Protein 8R66 (pdb70)

Sequence (418 aa):
NNITLNLNGSEVEIKKGDIFEVPRNNYKVIAFNEYFDTQQVDDVIIAREETLNGQYIKRYYSHQDITELDQKIKDDVKLKIEEKNNVERPFGGKTTRYSLGSVFKDMDFFLVAFSKFDRENRAQLKLNEYASCMLNNVWNEINTLHASKEVFIPLLGSGITRHVDSDVGVNELLHIMLWTFQISKVKFREPAKVTILLYKNDHKKINFYKLKEFENNITLNLNGSEVEIKKGDIFEVPRNNYKVIAFNEYFDTQQVDDVIIARETLNGQYIKRYYSHHQDITELDQKIKDDVKLKIEEKNVERPFGGKTTRYSLGSVFKDMDFFLVAFSKFDRENRAQLKLNEYASCMLNNVWNEINTLHASKEVFIPLLGSGITRHVDSDVGVNELLHIMLWTFQISKVKFREPAKVTILLYKNDHKKINFYKL

Solvent-accessible surface area: 19285 Å² total; per-residue (Å²): 78,94,37,55,0,78,1,135,72,12,115,0,60,0,62,97,19,49,10,21,126,19,85,78,110,25,12,6,0,0,24,4,2,2,12,0,1,6,90,28,52,71,80,7,5,22,90,125,32,55,10,0,69,4,3,124,129,100,34,62,160,160,69,22,94,58,1,41,90,97,3,134,88,21,142,157,8,138,79,87,81,130,127,17,128,27,67,127,30,29,46,58,30,50,12,17,31,0,10,7,11,88,1,141,35,12,0,0,0,0,4,6,59,24,46,138,128,15,81,8,37,0,113,0,34,50,0,0,34,0,0,3,55,0,1,30,47,0,8,84,52,30,75,112,82,82,0,19,0,14,16,7,7,49,65,94,20,81,37,72,43,27,107,20,31,56,38,34,4,0,19,0,0,0,28,2,0,22,2,1,22,8,58,39,120,84,26,2,54,3,8,0,9,2,129,129,88,40,22,142,61,9,59,35,148,84,0,86,104,31,110,107,100,42,73,27,106,25,135,69,13,110,1,52,4,50,115,23,47,10,21,126,22,89,206,108,24,17,5,0,0,22,3,2,3,15,0,0,3,79,24,67,75,81,6,5,30,110,82,32,54,9,0,70,6,2,114,127,98,39,58,155,150,64,24,96,57,1,42,87,88,3,152,89,22,142,158,9,131,73,83,82,127,137,17,118,21,60,128,32,16,46,61,32,56,15,15,36,0,5,8,10,89,6,153,34,15,0,0,0,0,4,7,59,23,50,148,126,16,83,8,36,1,112,0,22,48,0,0,38,0,0,5,40,0,1,29,43,0,7,86,46,30,74,112,80,58,0,20,0,16,12,7,8,48,65,96,20,78,36,72,43,28,108,21,31,57,37,38,4,0,47,0,0,16,44,0,2,46,0,1,26,8,57,37,128,83,24,4,55,2,2,0,9,7,156,53,84,38,22,92,58,14,76,40,98,72,32

Radius of gyration: 22.6 Å; Cα contacts (8 Å, |Δi|>4): 769; chains: 2; bounding box: 68×40×48 Å

InterPro domains:
  IPR045535 Thoeris protein ThsA, Macro domain [PF20016] (94-276)

Secondary structure (DSSP, 8-state):
--EEEEETTEEEEEEE--GGGS-TTSEEEEEEETT----BSSSSB-TTSHHHHHHHHH--HHHHHHHHHHHHH-TTS-EEESS---TT-----EE-TT-EEEETTEEEEEEEEE-TT--EEE-HHHHHHHHHHHHHHHHHH-TT--EEEE-TTSSS-EETT----HHHHHHHHHHHHHHHHHH-SS---EEEEE-TTGGGG--HHHHHTT-/--EEEEETTEEEEEEE--GGGS-TTSEEEEEEETT-----SSSSS-TTSHHHHHHHHH--HHHHHHHHHHHHH-TTSPEEESS---TT-----EE-TT-EEEETTEEEEEEEEE-TT--EEE-HHHHHHHHHHHHHHHHHH-TT--EEEE-TTSSS-EETT----HHHHHHHHHHHHHHHHHH-SS---EEEEE-TTHHHHS-TTT-

B-factor: mean 55.39, std 14.86, range [31.44, 118.37]

Organism: Bacillus amyloliquefaciens (strain Y2) (NCBI:txid1155777)

Structure (mmCIF, N/CA/C/O backbone):
data_8R66
#
_entry.id   8R66
#
_cell.length_a   140.296
_cell.length_b   71.059
_cell.length_c   51.960
_cell.angle_alpha   90.00
_cell.angle_beta   96.78
_cell.angle_gamma   90.00
#
_symmetry.space_group_name_H-M   'C 1 2 1'
#
loop_
_entity.id
_entity.type
_entity.pdbx_description
1 polymer 'Thoeris protein ThsA'
2 non-polymer '(2~{S})-3-[1-[(2~{R},3~{R},4~{S},5~{R})-5-[[[[(2~{R},3~{S},4~{R},5~{R})-5-(6-aminopurin-9-yl)-3,4-bis(oxidanyl)oxolan-2-yl]methoxy-oxidanyl-phosphoryl]oxy-oxidanyl-phosphoryl]oxymethyl]-3,4-bis(oxidanyl)oxolan-2-yl]imidazol-4-yl]-2-azanyl-propanoic acid'
3 non-polymer 'SULFATE ION'
4 water water
#
loop_
_atom_site.group_PDB
_atom_site.id
_atom_site.type_symbol
_atom_site.label_atom_id
_atom_site.label_alt_id
_atom_site.label_comp_id
_atom_site.label_asym_id
_atom_site.label_entity_id
_atom_site.label_seq_id
_atom_site.pdbx_PDB_ins_code
_atom_site.Cartn_x
_atom_site.Cartn_y
_atom_site.Cartn_z
_atom_site.occupancy
_atom_site.B_iso_or_equiv
_atom_site.auth_seq_id
_atom_site.auth_comp_id
_atom_site.auth_asym_id
_atom_site.auth_atom_id
_atom_site.pdbx_PDB_model_num
ATOM 1 N N . ASN A 1 3 ? -13.515 -31.079 30.973 1.00 87.07 83 ASN A N 1
ATOM 2 C CA . ASN A 1 3 ? -14.958 -31.189 31.150 1.00 97.61 83 ASN A CA 1
ATOM 3 C C . ASN A 1 3 ? -15.551 -32.176 30.148 1.00 93.03 83 ASN A C 1
ATOM 4 O O . ASN A 1 3 ? -15.798 -31.830 28.993 1.00 88.14 83 ASN A O 1
ATOM 6 N N . ASN A 1 4 ? -15.774 -33.408 30.598 1.00 95.09 84 ASN A N 1
ATOM 7 C CA . ASN A 1 4 ? -16.284 -34.480 29.754 1.00 87.52 84 ASN A CA 1
ATOM 8 C C . ASN A 1 4 ? -17.523 -35.079 30.403 1.00 88.67 84 ASN A C 1
ATOM 9 O O . ASN A 1 4 ? -17.531 -35.330 31.613 1.00 96.64 84 ASN A O 1
ATOM 14 N N . ILE A 1 5 ? -18.565 -35.307 29.603 1.00 80.45 85 ILE A N 1
ATOM 15 C CA . ILE A 1 5 ? -19.838 -35.807 30.107 1.00 76.80 85 ILE A CA 1
ATOM 16 C C . ILE A 1 5 ? -20.382 -36.870 29.164 1.00 70.08 85 ILE A C 1
ATOM 17 O O . ILE A 1 5 ? -20.093 -36.875 27.963 1.00 73.78 85 ILE A O 1
ATOM 22 N N . THR A 1 6 ? -21.180 -37.776 29.722 1.00 65.23 86 THR A N 1
ATOM 23 C CA . THR A 1 6 ? -21.908 -38.780 28.960 1.00 66.08 86 THR A CA 1
ATOM 24 C C . THR A 1 6 ? -23.400 -38.552 29.153 1.00 75.04 86 THR A C 1
ATOM 25 O O . THR A 1 6 ? -23.877 -38.473 30.290 1.00 73.27 86 THR A O 1
ATOM 29 N N . LEU A 1 7 ? -24.129 -38.437 28.047 1.00 76.96 87 LEU A N 1
ATOM 30 C CA . LEU A 1 7 ? -25.567 -38.211 28.071 1.00 67.53 87 LEU A CA 1
ATOM 31 C C . LEU A 1 7 ? -26.296 -39.518 27.790 1.00 73.01 87 LEU A C 1
ATOM 32 O O . LEU A 1 7 ? -25.934 -40.247 26.861 1.00 75.84 87 LEU A O 1
ATOM 37 N N . ASN A 1 8 ? -27.315 -39.811 28.594 1.00 77.59 88 ASN A N 1
ATOM 38 C CA . ASN A 1 8 ? -28.160 -40.984 28.399 1.00 67.95 88 ASN A CA 1
ATOM 39 C C . ASN A 1 8 ? -29.472 -40.520 27.777 1.00 71.30 88 ASN A C 1
ATOM 40 O O . ASN A 1 8 ? -30.312 -39.919 28.456 1.00 68.85 88 ASN A O 1
ATOM 45 N N . LEU A 1 9 ? -29.644 -40.799 26.487 1.00 76.15 89 LEU A N 1
ATOM 46 C CA . LEU A 1 9 ? -30.816 -40.366 25.726 1.00 74.55 89 LEU A CA 1
ATOM 47 C C . LEU A 1 9 ? -31.742 -41.567 25.555 1.00 86.91 89 LEU A C 1
ATOM 48 O O . LEU A 1 9 ? -31.672 -42.288 24.560 1.00 84.34 89 LEU A O 1
ATOM 53 N N . ASN A 1 10 ? -32.614 -41.777 26.541 1.00 85.90 90 ASN A N 1
ATOM 54 C CA . ASN A 1 10 ? -33.603 -42.855 26.525 1.00 86.73 90 ASN A CA 1
ATOM 55 C C . ASN A 1 10 ? -32.938 -44.206 26.252 1.00 87.06 90 ASN A C 1
ATOM 56 O O . ASN A 1 10 ? -33.278 -44.930 25.314 1.00 78.87 90 ASN A O 1
ATOM 61 N N . GLY A 1 11 ? -31.961 -44.532 27.096 1.00 80.73 91 GLY A N 1
ATOM 62 C CA . GLY A 1 11 ? -31.245 -45.785 26.983 1.00 70.19 91 GLY A CA 1
ATOM 63 C C . GLY A 1 11 ? -30.127 -45.806 25.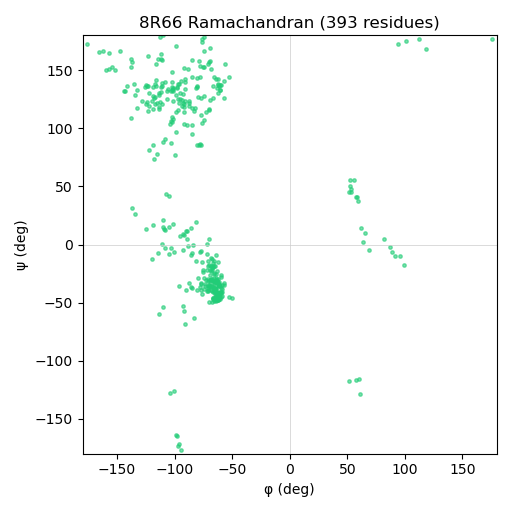964 1.00 80.83 91 GLY A C 1
ATOM 64 O O . GLY A 1 11 ? -29.534 -46.870 25.746 1.00 69.94 91 GLY A O 1
ATOM 65 N N . SER A 1 12 ? -29.820 -44.676 25.332 1.00 78.06 92 SER A N 1
ATOM 66 C CA . SER A 1 12 ? -28.731 -44.577 24.370 1.00 71.92 92 SER A CA 1
ATOM 67 C C . SER A 1 12 ? -27.712 -43.569 24.878 1.00 76.55 92 SER A C 1
ATOM 68 O O . SER A 1 12 ? -28.071 -42.435 25.214 1.00 66.65 92 SER A O 1
ATOM 71 N N . GLU A 1 13 ? -26.448 -43.980 24.931 1.00 72.43 93 GLU A N 1
ATOM 72 C CA . GLU A 1 13 ? -25.383 -43.136 25.458 1.00 69.20 93 GLU A CA 1
ATOM 73 C C . GLU A 1 13 ? -24.715 -42.369 24.325 1.00 62.36 93 GLU A C 1
ATOM 74 O O . GLU A 1 13 ? -24.231 -42.968 23.358 1.00 58.98 93 GLU A O 1
ATOM 80 N N . VAL A 1 14 ? -24.694 -41.046 24.450 1.00 57.28 94 VAL A N 1
ATOM 81 C CA . VAL A 1 14 ? -23.924 -40.166 23.581 1.00 54.62 94 VAL A CA 1
ATOM 82 C C . VAL A 1 14 ? -22.927 -39.432 24.463 1.00 53.90 94 VAL A C 1
ATOM 83 O O . VAL A 1 14 ? -23.324 -38.677 25.359 1.00 70.46 94 VAL A O 1
ATOM 87 N N . GLU A 1 15 ? -21.642 -39.660 24.225 1.00 57.08 95 GLU A N 1
ATOM 88 C CA . GLU A 1 15 ? -20.593 -39.040 25.020 1.00 66.43 95 GLU A CA 1
ATOM 89 C C . GLU A 1 15 ? -20.068 -37.798 24.315 1.00 61.51 95 GLU A C 1
ATOM 90 O O . GLU A 1 15 ? -19.886 -37.791 23.094 1.00 58.03 95 GLU A O 1
ATOM 96 N N . ILE A 1 16 ? -19.838 -36.744 25.093 1.00 59.55 96 ILE A N 1
ATOM 97 C CA . ILE A 1 16 ? -19.288 -35.487 24.603 1.00 51.81 96 ILE A CA 1
ATOM 98 C C . ILE A 1 16 ? -18.026 -35.202 25.402 1.00 70.34 96 ILE A C 1
ATOM 99 O O . ILE A 1 16 ? -18.092 -34.994 26.620 1.00 73.58 96 ILE A O 1
ATOM 104 N N . LYS A 1 17 ? -16.880 -35.202 24.727 1.00 60.94 97 LYS A N 1
ATOM 105 C CA . LYS A 1 17 ? -15.610 -35.027 25.412 1.00 66.14 97 LYS A CA 1
ATOM 106 C C . LYS A 1 17 ? -14.641 -34.281 24.508 1.00 71.11 97 LYS A C 1
ATOM 107 O O . LYS A 1 17 ? -14.869 -34.119 23.306 1.00 63.79 97 LYS A O 1
ATOM 113 N N . LYS A 1 18 ? -13.551 -33.820 25.113 1.00 63.00 98 LYS A N 1
ATOM 114 C CA . LYS A 1 18 ? -12.464 -33.198 24.374 1.00 62.39 98 LYS A CA 1
ATOM 115 C C . LYS A 1 18 ? -11.573 -34.273 23.766 1.00 59.84 98 LYS A C 1
ATOM 116 O O . LYS A 1 18 ? -11.240 -35.264 24.421 1.00 64.17 98 LYS A O 1
ATOM 122 N N . GLY A 1 19 ? -11.197 -34.085 22.507 1.00 60.31 99 GLY A N 1
ATOM 123 C CA . GLY A 1 19 ? -10.367 -35.073 21.842 1.00 55.88 99 GLY A CA 1
ATOM 124 C C . GLY A 1 19 ? -9.985 -34.626 20.448 1.00 60.18 99 GLY A C 1
ATOM 125 O O . GLY A 1 19 ? -10.468 -33.610 19.935 1.00 59.33 99 GLY A O 1
ATOM 126 N N . ASP A 1 20 ? -9.102 -35.416 19.842 1.00 58.60 100 ASP A N 1
ATOM 127 C CA . ASP A 1 20 ? -8.592 -35.188 18.496 1.00 61.87 100 ASP A CA 1
ATOM 128 C C . ASP A 1 20 ? -9.109 -36.307 17.600 1.00 55.19 100 ASP A C 1
ATOM 129 O O . ASP A 1 20 ? -8.863 -37.487 17.874 1.00 58.04 100 ASP A O 1
ATOM 134 N N . ILE A 1 21 ? -9.814 -35.932 16.528 1.00 54.12 101 ILE A N 1
ATOM 135 C CA . ILE A 1 21 ? -10.436 -36.919 15.649 1.00 56.44 101 ILE A CA 1
ATOM 136 C C . ILE A 1 21 ? -9.384 -37.810 15.002 1.00 59.57 101 ILE A C 1
ATOM 137 O O . ILE A 1 21 ? -9.650 -38.982 14.705 1.00 49.86 101 ILE A O 1
ATOM 142 N N . PHE A 1 22 ? -8.178 -37.287 14.788 1.00 52.04 102 PHE A N 1
ATOM 143 C CA . PHE A 1 22 ? -7.115 -38.052 14.153 1.00 49.31 102 PHE A CA 1
ATOM 144 C C . PHE A 1 22 ? -6.348 -38.927 15.135 1.00 61.60 102 PHE A C 1
ATOM 145 O O . PHE A 1 22 ? -5.433 -39.642 14.713 1.00 57.13 102 PHE A O 1
ATOM 153 N N . GLU A 1 23 ? -6.699 -38.897 16.420 1.00 59.89 103 GLU A N 1
ATOM 154 C CA . GLU A 1 23 ? -6.075 -39.751 17.424 1.00 65.04 103 GLU A CA 1
ATOM 155 C C . GLU A 1 23 ? -6.999 -40.863 17.905 1.00 68.37 103 GLU A C 1
ATOM 156 O O . GLU A 1 23 ? -6.691 -41.524 18.903 1.00 67.27 103 GLU A O 1
ATOM 162 N N . VAL A 1 24 ? -8.106 -41.074 17.207 1.00 61.33 104 VAL A N 1
ATOM 163 C CA . VAL A 1 24 ? -9.027 -42.137 17.571 1.00 59.49 104 VAL A CA 1
ATOM 164 C C . VAL A 1 24 ? -8.518 -43.469 17.039 1.00 67.59 104 VAL A C 1
ATOM 165 O O . VAL A 1 24 ? -8.064 -43.550 15.901 1.00 61.38 104 VAL A O 1
ATOM 169 N N . PRO A 1 25 ? -8.594 -44.521 17.861 1.00 60.13 105 PRO A N 1
ATOM 170 C CA . PRO A 1 25 ? -8.139 -45.848 17.437 1.00 72.66 105 PRO A CA 1
ATOM 171 C C . PRO A 1 25 ? -8.763 -46.281 16.121 1.00 76.23 105 PRO A C 1
ATOM 172 O O . PRO A 1 25 ? -9.931 -45.985 15.874 1.00 75.63 105 PRO A O 1
ATOM 176 N N . ARG A 1 26 ? -8.006 -46.990 15.295 1.00 67.74 106 ARG A N 1
ATOM 177 C CA . ARG A 1 26 ? -8.497 -47.388 13.974 1.00 75.77 106 ARG A CA 1
ATOM 178 C C . ARG A 1 26 ? -9.748 -48.253 14.011 1.00 66.10 106 ARG A C 1
ATOM 179 O O . ARG A 1 26 ? -10.544 -48.231 13.076 1.00 80.06 106 ARG A O 1
ATOM 181 N N . ASN A 1 27 ? -9.933 -49.009 15.084 1.00 61.02 107 ASN A N 1
ATOM 182 C CA . ASN A 1 27 ? -11.080 -49.906 15.165 1.00 66.27 107 ASN A CA 1
ATOM 183 C C . ASN A 1 27 ? -12.386 -49.141 15.328 1.00 66.32 107 ASN A C 1
ATOM 184 O O . ASN A 1 27 ? -13.446 -49.738 15.499 1.00 62.51 107 ASN A O 1
ATOM 189 N N . ASN A 1 28 ? -12.313 -47.819 15.282 1.00 60.51 108 ASN A N 1
ATOM 190 C CA . ASN A 1 28 ? -13.509 -47.008 15.394 1.00 60.04 108 ASN A CA 1
ATOM 191 C C . ASN A 1 28 ? -13.779 -46.247 14.114 1.00 52.83 108 ASN A C 1
ATOM 192 O O . ASN A 1 28 ? -12.880 -46.066 13.296 1.00 56.49 108 ASN A O 1
ATOM 197 N N . TYR A 1 29 ? -15.016 -45.809 13.929 1.00 57.96 109 TYR A N 1
ATOM 198 C CA . TYR A 1 29 ? -15.351 -45.015 12.756 1.00 53.80 109 TYR A CA 1
ATOM 199 C C . TYR A 1 29 ? -15.194 -43.534 13.046 1.00 43.99 109 TYR A C 1
ATOM 200 O O . TYR A 1 29 ? -15.550 -43.070 14.126 1.00 53.58 109 TYR A O 1
ATOM 209 N N . LYS A 1 30 ? -14.662 -42.791 12.084 1.00 47.33 110 LYS A N 1
ATOM 210 C CA . LYS A 1 30 ? -14.465 -41.359 12.270 1.00 46.53 110 LYS A CA 1
ATOM 211 C C . LYS A 1 30 ? -15.179 -40.591 11.166 1.00 36.76 110 LYS A C 1
ATOM 212 O O . LYS A 1 30 ? -15.100 -40.957 9.990 1.00 48.62 110 LYS A O 1
ATOM 218 N N . VAL A 1 31 ? -15.866 -39.519 11.545 1.00 40.69 111 VAL A N 1
ATOM 219 C CA . VAL A 1 31 ? -16.656 -38.717 10.616 1.00 41.76 111 VAL A CA 1
ATOM 220 C C . VAL A 1 31 ? -15.881 -37.451 10.273 1.00 40.32 111 VAL A C 1
ATOM 221 O O . VAL A 1 31 ? -15.340 -36.784 11.164 1.00 40.08 111 VAL A O 1
ATOM 225 N N . ILE A 1 32 ? -15.816 -37.126 8.981 1.00 37.73 112 ILE A N 1
ATOM 226 C CA . ILE A 1 32 ? -15.194 -35.901 8.489 1.00 36.93 112 ILE A CA 1
ATOM 227 C C . ILE A 1 32 ? -16.146 -35.259 7.489 1.00 42.14 112 ILE A C 1
ATOM 228 O O . ILE A 1 32 ? -16.669 -35.939 6.600 1.00 39.24 112 ILE A O 1
ATOM 233 N N . ALA A 1 33 ? -16.359 -33.951 7.625 1.00 42.85 113 ALA A N 1
ATOM 234 C CA . ALA A 1 33 ? -17.282 -33.235 6.754 1.00 41.72 113 ALA A CA 1
ATOM 235 C C . ALA A 1 33 ? -16.577 -32.808 5.471 1.00 36.80 113 ALA A C 1
ATOM 236 O O . ALA A 1 33 ? -15.619 -32.029 5.511 1.00 41.39 113 ALA A O 1
ATOM 238 N N . PHE A 1 34 ? -17.044 -33.330 4.339 1.00 40.79 114 PHE A N 1
ATOM 239 C CA . PHE A 1 34 ? -16.699 -32.836 3.017 1.00 38.42 114 PHE A CA 1
ATOM 240 C C . PHE A 1 34 ? -17.823 -31.906 2.560 1.00 33.65 114 PHE A C 1
ATOM 241 O O . PHE A 1 34 ? -18.657 -31.476 3.363 1.00 38.45 114 PHE A O 1
ATOM 249 N N . ASN A 1 35 ? -17.866 -31.584 1.270 1.00 36.43 115 ASN A N 1
ATOM 250 C CA . ASN A 1 35 ? -18.948 -30.754 0.752 1.00 36.83 115 ASN A CA 1
ATOM 251 C C . ASN A 1 35 ? -19.863 -31.585 -0.145 1.00 39.98 115 ASN A C 1
ATOM 252 O O . ASN A 1 35 ? -19.650 -32.784 -0.355 1.00 43.36 115 ASN A O 1
ATOM 257 N N . GLU A 1 36 ? -20.896 -30.927 -0.679 1.00 37.74 116 GLU A N 1
ATOM 258 C CA . GLU A 1 36 ? -21.910 -31.606 -1.481 1.00 37.53 116 GLU A CA 1
ATOM 259 C C . GLU A 1 36 ? -21.348 -32.234 -2.750 1.00 40.46 116 GLU A C 1
ATOM 260 O O . GLU A 1 36 ? -22.033 -33.061 -3.365 1.00 39.78 116 GLU A O 1
ATOM 266 N N . TYR A 1 37 ? -20.133 -31.868 -3.156 1.00 39.16 117 TYR A N 1
ATOM 267 C CA . TYR A 1 37 ? -19.487 -32.447 -4.326 1.00 45.63 117 TYR A CA 1
ATOM 268 C C . TYR A 1 37 ? -18.413 -33.469 -3.977 1.00 40.33 117 TYR A C 1
ATOM 269 O O . TYR A 1 37 ? -17.841 -34.075 -4.890 1.00 41.10 117 TYR A O 1
ATOM 278 N N . PHE A 1 38 ? -18.130 -33.678 -2.691 1.00 35.34 118 PHE A N 1
ATOM 279 C CA . PHE A 1 38 ? -16.986 -34.480 -2.251 1.00 38.72 118 PHE A CA 1
ATOM 280 C C . PHE A 1 38 ? -15.697 -33.985 -2.905 1.00 44.10 118 PHE A C 1
ATOM 281 O O . PHE A 1 38 ? -14.876 -34.767 -3.392 1.00 42.20 118 PHE A O 1
ATOM 289 N N . ASP A 1 39 ? -15.529 -32.661 -2.914 1.00 43.40 119 ASP A N 1
ATOM 290 C CA . ASP A 1 39 ? -14.344 -32.058 -3.511 1.00 43.09 119 ASP A CA 1
ATOM 291 C C . ASP A 1 39 ? -13.091 -32.471 -2.751 1.00 39.26 119 ASP A C 1
ATOM 292 O O . ASP A 1 39 ? -13.095 -32.580 -1.522 1.00 41.86 119 ASP A O 1
ATOM 297 N N . THR A 1 40 ? -12.010 -32.693 -3.498 1.00 40.47 120 THR A N 1
ATOM 298 C CA . THR A 1 40 ? -10.753 -33.169 -2.941 1.00 42.42 120 THR A CA 1
ATOM 299 C C . THR A 1 40 ? -9.564 -32.283 -3.286 1.00 49.64 120 THR A C 1
ATOM 300 O O . THR A 1 40 ? -8.433 -32.622 -2.918 1.00 52.30 120 THR A O 1
ATOM 304 N N A GLN A 1 41 ? -9.784 -31.158 -3.960 0.61 47.43 121 GLN A N 1
ATOM 305 N N B GLN A 1 41 ? -9.779 -31.173 -3.990 0.39 47.41 121 GLN A N 1
ATOM 306 C CA A GLN A 1 41 ? -8.708 -30.265 -4.384 0.61 48.12 121 GLN A CA 1
ATOM 307 C CA B GLN A 1 41 ? -8.698 -30.269 -4.382 0.39 48.13 121 GLN A CA 1
ATOM 308 C C A GLN A 1 41 ? -8.457 -29.253 -3.271 0.61 46.87 121 GLN A C 1
ATOM 309 C C B GLN A 1 41 ? -8.475 -29.274 -3.251 0.39 46.88 121 GLN A C 1
ATOM 310 O O A GLN A 1 41 ? -9.196 -28.277 -3.126 0.61 49.85 121 GLN A O 1
ATOM 311 O O B GLN A 1 41 ? -9.247 -28.329 -3.075 0.39 49.85 121 GLN A O 1
ATOM 322 N N . VAL A 1 42 ? -7.409 -29.486 -2.482 1.00 37.13 122 VAL A N 1
ATOM 323 C CA . VAL A 1 42 ? -7.078 -28.618 -1.351 1.00 44.72 122 VAL A CA 1
ATOM 324 C C . VAL A 1 42 ? -6.076 -27.591 -1.869 1.00 45.49 122 VAL A C 1
ATOM 325 O O . VAL A 1 42 ? -4.861 -27.784 -1.808 1.00 56.99 122 VAL A O 1
ATOM 329 N N . ASP A 1 43 ? -6.597 -26.477 -2.385 1.00 56.89 123 ASP A N 1
ATOM 330 C CA . ASP A 1 43 ? -5.771 -25.370 -2.855 1.00 60.12 123 ASP A CA 1
ATOM 331 C C . ASP A 1 43 ? -6.132 -24.050 -2.185 1.00 62.29 123 ASP A C 1
ATOM 332 O O . ASP A 1 43 ? -5.689 -22.990 -2.648 1.00 56.00 123 ASP A O 1
ATOM 337 N N . ASP A 1 44 ? -6.915 -24.122 -1.113 1.00 54.14 124 ASP A N 1
ATOM 338 C CA . ASP A 1 44 ? -7.356 -22.923 -0.402 1.00 48.64 124 ASP A CA 1
ATOM 339 C C . ASP A 1 44 ? -8.257 -22.077 -1.282 1.00 59.95 124 ASP A C 1
ATOM 340 O O . ASP A 1 44 ? -8.576 -20.945 -0.938 1.00 59.51 124 ASP A O 1
ATOM 345 N N . VAL A 1 45 ? -8.666 -22.616 -2.422 1.00 56.10 125 VAL A N 1
ATOM 346 C CA . VAL A 1 45 ? -9.611 -21.913 -3.270 1.00 51.93 125 VAL A CA 1
ATOM 347 C C . VAL A 1 45 ? -10.906 -22.679 -3.180 1.00 51.74 125 VAL A C 1
ATOM 348 O O . VAL A 1 45 ? -11.949 -22.118 -2.858 1.00 53.78 125 VAL A O 1
ATOM 352 N N . ILE A 1 46 ? -10.843 -23.975 -3.451 1.00 55.01 126 ILE A N 1
ATOM 353 C CA . ILE A 1 46 ? -12.019 -24.811 -3.324 1.00 42.44 126 ILE A CA 1
ATOM 354 C C . ILE A 1 46 ? -12.040 -25.371 -1.923 1.00 40.32 126 ILE A C 1
ATOM 355 O O . ILE A 1 46 ? -12.883 -24.999 -1.115 1.00 41.48 126 ILE A O 1
ATOM 360 N N . ILE A 1 47 ? -11.100 -26.255 -1.622 1.00 44.34 127 ILE A N 1
ATOM 361 C CA . ILE A 1 47 ? -11.006 -26.783 -0.270 1.00 37.61 127 ILE A CA 1
ATOM 362 C C . ILE A 1 47 ? -9.858 -26.106 0.453 1.00 41.55 127 ILE A C 1
ATOM 363 O O . ILE A 1 47 ? -8.760 -25.998 -0.084 1.00 41.13 127 ILE A O 1
ATOM 368 N N . ALA A 1 48 ? -10.114 -25.644 1.666 1.00 44.63 128 ALA A N 1
ATOM 369 C CA . ALA A 1 48 ? -9.103 -24.940 2.440 1.00 41.74 128 ALA A CA 1
ATOM 370 C C . ALA A 1 48 ? -8.406 -25.907 3.386 1.00 48.00 128 ALA A C 1
ATOM 371 O O . ALA A 1 48 ? -9.054 -26.746 4.020 1.00 49.89 128 ALA A O 1
ATOM 373 N N . ARG A 1 49 ? -7.080 -25.775 3.491 1.00 45.55 129 ARG A N 1
ATOM 374 C CA . ARG A 1 49 ? -6.302 -26.728 4.276 1.00 61.82 129 ARG A CA 1
ATOM 375 C C . ARG A 1 49 ? -6.595 -26.633 5.768 1.00 54.09 129 ARG A C 1
ATOM 376 O O . ARG A 1 49 ? -6.255 -27.560 6.511 1.00 51.77 129 ARG A O 1
ATOM 384 N N A GLU A 1 50 ? -7.222 -25.545 6.220 0.52 48.44 130 GLU A N 1
ATOM 385 N N B GLU A 1 50 ? -7.220 -25.545 6.222 0.48 48.42 130 GLU A N 1
ATOM 386 C CA A GLU A 1 50 ? -7.538 -25.396 7.635 0.52 51.10 130 GLU A CA 1
ATOM 387 C CA B GLU A 1 50 ? -7.535 -25.415 7.641 0.48 51.10 130 GLU A CA 1
ATOM 388 C C A GLU A 1 50 ? -8.703 -26.279 8.070 0.52 52.83 130 GLU A C 1
ATOM 389 C C B GLU A 1 50 ? -8.665 -26.348 8.059 0.48 52.85 130 GLU A C 1
ATOM 390 O O A GLU A 1 50 ? -8.799 -26.616 9.255 0.52 53.97 130 GLU A O 1
ATOM 391 O O B GLU A 1 50 ? -8.704 -26.790 9.213 0.48 53.76 130 GLU A O 1
ATOM 402 N N . THR A 1 51 ? -9.583 -26.661 7.148 1.00 44.04 131 THR A N 1
ATOM 403 C CA . THR A 1 51 ? -10.712 -27.513 7.496 1.00 54.26 131 THR A CA 1
ATOM 404 C C . THR A 1 51 ? -10.262 -28.953 7.732 1.00 45.69 131 THR A C 1
ATOM 405 O O . THR A 1 51 ? -9.215 -29.396 7.250 1.00 43.55 131 THR A O 1
ATOM 409 N N . LEU A 1 52 ? -11.077 -29.687 8.497 1.00 46.73 132 LEU A N 1
ATOM 410 C CA . LEU A 1 52 ? -10.860 -31.125 8.640 1.00 50.95 132 LEU A CA 1
ATOM 411 C C . LEU A 1 52 ? -10.914 -31.818 7.286 1.00 42.33 132 LEU A C 1
ATOM 412 O O . LEU A 1 52 ? -10.186 -32.788 7.048 1.00 43.44 132 LEU A O 1
ATOM 417 N N . ASN A 1 53 ? -11.773 -31.329 6.390 1.00 40.74 133 ASN A N 1
ATOM 418 C CA . ASN A 1 53 ? -11.784 -31.797 5.009 1.00 41.59 133 ASN A CA 1
ATOM 419 C C . ASN A 1 53 ? -10.391 -31.706 4.390 1.00 45.96 133 ASN A C 1
ATOM 420 O O . ASN A 1 53 ? -9.923 -32.649 3.742 1.00 46.38 133 ASN A O 1
ATOM 425 N N . GLY A 1 54 ? -9.708 -30.582 4.597 1.00 46.66 134 GLY A N 1
ATOM 426 C CA . GLY A 1 54 ? -8.379 -30.384 4.050 1.00 38.47 134 GLY A CA 1
ATOM 427 C C . GLY A 1 54 ? -7.286 -31.112 4.808 1.00 48.84 134 GLY A C 1
ATOM 428 O O . GLY A 1 54 ? -6.347 -31.640 4.202 1.00 47.60 134 GLY A O 1
ATOM 429 N N . GLN A 1 55 ? -7.387 -31.134 6.141 1.00 40.34 135 GLN A N 1
ATOM 430 C CA . GLN A 1 55 ? -6.403 -31.856 6.941 1.00 38.30 135 GLN A CA 1
ATOM 431 C C . GLN A 1 55 ? -6.439 -33.349 6.640 1.00 48.14 135 GLN A C 1
ATOM 432 O O . GLN A 1 55 ? -5.388 -33.994 6.532 1.00 47.20 135 GLN A O 1
ATOM 438 N N . TYR A 1 56 ? -7.642 -33.914 6.504 1.00 40.39 136 TYR A N 1
ATOM 439 C CA . TYR A 1 56 ? -7.772 -35.341 6.230 1.00 47.60 136 TYR A CA 1
ATOM 440 C C . TYR A 1 56 ? -7.116 -35.711 4.908 1.00 46.67 136 TYR A C 1
ATOM 441 O O . TYR A 1 56 ? -6.408 -36.720 4.818 1.00 45.85 136 TYR A O 1
ATOM 450 N N . ILE A 1 57 ? -7.337 -34.903 3.871 1.00 44.87 137 ILE A N 1
ATOM 451 C CA . ILE A 1 57 ? -6.771 -35.198 2.559 1.00 47.00 137 ILE A CA 1
ATOM 452 C C . ILE A 1 57 ? -5.251 -35.078 2.592 1.00 56.32 137 ILE A C 1
ATOM 453 O O . ILE A 1 57 ? -4.533 -35.945 2.081 1.00 44.29 137 ILE A O 1
ATOM 458 N N . LYS A 1 58 ? -4.736 -34.004 3.197 1.00 53.00 138 LYS A N 1
ATOM 459 C CA . LYS A 1 58 ? -3.290 -33.808 3.225 1.00 51.63 138 LYS A CA 1
ATOM 460 C C . LYS A 1 58 ? -2.590 -34.846 4.093 1.00 62.47 138 LYS A C 1
ATOM 461 O O . LYS A 1 58 ? -1.440 -35.209 3.815 1.00 56.47 138 LYS A O 1
ATOM 467 N N . ARG A 1 59 ? -3.255 -35.336 5.140 1.00 51.75 139 ARG A N 1
ATOM 468 C CA . ARG A 1 59 ? -2.594 -36.269 6.045 1.00 55.86 139 ARG A CA 1
ATOM 469 C C . ARG A 1 59 ? -2.522 -37.674 5.460 1.00 46.93 139 ARG A C 1
ATOM 470 O O . ARG A 1 59 ? -1.523 -38.375 5.654 1.00 62.10 139 ARG A O 1
ATOM 478 N N . TYR A 1 60 ? -3.553 -38.100 4.733 1.00 46.44 140 TYR A N 1
ATOM 479 C CA . TYR A 1 60 ? -3.660 -39.487 4.310 1.00 49.82 140 TYR A CA 1
ATOM 480 C C . TYR A 1 60 ? -3.572 -39.707 2.807 1.00 43.62 140 TYR A C 1
ATOM 481 O O . TYR A 1 60 ? -3.509 -40.863 2.379 1.00 49.67 140 TYR A O 1
ATOM 490 N N . TYR A 1 61 ? -3.562 -38.639 2.025 1.00 51.29 141 TYR A N 1
ATOM 491 C CA . TYR A 1 61 ? -3.608 -38.810 0.581 1.00 47.96 141 TYR A CA 1
ATOM 492 C C . TYR A 1 61 ? -2.632 -38.034 -0.267 1.00 55.86 141 TYR A C 1
ATOM 493 O O . TYR A 1 61 ? -2.655 -36.807 -0.268 1.00 56.53 141 TYR A O 1
ATOM 502 N N . SER A 1 62 ? -1.763 -38.728 -0.986 1.00 49.79 142 SER A N 1
ATOM 503 C CA . SER A 1 62 ? -0.930 -38.050 -1.959 1.00 49.39 142 SER A CA 1
ATOM 504 C C . SER A 1 62 ? -1.798 -37.575 -3.119 1.00 46.45 142 SER A C 1
ATOM 505 O O . SER A 1 62 ? -2.967 -37.948 -3.244 1.00 53.42 142 SER A O 1
ATOM 508 N N . HIS A 1 63 ? -1.218 -36.740 -3.983 1.00 47.14 143 HIS A N 1
ATOM 509 C CA . HIS A 1 63 ? -1.961 -36.297 -5.159 1.00 50.94 143 HIS A CA 1
ATOM 510 C C . HIS A 1 63 ? -2.275 -37.463 -6.085 1.00 54.32 143 HIS A C 1
ATOM 511 O O . HIS A 1 63 ? -3.292 -37.445 -6.787 1.00 56.61 143 HIS A O 1
ATOM 518 N N . GLN A 1 64 ? -1.425 -38.492 -6.087 1.00 56.67 144 GLN A N 1
ATOM 519 C CA . GLN A 1 64 ? -1.709 -39.682 -6.879 1.00 59.19 144 GLN A CA 1
ATOM 520 C C . GLN A 1 64 ? -2.860 -40.481 -6.277 1.00 51.54 144 GLN A C 1
ATOM 521 O O . GLN A 1 64 ? -3.703 -41.011 -7.009 1.00 45.70 144 GLN A O 1
ATOM 527 N N . ASP A 1 65 ? -2.913 -40.573 -4.944 1.00 55.26 145 ASP A N 1
ATOM 528 C CA . ASP A 1 65 ? -3.986 -41.313 -4.285 1.00 43.42 145 ASP A CA 1
ATOM 529 C C . ASP A 1 65 ? -5.335 -40.623 -4.446 1.00 52.63 145 ASP A C 1
ATOM 530 O O . ASP A 1 65 ? -6.373 -41.294 -4.456 1.00 52.36 145 ASP A O 1
ATOM 535 N N . ILE A 1 66 ? -5.342 -39.291 -4.561 1.00 53.44 146 ILE A N 1
ATOM 536 C CA . ILE A 1 66 ? -6.597 -38.557 -4.697 1.00 44.01 146 ILE A CA 1
ATOM 537 C C . ILE A 1 66 ? -7.331 -38.974 -5.964 1.00 49.47 146 ILE A C 1
ATOM 538 O O . ILE A 1 66 ? -8.568 -39.002 -5.996 1.00 50.26 146 ILE A O 1
ATOM 543 N N . THR A 1 67 ? -6.589 -39.326 -7.017 1.00 52.84 147 THR A N 1
ATOM 544 C CA . THR A 1 67 ? -7.225 -39.769 -8.254 1.00 52.41 147 THR A CA 1
ATOM 545 C C . THR A 1 67 ? -8.050 -41.030 -8.030 1.00 60.38 147 THR A C 1
ATOM 546 O O . THR A 1 67 ? -9.180 -41.138 -8.522 1.00 58.83 147 THR A O 1
ATOM 550 N N . GLU A 1 68 ? -7.506 -41.993 -7.282 1.00 50.30 148 GLU A N 1
ATOM 551 C CA . GLU A 1 68 ? -8.252 -43.214 -6.997 1.00 53.16 148 GLU A CA 1
ATOM 552 C C . GLU A 1 68 ? -9.431 -42.938 -6.072 1.00 54.57 148 GLU A C 1
ATOM 553 O O . GLU A 1 68 ? -10.489 -43.565 -6.203 1.00 44.61 148 GLU A O 1
ATOM 555 N N . LEU A 1 69 ? -9.266 -42.006 -5.127 1.00 48.34 149 LEU A N 1
ATOM 556 C CA . LEU A 1 69 ? -10.372 -41.651 -4.244 1.00 48.56 149 LEU A CA 1
ATOM 557 C C . LEU A 1 69 ? -11.512 -41.011 -5.023 1.00 44.78 149 LEU A C 1
ATOM 558 O O . LEU A 1 69 ? -12.687 -41.315 -4.782 1.00 47.59 149 LEU A O 1
ATOM 563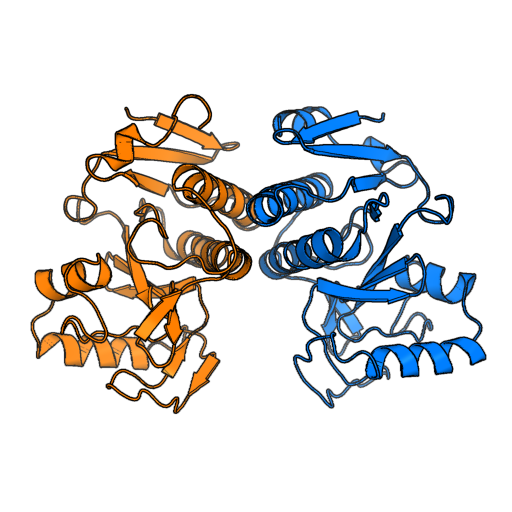 N N . ASP A 1 70 ? -11.185 -40.120 -5.963 1.00 41.92 150 ASP A N 1
ATOM 564 C CA . ASP A 1 70 ? -12.215 -39.519 -6.803 1.00 43.80 150 ASP A CA 1
ATOM 565 C C . ASP A 1 70 ? -12.976 -40.581 -7.581 1.00 44.41 150 ASP A C 1
ATOM 566 O O . ASP A 1 70 ? -14.196 -40.478 -7.761 1.00 44.99 150 ASP A O 1
ATOM 571 N N . GLN A 1 71 ? -12.273 -41.613 -8.046 1.00 51.36 151 GLN A N 1
ATOM 572 C CA . GLN A 1 71 ? -12.925 -42.662 -8.818 1.00 44.18 151 GLN A CA 1
ATOM 573 C C . GLN A 1 71 ? -13.817 -43.522 -7.933 1.00 42.13 151 GLN A C 1
ATOM 574 O O . GLN A 1 71 ? -14.916 -43.911 -8.343 1.00 45.69 151 GLN A O 1
ATOM 580 N N . LYS A 1 72 ? -13.363 -43.826 -6.713 1.00 42.38 152 LYS A N 1
ATOM 581 C CA . LYS A 1 72 ? -14.163 -44.648 -5.810 1.00 42.17 152 LYS A CA 1
ATOM 582 C C . LYS A 1 72 ? -15.443 -43.939 -5.391 1.00 55.30 152 LYS A C 1
ATOM 583 O O . LYS A 1 72 ? -16.465 -44.596 -5.158 1.00 44.54 152 LYS A O 1
ATOM 589 N N . ILE A 1 73 ? -15.408 -42.608 -5.293 1.00 43.05 153 ILE A N 1
ATOM 590 C CA . ILE A 1 73 ? -16.593 -41.863 -4.886 1.00 41.39 153 ILE A CA 1
ATOM 591 C C . ILE A 1 73 ? -17.648 -41.899 -5.984 1.00 42.26 153 ILE A C 1
ATOM 592 O O . ILE A 1 73 ? -18.820 -42.204 -5.731 1.00 43.10 153 ILE A O 1
ATOM 597 N N . LYS A 1 74 ? -17.252 -41.592 -7.222 1.00 35.20 154 LYS A N 1
ATOM 598 C CA . LYS A 1 74 ? -18.219 -41.595 -8.312 1.00 47.88 154 LYS A CA 1
ATOM 599 C C . LYS A 1 74 ? -18.681 -43.001 -8.671 1.00 46.92 154 LYS A C 1
ATOM 600 O O . LYS A 1 74 ? -19.721 -43.145 -9.319 1.00 49.91 154 LYS A O 1
ATOM 606 N N . ASP A 1 75 ? -17.940 -44.034 -8.263 1.00 42.43 155 ASP A N 1
ATOM 607 C CA . ASP A 1 75 ? -18.372 -45.411 -8.457 1.00 51.11 155 ASP A CA 1
ATOM 608 C C . ASP A 1 75 ? -19.367 -45.874 -7.402 1.00 52.54 155 ASP A C 1
ATOM 609 O O . ASP A 1 75 ? -20.005 -46.915 -7.593 1.00 50.61 155 ASP A O 1
ATOM 614 N N . ASP A 1 76 ? -19.511 -45.141 -6.300 1.00 47.34 156 ASP A N 1
ATOM 615 C CA . ASP A 1 76 ? -20.398 -45.544 -5.212 1.00 45.61 156 ASP A CA 1
ATOM 616 C C . ASP A 1 76 ? -21.836 -45.255 -5.627 1.00 48.89 156 ASP A C 1
ATOM 617 O O . ASP A 1 76 ? -22.280 -44.104 -5.619 1.00 47.22 156 ASP A O 1
ATOM 622 N N . VAL A 1 77 ? -22.573 -46.312 -5.983 1.00 40.17 157 VAL A N 1
ATOM 623 C CA . VAL A 1 77 ? -23.949 -46.159 -6.442 1.00 43.12 157 VAL A CA 1
ATOM 624 C C . VAL A 1 77 ? -24.903 -45.774 -5.324 1.00 45.21 157 VAL A C 1
ATOM 625 O O . VAL A 1 77 ? -26.028 -45.348 -5.604 1.00 54.15 157 VAL A O 1
ATOM 629 N N . LYS A 1 78 ? -24.483 -45.903 -4.065 1.00 43.23 158 LYS A N 1
ATOM 630 C CA . LYS A 1 78 ? -25.354 -45.552 -2.951 1.00 44.32 158 LYS A CA 1
ATOM 631 C C . LYS A 1 78 ? -25.490 -44.046 -2.760 1.00 48.22 158 LYS A C 1
ATOM 632 O O . LYS A 1 78 ? -26.482 -43.600 -2.175 1.00 48.58 158 LYS A O 1
ATOM 638 N N . LEU A 1 79 ? -24.525 -43.256 -3.231 1.00 44.61 159 LEU A N 1
ATOM 639 C CA . LEU A 1 79 ? -24.600 -41.805 -3.095 1.00 43.54 159 LEU A CA 1
ATOM 640 C C . LEU A 1 79 ? -25.699 -41.258 -3.998 1.00 46.82 159 LEU A C 1
ATOM 641 O O . LEU A 1 79 ? -25.606 -41.355 -5.227 1.00 52.96 159 LEU A O 1
ATOM 646 N N . LYS A 1 80 ? -26.735 -40.682 -3.394 1.00 45.82 160 LYS A N 1
ATOM 647 C CA . LYS A 1 80 ? -27.839 -40.132 -4.171 1.00 39.96 160 LYS A CA 1
ATOM 648 C C . LYS A 1 80 ? -27.419 -38.823 -4.830 1.00 52.59 160 LYS A C 1
ATOM 649 O O . LYS A 1 80 ? -26.920 -37.911 -4.164 1.00 49.38 160 LYS A O 1
ATOM 655 N N . ILE A 1 81 ? -27.631 -38.730 -6.140 1.00 46.16 161 ILE A N 1
ATOM 656 C CA . ILE A 1 81 ? -27.223 -37.567 -6.919 1.00 55.19 161 ILE A CA 1
ATOM 657 C C . ILE A 1 81 ? -28.381 -36.582 -6.991 1.00 56.32 161 ILE A C 1
ATOM 658 O O . ILE A 1 81 ? -29.508 -36.957 -7.336 1.00 58.28 161 ILE A O 1
ATOM 663 N N . GLU A 1 82 ? -28.106 -35.318 -6.661 1.00 51.13 162 GLU A N 1
ATOM 664 C CA . GLU A 1 82 ? -29.092 -34.249 -6.786 1.00 55.55 162 GLU A CA 1
ATOM 665 C C . GLU A 1 82 ? -29.045 -33.581 -8.154 1.00 51.13 162 GLU A C 1
ATOM 666 O O . GLU A 1 82 ? -30.091 -33.239 -8.714 1.00 57.05 162 GLU A O 1
ATOM 672 N N . GLU A 1 83 ? -27.848 -33.383 -8.697 1.00 51.46 163 GLU A N 1
ATOM 673 C CA . GLU A 1 83 ? -27.687 -32.733 -9.988 1.00 50.22 163 GLU A CA 1
ATOM 674 C C . GLU A 1 83 ? -26.346 -33.150 -10.569 1.00 50.76 163 GLU A C 1
ATOM 675 O O . GLU A 1 83 ? -25.406 -33.455 -9.832 1.00 53.63 163 GLU A O 1
ATOM 681 N N . LYS A 1 84 ? -26.272 -33.167 -11.895 1.00 54.65 164 LYS A N 1
ATOM 682 C CA . LYS A 1 84 ? -25.039 -33.466 -12.604 1.00 56.33 164 LYS A CA 1
ATOM 683 C C . LYS A 1 84 ? -24.616 -32.276 -13.455 1.00 56.71 164 LYS A C 1
ATOM 684 O O . LYS A 1 84 ? -25.442 -31.451 -13.861 1.00 59.10 164 LYS A O 1
ATOM 690 N N A ASN A 1 85 ? -23.305 -32.187 -13.690 0.42 56.06 165 ASN A N 1
ATOM 691 N N B ASN A 1 85 ? -23.313 -32.204 -13.727 0.58 56.04 165 ASN A N 1
ATOM 692 C CA A ASN A 1 85 ? -22.716 -31.220 -14.618 0.42 59.63 165 ASN A CA 1
ATOM 693 C CA B ASN A 1 85 ? -22.741 -31.204 -14.629 0.58 59.64 165 ASN A CA 1
ATOM 694 C C A ASN A 1 85 ? -23.008 -29.778 -14.203 0.42 60.05 165 ASN A C 1
ATOM 695 C C B ASN A 1 85 ? -23.085 -29.782 -14.182 0.58 60.06 165 ASN A C 1
ATOM 696 O O A ASN A 1 85 ? -23.409 -28.943 -15.016 0.42 63.20 165 ASN A O 1
ATOM 697 O O B ASN A 1 85 ? -23.609 -28.972 -14.948 0.58 63.56 165 ASN A O 1
ATOM 706 N N . VAL A 1 86 ? -22.792 -29.482 -12.926 1.00 55.54 166 VAL A N 1
ATOM 707 C CA . VAL A 1 86 ? -22.921 -28.114 -12.441 1.00 63.49 166 VAL A CA 1
ATOM 708 C C . VAL A 1 86 ? -21.662 -27.353 -12.831 1.00 60.05 166 VAL A C 1
ATOM 709 O O . VAL A 1 86 ? -20.561 -27.918 -12.878 1.00 55.73 166 VAL A O 1
ATOM 713 N N . GLU A 1 87 ? -21.821 -26.074 -13.153 1.00 62.91 167 GLU A N 1
ATOM 714 C CA . GLU A 1 87 ? -20.692 -25.270 -13.602 1.00 61.61 167 GLU A CA 1
ATOM 715 C C . GLU A 1 87 ? -19.928 -24.749 -12.392 1.00 52.78 167 GLU A C 1
ATOM 716 O O . GLU A 1 87 ? -20.460 -23.958 -11.605 1.00 64.80 167 GLU A O 1
ATOM 722 N N . ARG A 1 88 ? -18.685 -25.205 -12.237 1.00 54.63 168 ARG A N 1
ATOM 723 C CA . ARG A 1 88 ? -17.812 -24.721 -11.180 1.00 54.65 168 ARG A CA 1
ATOM 724 C C . ARG A 1 88 ? -16.830 -23.736 -11.791 1.00 62.93 168 ARG A C 1
ATOM 725 O O . ARG A 1 88 ? -15.894 -24.162 -12.483 1.00 60.59 168 ARG A O 1
ATOM 733 N N . PRO A 1 89 ? -16.994 -22.428 -11.575 1.00 70.13 169 PRO A N 1
ATOM 734 C CA . PRO A 1 89 ? -16.140 -21.460 -12.284 1.00 57.26 169 PRO A CA 1
ATOM 735 C C . PRO A 1 89 ? -14.669 -21.540 -11.908 1.00 65.36 169 PRO A C 1
ATOM 736 O O . PRO A 1 89 ? -13.815 -21.269 -12.761 1.00 66.51 169 PRO A O 1
ATOM 740 N N . PHE A 1 90 ? -14.340 -21.900 -10.669 1.00 65.62 170 PHE A N 1
ATOM 741 C CA . PHE A 1 90 ? -12.954 -21.955 -10.223 1.00 61.95 170 PHE A CA 1
ATOM 742 C C . PHE A 1 90 ? -12.424 -23.380 -10.115 1.00 72.17 170 PHE A C 1
ATOM 743 O O . PHE A 1 90 ? -11.377 -23.596 -9.493 1.00 53.35 170 PHE A O 1
ATOM 751 N N . GLY A 1 91 ? -13.114 -24.349 -10.707 1.00 72.26 171 GLY A N 1
ATOM 752 C CA . GLY A 1 91 ? -12.706 -25.740 -10.651 1.00 59.28 171 GLY A CA 1
ATOM 753 C C . GLY A 1 91 ? -13.502 -26.523 -9.625 1.00 57.95 171 GLY A C 1
ATOM 754 O O . GLY A 1 91 ? -14.319 -25.989 -8.868 1.00 51.64 171 GLY A O 1
ATOM 755 N N . GLY A 1 92 ? -13.242 -27.823 -9.607 1.00 65.18 172 GLY A N 1
ATOM 756 C CA . GLY A 1 92 ? -13.911 -28.740 -8.706 1.00 49.59 172 GLY A CA 1
ATOM 757 C C . GLY A 1 92 ? -14.824 -29.697 -9.454 1.00 51.98 172 GLY A C 1
ATOM 758 O O . GLY A 1 92 ? -14.997 -29.624 -10.672 1.00 56.72 172 GLY A O 1
ATOM 759 N N . LYS A 1 93 ? -15.416 -30.604 -8.683 1.00 44.95 173 LYS A N 1
ATOM 760 C CA . LYS A 1 93 ? -16.266 -31.640 -9.248 1.00 44.54 173 LYS A CA 1
ATOM 761 C C . LYS A 1 93 ? -17.638 -31.081 -9.606 1.00 47.85 173 LYS A C 1
ATOM 762 O O . LYS A 1 93 ? -18.108 -30.099 -9.022 1.00 48.53 173 LYS A O 1
ATOM 768 N N . THR A 1 94 ? -18.284 -31.724 -10.578 1.00 45.78 174 THR A N 1
ATOM 769 C CA . THR A 1 94 ? -19.515 -31.215 -11.164 1.00 47.95 174 THR A CA 1
ATOM 770 C C . THR A 1 94 ? -20.746 -32.046 -10.821 1.00 51.88 174 THR A C 1
ATOM 771 O O . THR A 1 94 ? -21.844 -31.711 -11.278 1.00 50.19 174 THR A O 1
ATOM 775 N N . THR A 1 95 ? -20.603 -33.111 -10.036 1.00 49.40 175 THR A N 1
ATOM 776 C CA . THR A 1 95 ? -21.737 -33.916 -9.596 1.00 49.87 175 THR A CA 1
ATOM 777 C C . THR A 1 95 ? -22.079 -33.546 -8.158 1.00 53.48 175 THR A C 1
ATOM 778 O O . THR A 1 95 ? -21.221 -33.626 -7.272 1.00 47.34 175 THR A O 1
ATOM 782 N N . ARG A 1 96 ? -23.328 -33.144 -7.932 1.00 44.01 176 ARG A N 1
ATOM 783 C CA . ARG A 1 96 ? -23.795 -32.721 -6.618 1.00 47.62 176 ARG A CA 1
ATOM 784 C C . ARG A 1 96 ? -24.590 -33.845 -5.964 1.00 43.36 176 ARG A C 1
ATOM 785 O O . ARG A 1 96 ? -25.443 -34.462 -6.608 1.00 43.39 176 ARG A O 1
ATOM 793 N N . TYR A 1 97 ? -24.320 -34.092 -4.686 1.00 43.45 177 TYR A N 1
ATOM 794 C CA . TYR A 1 97 ? -24.947 -35.169 -3.936 1.00 40.97 177 TYR A CA 1
ATOM 795 C C . TYR A 1 97 ? -25.881 -34.612 -2.870 1.00 45.68 177 TYR A C 1
ATOM 796 O O . TYR A 1 97 ? -25.774 -33.454 -2.459 1.00 42.94 177 TYR A O 1
ATOM 805 N N . SER A 1 98 ? -26.801 -35.462 -2.420 1.00 43.60 178 SER A N 1
ATOM 806 C CA . SER A 1 98 ? -27.715 -35.085 -1.350 1.00 49.34 178 SER A CA 1
ATOM 807 C C . SER A 1 98 ? -26.945 -34.792 -0.070 1.00 45.69 178 SER A C 1
ATOM 808 O O . SER A 1 98 ? -26.008 -35.512 0.288 1.00 39.18 178 SER A O 1
ATOM 811 N N . LEU A 1 99 ? -27.346 -33.726 0.621 1.00 42.31 179 LEU A N 1
ATOM 812 C CA . LEU A 1 99 ? -26.699 -33.371 1.877 1.00 44.25 179 LEU A CA 1
ATOM 813 C C . LEU A 1 99 ? -26.854 -34.497 2.889 1.00 43.09 179 LEU A C 1
ATOM 814 O O . LEU A 1 99 ? -27.925 -35.093 3.024 1.00 42.02 179 LEU A O 1
ATOM 819 N N . GLY A 1 100 ? -25.772 -34.792 3.603 1.00 42.91 180 GLY A N 1
ATOM 820 C CA . GLY A 1 100 ? -25.771 -35.893 4.538 1.00 46.31 180 GLY A CA 1
ATOM 821 C C . GLY A 1 100 ? -25.410 -37.236 3.944 1.00 45.06 180 GLY A C 1
ATOM 822 O O . GLY A 1 100 ? -25.358 -38.226 4.685 1.00 45.21 180 GLY A O 1
ATOM 823 N N . SER A 1 101 ? -25.179 -37.308 2.634 1.00 45.49 181 SER A N 1
ATOM 824 C CA . SER A 1 101 ? -24.656 -38.529 2.037 1.00 42.90 181 SER A CA 1
ATOM 825 C C . SER A 1 101 ? -23.307 -38.868 2.655 1.00 40.41 181 SER A C 1
ATOM 826 O O . SER A 1 101 ? -22.462 -37.995 2.862 1.00 42.89 181 SER A O 1
ATOM 829 N N . VAL A 1 102 ? -23.105 -40.144 2.958 1.00 48.53 182 VAL A N 1
ATOM 830 C CA . VAL A 1 102 ? -21.871 -40.611 3.574 1.00 48.20 182 VAL A CA 1
ATOM 831 C C . VAL A 1 102 ? -21.176 -41.546 2.599 1.00 48.46 182 VAL A C 1
ATOM 832 O O . VAL A 1 102 ? -21.759 -42.547 2.168 1.00 47.84 182 VAL A O 1
ATOM 836 N N . PHE A 1 103 ? -19.942 -41.210 2.238 1.00 46.33 183 PHE A N 1
ATOM 837 C CA . PHE A 1 103 ? -19.048 -42.141 1.569 1.00 46.42 183 PHE A CA 1
ATOM 838 C C . PHE A 1 103 ? -18.130 -42.756 2.613 1.00 49.40 183 PHE A C 1
ATOM 839 O O . PHE A 1 103 ? -17.454 -42.033 3.354 1.00 43.72 183 PHE A O 1
ATOM 847 N N . LYS A 1 104 ? -18.113 -44.085 2.670 1.00 38.96 184 LYS A N 1
ATOM 848 C CA . LYS A 1 104 ? -17.280 -44.810 3.618 1.00 38.20 184 LYS A CA 1
ATOM 849 C C . LYS A 1 104 ? -15.907 -45.040 2.999 1.00 48.51 184 LYS A C 1
ATOM 850 O O . LYS A 1 104 ? -15.793 -45.677 1.946 1.00 45.89 184 LYS A O 1
ATOM 856 N N . ASP A 1 105 ? -14.872 -44.507 3.643 1.00 47.38 185 ASP A N 1
ATOM 857 C CA . ASP A 1 105 ? -13.490 -44.628 3.186 1.00 50.07 185 ASP A CA 1
ATOM 858 C C . ASP A 1 105 ? -12.727 -45.369 4.278 1.00 47.63 185 ASP A C 1
ATOM 859 O O . ASP A 1 105 ? -12.112 -44.745 5.147 1.00 41.27 185 ASP A O 1
ATOM 864 N N . MET A 1 106 ? -12.781 -46.702 4.223 1.00 44.62 186 MET A N 1
ATOM 865 C CA . MET A 1 106 ? -12.203 -47.588 5.238 1.00 44.23 186 MET A CA 1
ATOM 866 C C . MET A 1 106 ? -12.835 -47.235 6.579 1.00 35.89 186 MET A C 1
ATOM 867 O O . MET A 1 106 ? -14.057 -47.406 6.726 1.00 52.81 186 MET A O 1
ATOM 872 N N . ASP A 1 107 ? -12.082 -46.753 7.562 1.00 42.29 187 ASP A N 1
ATOM 873 C CA . ASP A 1 107 ? -12.626 -46.439 8.876 1.00 43.77 187 ASP A CA 1
ATOM 874 C C . ASP A 1 107 ? -13.135 -45.006 8.988 1.00 43.32 187 ASP A C 1
ATOM 875 O O . ASP A 1 107 ? -13.419 -44.553 10.101 1.00 45.31 187 ASP A O 1
ATOM 880 N N . PHE A 1 108 ? -13.262 -44.287 7.875 1.00 41.11 188 PHE A N 1
ATOM 881 C CA . PHE A 1 108 ? -13.714 -42.900 7.885 1.00 44.66 188 PHE A CA 1
ATOM 882 C C . PHE A 1 108 ? -15.033 -42.761 7.137 1.00 43.09 188 PHE A C 1
ATOM 883 O O . PHE A 1 108 ? -15.211 -43.336 6.058 1.00 46.79 188 PHE A O 1
ATOM 891 N N . PHE A 1 109 ? -15.955 -41.992 7.719 1.00 43.10 189 PHE A N 1
ATOM 892 C CA . PHE A 1 109 ? -17.211 -41.620 7.073 1.00 38.97 189 PHE A CA 1
ATOM 893 C C . PHE A 1 109 ? -17.069 -40.193 6.554 1.00 41.49 189 PHE A C 1
ATOM 894 O O . PHE A 1 109 ? -17.043 -39.241 7.341 1.00 41.11 189 PHE A O 1
ATOM 902 N N . LEU A 1 110 ? -16.976 -40.042 5.236 1.00 39.97 190 LEU A N 1
ATOM 903 C CA . LEU A 1 110 ? -16.868 -38.726 4.616 1.00 42.54 190 LEU A CA 1
ATOM 904 C C . LEU A 1 110 ? -18.267 -38.242 4.248 1.00 51.31 190 LEU A C 1
ATOM 905 O O . LEU A 1 110 ? -18.975 -38.906 3.483 1.00 42.51 190 LEU A O 1
ATOM 910 N N . VAL A 1 111 ? -18.659 -37.086 4.783 1.00 38.00 191 VAL A N 1
ATOM 911 C CA . VAL A 1 111 ? -20.037 -36.605 4.725 1.00 39.67 191 VAL A CA 1
ATOM 912 C C . VAL A 1 111 ? -20.139 -35.464 3.721 1.00 39.35 191 VAL A C 1
ATOM 913 O O . VAL A 1 111 ? -19.324 -34.534 3.741 1.00 35.20 191 VAL A O 1
ATOM 917 N N . ALA A 1 112 ? -21.144 -35.535 2.845 1.00 38.44 192 ALA A N 1
ATOM 918 C CA . ALA A 1 112 ? -21.506 -34.415 1.977 1.00 48.12 192 ALA A CA 1
ATOM 919 C C . ALA A 1 112 ? -22.276 -33.407 2.826 1.00 41.18 192 ALA A C 1
ATOM 920 O O . ALA A 1 112 ? -23.507 -33.401 2.887 1.00 52.53 192 ALA A O 1
ATOM 922 N N . PHE A 1 113 ? -21.525 -32.532 3.495 1.00 36.89 193 PHE A N 1
ATOM 923 C CA . PHE A 1 113 ? -22.085 -31.740 4.584 1.00 46.57 193 PHE A CA 1
ATOM 924 C C . PHE A 1 113 ? -22.617 -30.376 4.145 1.00 43.19 193 PHE A C 1
ATOM 925 O O . PHE A 1 113 ? -23.759 -30.031 4.460 1.00 44.87 193 PHE A O 1
ATOM 933 N N . SER A 1 114 ? -21.808 -29.580 3.450 1.00 43.50 194 SER A N 1
ATOM 934 C CA . SER A 1 114 ? -22.161 -28.197 3.163 1.00 42.61 194 SER A CA 1
ATOM 935 C C . SER A 1 114 ? -22.310 -27.963 1.665 1.00 40.92 194 SER A C 1
ATOM 936 O O . SER A 1 114 ? -21.729 -28.670 0.838 1.00 40.75 194 SER A O 1
ATOM 939 N N . LYS A 1 115 ? -23.091 -26.942 1.329 1.00 43.05 195 LYS A N 1
ATOM 940 C CA . LYS A 1 115 ? -23.251 -26.514 -0.052 1.00 47.91 195 LYS A CA 1
ATOM 941 C C . LYS A 1 115 ? -22.179 -25.493 -0.425 1.00 40.63 195 LYS A C 1
ATOM 942 O O . LYS A 1 115 ? -21.674 -24.752 0.422 1.00 36.56 195 LYS A O 1
ATOM 948 N N . PHE A 1 116 ? -21.828 -25.474 -1.708 1.00 41.45 196 PHE A N 1
ATOM 949 C CA . PHE A 1 116 ? -20.882 -24.519 -2.267 1.00 41.38 196 PHE A CA 1
ATOM 950 C C . PHE A 1 116 ? -21.582 -23.686 -3.332 1.00 46.89 196 PHE A C 1
ATOM 951 O O . PHE A 1 116 ? -22.312 -24.225 -4.170 1.00 46.78 196 PHE A O 1
ATOM 959 N N . ASP A 1 117 ? -21.359 -22.375 -3.301 1.00 44.91 197 ASP A N 1
ATOM 960 C CA . ASP A 1 117 ? -21.872 -21.494 -4.336 1.00 49.34 197 ASP A CA 1
ATOM 961 C C . ASP A 1 117 ? -20.777 -21.239 -5.374 1.00 52.64 197 ASP A C 1
ATOM 962 O O . ASP A 1 117 ? -19.699 -21.840 -5.336 1.00 54.60 197 ASP A O 1
ATOM 967 N N . ARG A 1 118 ? -21.051 -20.335 -6.317 1.00 49.47 198 ARG A N 1
ATOM 968 C CA . ARG A 1 118 ? -20.074 -20.025 -7.354 1.00 57.84 198 ARG A CA 1
ATOM 969 C C . ARG A 1 118 ? -18.822 -19.358 -6.798 1.00 54.71 198 ARG A C 1
ATOM 970 O O . ARG A 1 118 ? -17.793 -19.335 -7.481 1.00 61.52 198 ARG A O 1
ATOM 978 N N . GLU A 1 119 ? -18.884 -18.808 -5.588 1.00 53.62 199 GLU A N 1
ATOM 979 C CA . GLU A 1 119 ? -17.697 -18.309 -4.907 1.00 50.73 199 GLU A CA 1
ATOM 980 C C . GLU A 1 119 ? -17.017 -19.380 -4.066 1.00 47.52 199 GLU A C 1
ATOM 981 O O . GLU A 1 119 ? -16.053 -19.071 -3.357 1.00 39.93 199 GLU A O 1
ATOM 987 N N . ASN A 1 120 ? -17.498 -20.625 -4.128 1.00 48.04 200 ASN A N 1
ATOM 988 C CA . ASN A 1 120 ? -16.956 -21.727 -3.330 1.00 46.47 200 ASN A CA 1
ATOM 989 C C . ASN A 1 120 ? -17.043 -21.423 -1.837 1.00 39.99 200 ASN A C 1
ATOM 990 O O . ASN A 1 120 ? -16.118 -21.703 -1.073 1.00 41.19 200 ASN A O 1
ATOM 995 N N . ARG A 1 121 ? -18.164 -20.845 -1.416 1.00 45.34 201 ARG A N 1
ATOM 996 C CA . ARG A 1 121 ? -18.400 -20.502 -0.018 1.00 49.12 201 ARG A CA 1
ATOM 997 C C . ARG A 1 121 ? -19.261 -21.592 0.614 1.00 46.68 201 ARG A C 1
ATOM 998 O O . ARG A 1 121 ? -20.427 -21.768 0.240 1.00 42.05 201 ARG A O 1
ATOM 1006 N N . ALA A 1 122 ? -18.683 -22.323 1.565 1.00 44.51 202 ALA A N 1
ATOM 1007 C CA . ALA A 1 122 ? -19.427 -23.349 2.286 1.00 45.77 202 ALA A CA 1
ATOM 1008 C C . ALA A 1 122 ? -20.514 -22.708 3.136 1.00 38.77 202 ALA A C 1
ATOM 1009 O O . ALA A 1 122 ? -20.238 -21.819 3.948 1.00 40.75 202 ALA A O 1
ATOM 1011 N N . GLN A 1 123 ? -21.751 -23.167 2.962 1.00 36.15 203 GLN A N 1
ATOM 1012 C CA . GLN A 1 123 ? -22.872 -22.535 3.635 1.00 43.23 203 GLN A CA 1
ATOM 1013 C C . GLN A 1 123 ? -24.009 -23.530 3.809 1.00 38.49 203 GLN A C 1
ATOM 1014 O O . GLN A 1 123 ? -24.165 -24.469 3.023 1.00 40.91 203 GLN A O 1
ATOM 1020 N N . LEU A 1 124 ? -24.809 -23.301 4.848 1.00 40.20 204 LEU A N 1
ATOM 1021 C CA . LEU A 1 124 ? -26.018 -24.071 5.101 1.00 38.64 204 LEU A CA 1
ATOM 1022 C C . LEU A 1 124 ? -27.084 -23.155 5.680 1.00 39.50 204 LEU A C 1
ATOM 1023 O O . LEU A 1 124 ? -26.805 -22.387 6.606 1.00 40.99 204 LEU A O 1
ATOM 1028 N N . LYS A 1 125 ? -28.293 -23.228 5.133 1.00 38.77 205 LYS A N 1
ATOM 1029 C CA . LYS A 1 125 ? -29.445 -22.722 5.859 1.00 37.08 205 LYS A CA 1
ATOM 1030 C C . LYS A 1 125 ? -29.715 -23.629 7.055 1.00 48.26 205 LYS A C 1
ATOM 1031 O O . LYS A 1 125 ? -29.301 -24.792 7.086 1.00 48.87 205 LYS A O 1
ATOM 1037 N N . LEU A 1 126 ? -30.407 -23.084 8.059 1.00 38.95 206 LEU A N 1
ATOM 1038 C CA . LEU A 1 126 ? -30.566 -23.832 9.303 1.00 44.25 206 LEU A CA 1
ATOM 1039 C C . LEU A 1 126 ? -31.355 -25.114 9.081 1.00 45.89 206 LEU A C 1
ATOM 1040 O O . LEU A 1 126 ? -30.998 -26.170 9.617 1.00 46.15 206 LEU A O 1
ATOM 1045 N N . ASN A 1 127 ? -32.428 -25.045 8.291 1.00 37.83 207 ASN A N 1
ATOM 1046 C CA . ASN A 1 127 ? -33.188 -26.254 7.999 1.00 45.50 207 ASN A CA 1
ATOM 1047 C C . ASN A 1 127 ? -32.380 -27.232 7.160 1.00 42.72 207 ASN A C 1
ATOM 1048 O O . ASN A 1 127 ? -32.557 -28.448 7.291 1.00 40.29 207 ASN A O 1
ATOM 1053 N N . GLU A 1 128 ? -31.496 -26.726 6.297 1.00 38.53 208 GLU A N 1
ATOM 1054 C CA . GLU A 1 128 ? -30.592 -27.611 5.571 1.00 46.02 208 GLU A CA 1
ATOM 1055 C C . GLU A 1 128 ? -29.614 -28.290 6.521 1.00 45.60 208 GLU A C 1
ATOM 1056 O O . GLU A 1 128 ? -29.319 -29.480 6.367 1.00 44.72 208 GLU A O 1
ATOM 1062 N N . TYR A 1 129 ? -29.104 -27.552 7.511 1.00 44.04 209 TYR A N 1
ATOM 1063 C CA . TYR A 1 129 ? -28.229 -28.156 8.511 1.00 40.99 209 TYR A CA 1
ATOM 1064 C C . TYR A 1 129 ? -28.958 -29.248 9.285 1.00 42.02 209 TYR A C 1
ATOM 1065 O O . TYR A 1 129 ? -28.429 -30.348 9.477 1.00 42.99 209 TYR A O 1
ATOM 1074 N N . ALA A 1 130 ? -30.181 -28.959 9.736 1.00 37.92 210 ALA A N 1
ATOM 1075 C CA . ALA A 1 130 ? -30.942 -29.950 10.488 1.00 40.64 210 ALA A CA 1
ATOM 1076 C C . ALA A 1 130 ? -31.268 -31.165 9.628 1.00 44.24 210 ALA A C 1
ATOM 1077 O O . ALA A 1 130 ? -31.135 -32.307 10.080 1.00 40.42 210 ALA A O 1
ATOM 1079 N N . SER A 1 131 ? -31.690 -30.938 8.381 1.00 41.72 211 SER A N 1
ATOM 1080 C CA . SER A 1 131 ? -31.964 -32.053 7.483 1.00 44.21 211 SER A CA 1
ATOM 1081 C C . SER A 1 131 ? -30.692 -32.802 7.116 1.00 48.75 211 SER A C 1
ATOM 1082 O 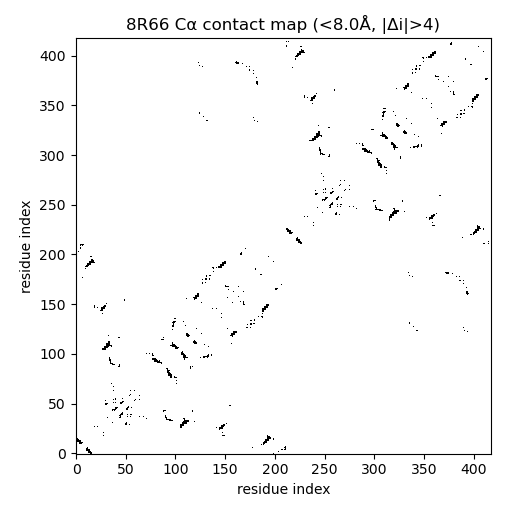O . SER A 1 131 ? -30.737 -34.012 6.862 1.00 44.73 211 SER A O 1
ATOM 1085 N N . CYS A 1 132 ? -29.554 -32.108 7.080 1.00 39.92 212 CYS A N 1
ATOM 1086 C CA . CYS A 1 132 ? -28.291 -32.789 6.828 1.00 43.96 212 CYS A CA 1
ATOM 1087 C C . CYS A 1 132 ? -27.948 -33.732 7.974 1.00 40.81 212 CYS A C 1
ATOM 1088 O O . CYS A 1 132 ? -27.620 -34.902 7.752 1.00 42.45 212 CYS A O 1
ATOM 1091 N N . MET A 1 133 ? -28.032 -33.238 9.214 1.00 45.91 213 MET A N 1
ATOM 1092 C CA . MET A 1 133 ? -27.722 -34.073 10.371 1.00 41.49 213 MET A CA 1
ATOM 1093 C C . MET A 1 133 ? -28.666 -35.264 10.476 1.00 47.07 213 MET A C 1
ATOM 1094 O O . MET A 1 133 ? -28.259 -36.336 10.940 1.00 45.53 213 MET A O 1
ATOM 1099 N N . LEU A 1 134 ? -29.919 -35.089 10.056 1.00 42.31 214 LEU A N 1
ATOM 1100 C CA . LEU A 1 134 ? -30.873 -36.192 10.053 1.00 45.99 214 LEU A CA 1
ATOM 1101 C C . LEU A 1 134 ? -30.383 -37.331 9.167 1.00 47.11 214 LEU A C 1
ATOM 1102 O O . LEU A 1 134 ? -30.410 -38.503 9.565 1.00 40.40 214 LEU A O 1
ATOM 1107 N N A ASN A 1 135 ? -29.932 -37.034 7.961 0.48 43.23 215 ASN A N 1
ATOM 1108 N N B ASN A 1 135 ? -29.921 -37.002 7.959 0.52 43.19 215 ASN A N 1
ATOM 1109 C CA A ASN A 1 135 ? -29.405 -38.056 7.066 0.48 43.91 215 ASN A CA 1
ATOM 1110 C CA B ASN A 1 135 ? -29.405 -38.027 7.061 0.52 43.90 215 ASN A CA 1
ATOM 1111 C C A ASN A 1 135 ? -28.074 -38.604 7.561 0.48 45.99 215 ASN A C 1
ATOM 1112 C C B ASN A 1 135 ? -28.085 -38.598 7.565 0.52 46.02 215 ASN A C 1
ATOM 1113 O O A ASN A 1 135 ? -27.754 -39.770 7.305 0.48 44.93 215 ASN A O 1
ATOM 1114 O O B ASN A 1 135 ? -27.786 -39.771 7.320 0.52 44.92 215 ASN A O 1
ATOM 1123 N N . VAL A 1 136 ? -27.291 -37.791 8.274 1.00 48.21 216 VAL A N 1
ATOM 1124 C CA . VAL A 1 136 ? -26.017 -38.270 8.805 1.00 45.12 216 VAL A CA 1
ATOM 1125 C C . VAL A 1 136 ? -26.250 -39.349 9.856 1.00 49.51 216 VAL A C 1
ATOM 1126 O O . VAL A 1 136 ? -25.621 -40.414 9.828 1.00 44.76 216 VAL A O 1
ATOM 1130 N N . TRP A 1 137 ? -27.159 -39.090 10.803 1.00 41.03 217 TRP A N 1
ATOM 1131 C CA . TRP A 1 137 ? -27.482 -40.111 11.792 1.00 47.53 217 TRP A CA 1
ATOM 1132 C C . TRP A 1 137 ? -28.106 -41.334 11.137 1.00 45.12 217 TRP A C 1
ATOM 1133 O O . TRP A 1 137 ? -27.910 -42.458 11.612 1.00 49.90 217 TRP A O 1
ATOM 1144 N N . ASN A 1 138 ? -28.852 -41.135 10.047 1.00 42.59 218 ASN A N 1
ATOM 1145 C CA . ASN A 1 138 ? -29.426 -42.260 9.317 1.00 37.46 218 ASN A CA 1
ATOM 1146 C C . ASN A 1 138 ? -28.329 -43.163 8.765 1.00 48.09 218 ASN A C 1
ATOM 1147 O O . ASN A 1 138 ? -28.374 -44.386 8.931 1.00 37.90 218 ASN A O 1
ATOM 1152 N N . GLU A 1 139 ? -27.323 -42.570 8.116 1.00 48.56 219 GLU A N 1
ATOM 1153 C CA . GLU A 1 139 ? -26.212 -43.357 7.586 1.00 50.18 219 GLU A CA 1
ATOM 1154 C C . GLU A 1 139 ? -25.406 -43.995 8.712 1.00 45.90 219 GLU A C 1
ATOM 1155 O O . GLU A 1 139 ? -25.066 -45.182 8.652 1.00 45.90 219 GLU A O 1
ATOM 1161 N N . ILE A 1 140 ? -25.088 -43.215 9.750 1.00 42.48 220 ILE A N 1
ATOM 1162 C CA . ILE A 1 140 ? -24.286 -43.726 10.859 1.00 43.66 220 ILE A CA 1
ATOM 1163 C C . ILE A 1 140 ? -24.993 -44.888 11.547 1.00 46.76 220 ILE A C 1
ATOM 1164 O O . ILE A 1 140 ? -24.378 -45.919 11.843 1.00 45.36 220 ILE A O 1
ATOM 1169 N N . ASN A 1 141 ? -26.293 -44.746 11.807 1.00 43.58 221 ASN A N 1
ATOM 1170 C CA . ASN A 1 141 ? -27.040 -45.834 12.427 1.00 52.74 221 ASN A CA 1
ATOM 1171 C C . ASN A 1 141 ? -27.190 -47.036 11.501 1.00 46.33 221 ASN A C 1
ATOM 1172 O O . ASN A 1 141 ? -27.472 -48.139 11.980 1.00 48.43 221 ASN A O 1
ATOM 1177 N N . THR A 1 142 ? -27.001 -46.851 10.195 1.00 50.11 222 THR A N 1
ATOM 1178 C CA . THR A 1 142 ? -27.063 -47.948 9.238 1.00 42.41 222 THR A CA 1
ATOM 1179 C C . THR A 1 142 ? -25.726 -48.659 9.070 1.00 45.96 222 THR A C 1
ATOM 1180 O O . THR A 1 142 ? -25.699 -49.878 8.864 1.00 49.60 222 THR A O 1
ATOM 1184 N N . LEU A 1 143 ? -24.614 -47.930 9.181 1.00 47.21 223 LEU A N 1
ATOM 1185 C CA . LEU A 1 143 ? -23.302 -48.444 8.818 1.00 42.15 223 LEU A CA 1
ATOM 1186 C C . LEU A 1 143 ? -22.416 -48.806 10.001 1.00 45.58 223 LEU A C 1
ATOM 1187 O O . LEU A 1 143 ? -21.344 -49.380 9.782 1.00 51.53 223 LEU A O 1
ATOM 1192 N N . HIS A 1 144 ? -22.818 -48.490 11.236 1.00 42.07 224 HIS A N 1
ATOM 1193 C CA . HIS A 1 144 ? -21.863 -48.530 12.343 1.00 49.35 224 HIS A CA 1
ATOM 1194 C C . HIS A 1 144 ? -21.368 -49.943 12.629 1.00 50.77 224 HIS A C 1
ATOM 1195 O O . HIS A 1 144 ? -20.210 -50.116 13.026 1.00 53.18 224 HIS A O 1
ATOM 1202 N N . ALA A 1 145 ? -22.214 -50.954 12.427 1.00 53.04 225 ALA A N 1
ATOM 1203 C CA . ALA A 1 145 ? -21.832 -52.361 12.580 1.00 57.41 225 ALA A CA 1
ATOM 1204 C C . ALA A 1 145 ? -21.185 -52.621 13.941 1.00 58.18 225 ALA A C 1
ATOM 1205 O O . ALA A 1 145 ? -20.098 -53.195 14.044 1.00 54.76 225 ALA A O 1
ATOM 1207 N N . SER A 1 146 ? -21.865 -52.169 14.996 1.00 58.31 226 SER A N 1
ATOM 1208 C CA . SER A 1 146 ? -21.494 -52.326 16.401 1.00 57.89 226 SER A CA 1
ATOM 1209 C C . SER A 1 146 ? -20.193 -51.624 16.778 1.00 54.41 226 SER A C 1
ATOM 1210 O O . SER A 1 146 ? -19.769 -51.736 17.934 1.00 64.26 226 SER A O 1
ATOM 1213 N N . LYS A 1 147 ? -19.548 -50.910 15.859 1.00 63.32 227 LYS A N 1
ATOM 1214 C CA . LYS A 1 147 ? -18.370 -50.129 16.204 1.00 48.37 227 LYS A CA 1
ATOM 1215 C C . LYS A 1 147 ? -18.774 -48.758 16.734 1.00 64.49 227 LYS A C 1
ATOM 1216 O O . LYS A 1 147 ? -19.877 -48.267 16.484 1.00 62.32 227 LYS A O 1
ATOM 1222 N N . GLU A 1 148 ? -17.858 -48.135 17.472 1.00 57.92 228 GLU A N 1
ATOM 1223 C CA . GLU A 1 148 ? -18.094 -46.787 17.968 1.00 63.32 228 GLU A CA 1
ATOM 1224 C C . GLU A 1 148 ? -17.806 -45.764 16.878 1.00 58.74 228 GLU A C 1
ATOM 1225 O O . GLU A 1 148 ? -16.876 -45.923 16.083 1.00 53.31 228 GLU A O 1
ATOM 1231 N N . VAL A 1 149 ? -18.615 -44.709 16.846 1.00 52.83 229 VAL A N 1
ATOM 1232 C CA . VAL A 1 149 ? -18.502 -43.644 15.857 1.00 48.87 229 VAL A CA 1
ATOM 1233 C C . VAL A 1 149 ? -18.094 -42.366 16.575 1.00 47.98 229 VAL A C 1
ATOM 1234 O O . VAL A 1 149 ? -18.704 -41.993 17.585 1.00 48.03 229 VAL A O 1
ATOM 1238 N N . PHE A 1 150 ? -17.061 -41.704 16.059 1.00 44.46 230 PHE A N 1
ATOM 1239 C CA . PHE A 1 150 ? -16.575 -40.438 16.590 1.00 47.21 230 PHE A CA 1
ATOM 1240 C C . PHE A 1 150 ? -16.846 -39.327 15.584 1.00 48.61 230 PHE A C 1
ATOM 1241 O O . PHE A 1 150 ? -16.609 -39.493 14.383 1.00 49.16 230 PHE A O 1
ATOM 1249 N N . ILE A 1 151 ? -17.337 -38.193 16.073 1.00 48.04 231 ILE A N 1
ATOM 1250 C CA . ILE A 1 151 ? -17.791 -37.128 15.182 1.00 48.06 231 ILE A CA 1
ATOM 1251 C C . ILE A 1 151 ? -17.400 -35.769 15.754 1.00 43.60 231 ILE A C 1
ATOM 1252 O O . ILE A 1 151 ? -17.523 -35.544 16.967 1.00 45.28 231 ILE A O 1
ATOM 1257 N N . PRO A 1 152 ? -16.896 -34.851 14.937 1.00 42.80 232 PRO A N 1
ATOM 1258 C CA . PRO A 1 152 ? -16.642 -33.491 15.414 1.00 48.90 232 PRO A CA 1
ATOM 1259 C C . PRO A 1 152 ? -17.946 -32.712 15.512 1.00 45.88 232 PRO A C 1
ATOM 1260 O O . PRO A 1 152 ? -19.017 -33.178 15.119 1.00 44.84 232 PRO A O 1
ATOM 1264 N N . LEU A 1 153 ? -17.837 -31.499 16.046 1.00 38.24 233 LEU A N 1
ATOM 1265 C CA . LEU A 1 153 ? -18.989 -30.606 16.147 1.00 43.21 233 LEU A CA 1
ATOM 1266 C C . LEU A 1 153 ? -19.223 -30.003 14.768 1.00 39.96 233 LEU A C 1
ATOM 1267 O O . LEU A 1 153 ? -18.734 -28.919 14.445 1.00 47.44 233 LEU A O 1
ATOM 1272 N N . LEU A 1 154 ? -19.981 -30.724 13.944 1.00 40.54 234 LEU A N 1
ATOM 1273 C CA . LEU A 1 154 ? -20.172 -30.339 12.551 1.00 39.24 234 LEU A CA 1
ATOM 1274 C C . LEU A 1 154 ? -20.878 -28.991 12.450 1.00 42.66 234 LEU A C 1
ATOM 1275 O O . LEU A 1 154 ? -21.872 -28.741 13.138 1.00 41.56 234 LEU A O 1
ATOM 1280 N N . GLY A 1 155 ? -20.359 -28.124 11.582 1.00 42.86 235 GLY A N 1
ATOM 1281 C CA . GLY A 1 155 ? -20.917 -26.808 11.363 1.00 42.21 235 GLY A CA 1
ATOM 1282 C C . GLY A 1 155 ? -20.257 -25.694 12.149 1.00 46.45 235 GLY A C 1
ATOM 1283 O O . GLY A 1 155 ? -20.541 -24.519 11.880 1.00 46.46 235 GLY A O 1
ATOM 1284 N N . SER A 1 156 ? -19.389 -26.022 13.105 1.00 40.69 236 SER A N 1
ATOM 1285 C CA . SER A 1 156 ? -18.756 -25.029 13.963 1.00 45.90 236 SER A CA 1
ATOM 1286 C C . SER A 1 156 ? -17.412 -24.545 13.428 1.00 46.00 236 SER A C 1
ATOM 1287 O O . SER A 1 156 ? -16.692 -23.842 14.143 1.00 45.61 236 SER A O 1
ATOM 1290 N N . GLY A 1 157 ? -17.056 -24.907 12.200 1.00 46.27 237 GLY A N 1
ATOM 1291 C CA . GLY A 1 157 ? -15.838 -24.402 11.601 1.00 44.53 237 GLY A CA 1
ATOM 1292 C C . GLY A 1 157 ? -16.098 -23.262 10.638 1.00 42.78 237 GLY A C 1
ATOM 1293 O O . GLY A 1 157 ? -16.751 -22.276 10.990 1.00 46.78 237 GLY A O 1
ATOM 1294 N N . ILE A 1 158 ? -15.606 -23.402 9.404 1.00 50.13 238 ILE A N 1
ATOM 1295 C CA . ILE A 1 158 ? -15.747 -22.353 8.396 1.00 43.08 238 ILE A CA 1
ATOM 1296 C C . ILE A 1 158 ? -17.140 -22.289 7.788 1.00 49.51 238 ILE A C 1
ATOM 1297 O O . ILE A 1 158 ? -17.421 -21.370 7.009 1.00 40.60 238 ILE A O 1
ATOM 1302 N N . THR A 1 159 ? -18.024 -23.228 8.128 1.00 46.80 239 THR A N 1
ATOM 1303 C CA . THR A 1 159 ? -19.350 -23.275 7.520 1.00 44.90 239 THR A CA 1
ATOM 1304 C C . THR A 1 159 ? -20.145 -22.014 7.841 1.00 38.29 239 THR A C 1
ATOM 1305 O O . THR A 1 159 ? -20.246 -21.608 9.001 1.00 42.63 239 THR A O 1
ATOM 1309 N N . ARG A 1 160 ? -20.720 -21.402 6.806 1.00 37.67 240 ARG A N 1
ATOM 1310 C CA . ARG A 1 160 ? -21.487 -20.170 6.957 1.00 46.97 240 ARG A CA 1
ATOM 1311 C C . ARG A 1 160 ? -22.958 -20.505 7.171 1.00 45.18 240 ARG A C 1
ATOM 1312 O O . ARG A 1 160 ? -23.601 -21.092 6.295 1.00 43.84 240 ARG A O 1
ATOM 1320 N N . HIS A 1 161 ? -23.488 -20.121 8.325 1.00 43.53 241 HIS A N 1
ATOM 1321 C CA . HIS A 1 161 ? -24.909 -20.280 8.619 1.00 43.32 241 HIS A CA 1
ATOM 1322 C C . HIS A 1 161 ? -25.601 -18.988 8.203 1.00 48.60 241 HIS A C 1
ATOM 1323 O O . HIS A 1 161 ? -25.520 -17.970 8.894 1.00 46.45 241 HIS A O 1
ATOM 1330 N N . VAL A 1 162 ? -26.286 -19.032 7.055 1.00 41.33 242 VAL A N 1
ATOM 1331 C CA . VAL A 1 162 ? -26.636 -17.811 6.331 1.00 46.02 242 VAL A CA 1
ATOM 1332 C C . VAL A 1 162 ? -28.008 -17.243 6.668 1.00 47.35 242 VAL A C 1
ATOM 1333 O O . VAL A 1 162 ? -28.352 -16.164 6.163 1.00 53.36 242 VAL A O 1
ATOM 1337 N N . ASP A 1 163 ? -28.808 -17.921 7.494 1.00 45.92 243 ASP A N 1
ATOM 1338 C CA . ASP A 1 163 ? -30.129 -17.387 7.811 1.00 48.20 243 ASP A CA 1
ATOM 1339 C C . ASP A 1 163 ? -30.456 -17.519 9.295 1.00 43.06 243 ASP A C 1
ATOM 1340 O O . ASP A 1 163 ? -31.624 -17.674 9.664 1.00 44.20 243 ASP A O 1
ATOM 1345 N N . SER A 1 164 ? -29.444 -17.451 10.155 1.00 46.46 244 SER A N 1
ATOM 1346 C CA . SER A 1 164 ? -29.645 -17.491 11.598 1.00 47.20 244 SER A CA 1
ATOM 1347 C C . SER A 1 164 ? -28.357 -17.039 12.269 1.00 42.04 244 SER A C 1
ATOM 1348 O O . SER A 1 164 ? -27.299 -16.963 11.639 1.00 50.04 244 SER A O 1
ATOM 1351 N N . ASP A 1 165 ? -28.461 -16.741 13.560 1.00 53.98 245 ASP A N 1
ATOM 1352 C CA . ASP A 1 165 ? -27.310 -16.432 14.401 1.00 55.24 245 ASP A CA 1
ATOM 1353 C C . ASP A 1 165 ? -26.991 -17.607 15.318 1.00 54.14 245 ASP A C 1
ATOM 1354 O O . ASP A 1 165 ? -26.684 -17.429 16.499 1.00 53.36 245 ASP A O 1
ATOM 1359 N N . VAL A 1 166 ? -27.072 -18.824 14.770 1.00 57.68 246 VAL A N 1
ATOM 1360 C CA . VAL A 1 166 ? -26.877 -20.029 15.566 1.00 45.05 246 VAL A CA 1
ATOM 1361 C C . VAL A 1 166 ? -25.475 -20.031 16.159 1.00 50.82 246 VAL A C 1
ATOM 1362 O O . VAL A 1 166 ? -24.486 -19.750 15.473 1.00 44.43 246 VAL A O 1
ATOM 1366 N N . GLY A 1 167 ? -25.390 -20.322 17.456 1.00 53.63 247 GLY A N 1
ATOM 1367 C CA . GLY A 1 167 ? -24.118 -20.418 18.136 1.00 48.30 247 GLY A CA 1
ATOM 1368 C C . GLY A 1 167 ? -23.604 -21.845 18.194 1.00 55.14 247 GLY A C 1
ATOM 1369 O O . GLY A 1 167 ? -24.200 -22.783 17.668 1.00 61.15 247 GLY A O 1
ATOM 1370 N N . VAL A 1 168 ? -22.464 -21.999 18.865 1.00 52.07 248 VAL A N 1
ATOM 1371 C CA . VAL A 1 168 ? -21.829 -23.309 18.969 1.00 51.69 248 VAL A CA 1
ATOM 1372 C C . VAL A 1 168 ? -22.694 -24.259 19.790 1.00 52.90 248 VAL A C 1
ATOM 1373 O O . VAL A 1 168 ? -22.924 -25.411 19.400 1.00 59.12 248 VAL A O 1
ATOM 1377 N N . ASN A 1 169 ? -23.192 -23.789 20.937 1.00 48.03 249 ASN A N 1
ATOM 1378 C CA . ASN A 1 169 ? -24.032 -24.631 21.783 1.00 55.48 249 ASN A CA 1
ATOM 1379 C C . ASN A 1 169 ? -25.304 -25.063 21.066 1.00 57.50 249 ASN A C 1
ATOM 1380 O O . ASN A 1 169 ? -25.794 -26.175 21.290 1.00 44.90 249 ASN A O 1
ATOM 1385 N N . GLU A 1 170 ? -25.850 -24.204 20.201 1.00 48.78 250 GLU A N 1
ATOM 1386 C CA . GLU A 1 170 ? -27.081 -24.554 19.503 1.00 55.78 250 GLU A CA 1
ATOM 1387 C C . GLU A 1 170 ? -26.839 -25.586 18.409 1.00 40.65 250 GLU A C 1
ATOM 1388 O O . GLU A 1 170 ? -27.712 -26.420 18.149 1.00 48.87 250 GLU A O 1
ATOM 1394 N N . LEU A 1 171 ? -25.678 -25.540 17.750 1.00 40.79 251 LEU A N 1
ATOM 1395 C CA . LEU A 1 171 ? -25.323 -26.596 16.806 1.00 44.42 251 LEU A CA 1
ATOM 1396 C C . LEU A 1 171 ? -25.286 -27.951 17.501 1.00 48.66 251 LEU A C 1
ATOM 1397 O O . LEU A 1 171 ? -25.806 -28.947 16.982 1.00 42.93 251 LEU A O 1
ATOM 1402 N N . LEU A 1 172 ? -24.679 -28.000 18.689 1.00 50.74 252 LEU A N 1
ATOM 1403 C CA . LEU A 1 172 ? -24.631 -29.239 19.454 1.00 44.63 252 LEU A CA 1
ATOM 1404 C C . LEU A 1 172 ? -26.027 -29.688 19.865 1.00 46.25 252 LEU A C 1
ATOM 1405 O O . LEU A 1 172 ? -26.324 -30.888 19.865 1.00 51.31 252 LEU A O 1
ATOM 1410 N N . HIS A 1 173 ? -26.900 -28.738 20.213 1.00 46.58 253 HIS A N 1
ATOM 1411 C CA . HIS A 1 173 ? -28.270 -29.090 20.573 1.00 50.96 253 HIS A CA 1
ATOM 1412 C C . HIS A 1 173 ? -29.026 -29.661 19.380 1.00 50.20 253 HIS A C 1
ATOM 1413 O O . HIS A 1 173 ? -29.825 -30.593 19.533 1.00 46.12 253 HIS A O 1
ATOM 1420 N N . ILE A 1 174 ? -28.784 -29.120 18.183 1.00 44.46 254 ILE A N 1
ATOM 1421 C CA . ILE A 1 174 ? -29.444 -29.640 16.989 1.00 48.55 254 ILE A CA 1
ATOM 1422 C C . ILE A 1 174 ? -28.904 -31.023 16.634 1.00 40.85 254 ILE A C 1
ATOM 1423 O O . ILE A 1 174 ? -29.651 -31.894 16.172 1.00 48.93 254 ILE A O 1
ATOM 1428 N N . MET A 1 175 ? -27.603 -31.252 16.848 1.00 39.36 255 MET A N 1
ATOM 1429 C CA . MET A 1 175 ? -27.050 -32.591 16.655 1.00 42.44 255 MET A CA 1
ATOM 1430 C C . MET A 1 175 ? -27.731 -33.604 17.567 1.00 43.16 255 MET A C 1
ATOM 1431 O O . MET A 1 175 ? -28.025 -34.730 17.149 1.00 41.99 255 MET A O 1
ATOM 1436 N N . LEU A 1 176 ? -27.993 -33.219 18.818 1.00 43.55 256 LEU A N 1
ATOM 1437 C CA . LEU A 1 176 ? -28.643 -34.131 19.753 1.00 42.38 256 LEU A CA 1
ATOM 1438 C C . LEU A 1 176 ? -30.114 -34.325 19.407 1.00 47.36 256 LEU A C 1
ATOM 1439 O O . LEU A 1 176 ? -30.634 -35.444 19.496 1.00 47.37 256 LEU A O 1
ATOM 1444 N N . TRP A 1 177 ? -30.800 -33.250 19.010 1.00 50.75 257 TRP A N 1
ATOM 1445 C CA . TRP A 1 177 ? -32.214 -33.357 18.660 1.00 43.87 257 TRP A CA 1
ATOM 1446 C C . TRP A 1 177 ? -32.412 -34.256 17.446 1.00 46.54 257 TRP A C 1
ATOM 1447 O O . TRP A 1 177 ? -33.302 -35.114 17.433 1.00 43.95 257 TRP A O 1
ATOM 1458 N N . THR A 1 178 ? -31.587 -34.074 16.411 1.00 40.55 258 THR A N 1
ATOM 1459 C CA . THR A 1 178 ? -31.688 -34.939 15.240 1.00 36.42 258 THR A CA 1
ATOM 1460 C C . THR A 1 178 ? -31.232 -36.359 15.555 1.00 47.54 258 THR A C 1
ATOM 1461 O O . THR A 1 178 ? -31.677 -37.311 14.904 1.00 43.60 258 THR A O 1
ATOM 1465 N N . PHE A 1 179 ? -30.352 -36.524 16.545 1.00 47.45 259 PHE A N 1
ATOM 1466 C CA . PHE A 1 179 ? -30.022 -37.867 17.009 1.00 48.90 259 PHE A CA 1
ATOM 1467 C C . PHE A 1 179 ? -31.226 -38.522 17.673 1.00 48.23 259 PHE A C 1
ATOM 1468 O O . PHE A 1 179 ? -31.479 -39.717 17.474 1.00 45.53 259 PHE A O 1
ATOM 1476 N N . GLN A 1 180 ? -31.979 -37.755 18.466 1.00 47.70 260 GLN A N 1
ATOM 1477 C CA . GLN A 1 180 ? -33.144 -38.315 19.142 1.00 54.06 260 GLN A CA 1
ATOM 1478 C C . GLN A 1 180 ? -34.238 -38.679 18.147 1.00 51.50 260 GLN A C 1
ATOM 1479 O O . GLN A 1 180 ? -34.944 -39.678 18.331 1.00 49.15 260 GLN A O 1
ATOM 1485 N N . ILE A 1 181 ? -34.389 -37.885 17.083 1.00 43.57 261 ILE A N 1
ATOM 1486 C CA . ILE A 1 181 ? -35.353 -38.218 16.037 1.00 48.09 261 ILE A CA 1
ATOM 1487 C C . ILE A 1 181 ? -34.954 -3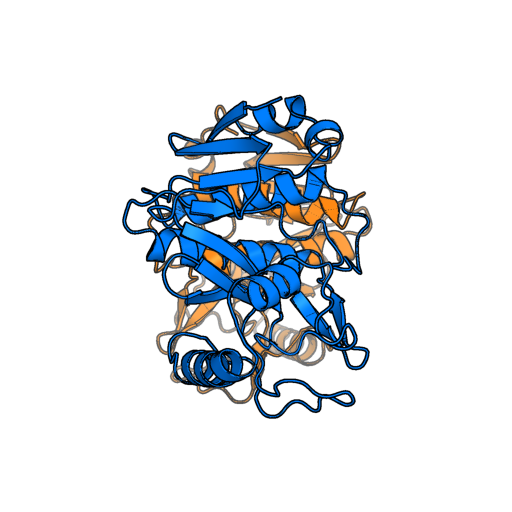9.515 15.343 1.00 46.30 261 ILE A C 1
ATOM 1488 O O . ILE A 1 181 ? -35.771 -40.424 15.165 1.00 42.11 261 ILE A O 1
ATOM 1493 N N . SER A 1 182 ? -33.686 -39.617 14.939 1.00 53.22 262 SER A N 1
ATOM 1494 C CA . SER A 1 182 ? -33.225 -40.808 14.233 1.00 43.54 262 SER A CA 1
ATOM 1495 C C . SER A 1 182 ? -33.300 -42.049 15.110 1.00 51.64 262 SER A C 1
ATOM 1496 O O . SER A 1 182 ? -33.412 -43.166 14.593 1.00 48.92 262 SER A O 1
ATOM 1499 N N . LYS A 1 183 ? -33.250 -41.874 16.433 1.00 56.05 263 LYS A N 1
ATOM 1500 C CA . LYS A 1 183 ? -33.359 -43.009 17.345 1.00 49.78 263 LYS A CA 1
ATOM 1501 C C . LYS A 1 183 ? -34.707 -43.706 17.224 1.00 60.24 263 LYS A C 1
ATOM 1502 O O . LYS A 1 183 ? -34.800 -44.918 17.455 1.00 56.90 263 LYS A O 1
ATOM 1508 N N . VAL A 1 184 ? -35.761 -42.960 16.874 1.00 43.63 264 VAL A N 1
ATOM 1509 C CA . VAL A 1 184 ? -37.092 -43.551 16.742 1.00 48.68 264 VAL A CA 1
ATOM 1510 C C . VAL A 1 184 ? -37.107 -44.620 15.656 1.00 44.20 264 VAL A C 1
ATOM 1511 O O . VAL A 1 184 ? -37.812 -45.628 15.774 1.00 49.10 264 VAL A O 1
ATOM 1515 N N . LYS A 1 185 ? -36.328 -44.426 14.591 1.00 48.94 265 LYS A N 1
ATOM 1516 C CA . LYS A 1 185 ? -36.256 -45.412 13.518 1.00 51.63 265 LYS A CA 1
ATOM 1517 C C . LYS A 1 185 ? -35.238 -46.509 13.825 1.00 56.80 265 LYS A C 1
ATOM 1518 O O . LYS A 1 185 ? -35.468 -47.680 13.503 1.00 61.01 265 LYS A O 1
ATOM 1524 N N . PHE A 1 186 ? -34.115 -46.153 14.442 1.00 54.54 266 PHE A N 1
ATOM 1525 C CA . PHE A 1 186 ? -33.056 -47.098 14.794 1.00 58.37 266 PHE A CA 1
ATOM 1526 C C . PHE A 1 186 ? -33.044 -47.238 16.315 1.00 59.63 266 PHE A C 1
ATOM 1527 O O . PHE A 1 186 ? -32.321 -46.526 17.013 1.00 58.22 266 PHE A O 1
ATOM 1535 N N . ARG A 1 187 ? -33.847 -48.173 16.826 1.00 56.84 267 ARG A N 1
ATOM 1536 C CA . ARG A 1 187 ? -33.961 -48.341 18.270 1.00 66.95 267 ARG A CA 1
ATOM 1537 C C . ARG A 1 187 ? -32.717 -48.965 18.893 1.00 72.49 267 ARG A C 1
ATOM 1538 O O . ARG A 1 187 ? -32.624 -49.019 20.125 1.00 67.37 267 ARG A O 1
ATOM 1546 N N . GLU A 1 188 ? -31.765 -49.428 18.082 1.00 63.27 268 GLU A N 1
ATOM 1547 C CA . GLU A 1 188 ? -30.436 -49.825 18.542 1.00 66.52 268 GLU A CA 1
ATOM 1548 C C . GLU A 1 188 ? -29.414 -48.921 17.857 1.00 66.64 268 GLU A C 1
ATOM 1549 O O . GLU A 1 188 ? -28.705 -49.349 16.937 1.00 59.63 268 GLU A O 1
ATOM 1551 N N . PRO A 1 189 ? -29.321 -47.661 18.277 1.00 62.53 269 PRO A N 1
ATOM 1552 C CA . PRO A 1 189 ? -28.472 -46.704 17.560 1.00 61.34 269 PRO A CA 1
ATOM 1553 C C . PRO A 1 189 ? -26.996 -46.944 17.838 1.00 54.15 269 PRO A C 1
ATOM 1554 O O . PRO A 1 189 ? -26.606 -47.669 18.756 1.00 54.58 269 PRO A O 1
ATOM 1558 N N . ALA A 1 190 ? -26.169 -46.303 17.016 1.00 44.72 270 ALA A N 1
ATOM 1559 C CA . ALA A 1 190 ? -24.726 -46.398 17.174 1.00 56.08 270 ALA A CA 1
ATOM 1560 C C . ALA A 1 190 ? -24.279 -45.748 18.476 1.00 56.65 270 ALA A C 1
ATOM 1561 O O . ALA A 1 190 ? -24.845 -44.745 18.918 1.00 63.69 270 ALA A O 1
ATOM 1563 N N . LYS A 1 191 ? -23.260 -46.337 19.097 1.00 48.09 271 LYS A N 1
ATOM 1564 C CA . LYS A 1 191 ? -22.581 -45.682 20.206 1.00 49.40 271 LYS A CA 1
ATOM 1565 C C . LYS A 1 191 ? -21.744 -44.536 19.653 1.00 59.66 271 LYS A C 1
ATOM 1566 O O . LYS A 1 191 ? -20.785 -44.765 18.907 1.00 55.68 271 LYS A O 1
ATOM 1568 N N . VAL A 1 192 ? -22.108 -43.306 20.009 1.00 54.22 272 VAL A N 1
ATOM 1569 C CA . VAL A 1 192 ? -21.569 -42.108 19.379 1.00 48.77 272 VAL A CA 1
ATOM 1570 C C . VAL A 1 192 ? -20.788 -41.301 20.406 1.00 56.38 272 VAL A C 1
ATOM 1571 O O . VAL A 1 192 ? -21.185 -41.213 21.574 1.00 57.13 272 VAL A O 1
ATOM 1575 N N . THR A 1 193 ? -19.673 -40.717 19.965 1.00 57.18 273 THR A N 1
ATOM 1576 C CA . THR A 1 193 ? -18.883 -39.790 20.766 1.00 49.71 273 THR A CA 1
ATOM 1577 C C . THR A 1 193 ? -18.666 -38.522 19.954 1.00 52.59 273 THR A C 1
ATOM 1578 O O . THR A 1 193 ? -18.140 -38.581 18.838 1.00 54.25 273 THR A O 1
ATOM 1582 N N . ILE A 1 194 ? -19.071 -37.383 20.508 1.00 51.74 274 ILE A N 1
ATOM 1583 C CA . ILE A 1 194 ? -18.845 -36.082 19.891 1.00 43.29 274 ILE A CA 1
ATOM 1584 C C . ILE A 1 194 ? -17.572 -35.492 20.479 1.00 51.63 274 ILE A C 1
ATOM 1585 O O . ILE A 1 194 ? -17.443 -35.372 21.704 1.00 59.00 274 ILE A O 1
ATOM 1590 N N . LEU A 1 195 ? -16.629 -35.131 19.611 1.00 51.92 275 LEU A N 1
ATOM 1591 C CA . LEU A 1 195 ? -15.323 -34.636 20.028 1.00 57.74 275 LEU A CA 1
ATOM 1592 C C . LEU A 1 195 ? -15.267 -33.119 19.906 1.00 49.06 275 LEU A C 1
ATOM 1593 O O . LEU A 1 195 ? -15.648 -32.559 18.872 1.00 55.86 275 LEU A O 1
ATOM 1598 N N . LEU A 1 196 ? -14.787 -32.464 20.958 1.00 58.17 276 LEU A N 1
ATOM 1599 C CA . LEU A 1 196 ? -14.551 -31.028 20.966 1.00 58.20 276 LEU A CA 1
ATOM 1600 C C . LEU A 1 196 ? -13.049 -30.776 20.950 1.00 59.73 276 LEU A C 1
ATOM 1601 O O . LEU A 1 196 ? -12.288 -31.478 21.622 1.00 62.85 276 LEU A O 1
ATOM 1606 N N . TYR A 1 197 ? -12.624 -29.777 20.184 1.00 67.94 277 TYR A N 1
ATOM 1607 C CA . TYR A 1 197 ? -11.210 -29.562 19.904 1.00 66.09 277 TYR A CA 1
ATOM 1608 C C . TYR A 1 197 ? -10.647 -28.422 20.742 1.00 65.82 277 TYR A C 1
ATOM 1609 O O . TYR A 1 197 ? -11.300 -27.391 20.927 1.00 70.95 277 TYR A O 1
ATOM 1618 N N . LYS A 1 198 ? -9.421 -28.617 21.237 1.00 81.06 278 LYS A N 1
ATOM 1619 C CA . LYS A 1 198 ? -8.683 -27.608 21.993 1.00 79.76 278 LYS A CA 1
ATOM 1620 C C . LYS A 1 198 ? -9.503 -27.042 23.145 1.00 85.06 278 LYS A C 1
ATOM 1621 O O . LYS A 1 198 ? -9.881 -27.773 24.066 1.00 82.98 278 LYS A O 1
ATOM 1627 N N . ASN A 1 199 ? -9.780 -25.739 23.102 1.00 83.77 279 ASN A N 1
ATOM 1628 C CA . ASN A 1 199 ? -10.543 -25.063 24.142 1.00 91.66 279 ASN A CA 1
ATOM 1629 C C . ASN A 1 199 ? -11.993 -24.820 23.740 1.00 82.53 279 ASN A C 1
ATOM 1630 O O . ASN A 1 199 ? -12.666 -23.983 24.351 1.00 83.11 279 ASN A O 1
ATOM 1635 N N . ASP A 1 200 ? -12.488 -25.531 22.723 1.00 84.93 280 ASP A N 1
ATOM 1636 C CA . ASP A 1 200 ? -13.891 -25.404 22.347 1.00 90.74 280 ASP A CA 1
ATOM 1637 C C . ASP A 1 200 ? -14.823 -25.961 23.415 1.00 89.63 280 ASP A C 1
ATOM 1638 O O . ASP A 1 200 ? -15.998 -25.582 23.452 1.00 78.57 280 ASP A O 1
ATOM 1640 N N . HIS A 1 201 ? -14.328 -26.851 24.280 1.00 89.41 281 HIS A N 1
ATOM 1641 C CA . HIS A 1 201 ? -15.132 -27.332 25.397 1.00 89.86 281 HIS A CA 1
ATOM 1642 C C . HIS A 1 201 ? -15.450 -26.224 26.392 1.00 92.45 281 HIS A C 1
ATOM 1643 O O . HIS A 1 201 ? -16.451 -26.319 27.110 1.00 89.62 281 HIS A O 1
ATOM 1650 N N . LYS A 1 202 ? -14.623 -25.176 26.447 1.00 91.98 282 LYS A N 1
ATOM 1651 C CA . LYS A 1 202 ? -14.877 -24.068 27.359 1.00 93.16 282 LYS A CA 1
ATOM 1652 C C . LYS A 1 202 ? -16.051 -23.207 26.911 1.00 88.74 282 LYS A C 1
ATOM 1653 O O . LYS A 1 202 ? -16.636 -22.502 27.740 1.00 99.48 282 LYS A O 1
ATOM 1659 N N . LYS A 1 203 ? -16.403 -23.243 25.628 1.00 81.78 283 LYS A N 1
ATOM 1660 C CA . LYS A 1 203 ? -17.543 -22.503 25.108 1.00 74.64 283 LYS A CA 1
ATOM 1661 C C . LYS A 1 203 ? -18.830 -23.321 25.121 1.00 78.14 283 LYS A C 1
ATOM 1662 O O . LYS A 1 203 ? -19.842 -22.874 24.570 1.00 64.36 283 LYS A O 1
ATOM 1664 N N . ILE A 1 204 ? -18.817 -24.500 25.741 1.00 76.89 284 ILE A N 1
ATOM 1665 C CA . ILE A 1 204 ? -19.960 -25.405 25.766 1.00 77.45 284 ILE A CA 1
ATOM 1666 C C . ILE A 1 204 ? -20.582 -25.371 27.154 1.00 77.17 284 ILE A C 1
ATOM 1667 O O . ILE A 1 204 ? -19.894 -25.596 28.157 1.00 81.50 284 ILE A O 1
ATOM 1672 N N . ASN A 1 205 ? -21.882 -25.091 27.208 1.00 69.93 285 ASN A N 1
ATOM 1673 C CA . ASN A 1 205 ? -22.639 -25.101 28.458 1.00 67.49 285 ASN A CA 1
ATOM 1674 C C . ASN A 1 205 ? -23.073 -26.536 28.726 1.00 73.08 285 ASN A C 1
ATOM 1675 O O . ASN A 1 205 ? -24.102 -26.992 28.220 1.00 74.86 285 ASN A O 1
ATOM 1680 N N . PHE A 1 206 ? -22.286 -27.257 29.529 1.00 78.15 286 PHE A N 1
ATOM 1681 C CA . PHE A 1 206 ? -22.589 -28.656 29.809 1.00 77.74 286 PHE A CA 1
ATOM 1682 C C . PHE A 1 206 ? -23.834 -28.824 30.669 1.00 79.24 286 PHE A C 1
ATOM 1683 O O . PHE A 1 206 ? -24.437 -29.903 30.658 1.00 74.73 286 PHE A O 1
ATOM 1691 N N . TYR A 1 207 ? -24.229 -27.791 31.418 1.00 77.92 287 TYR A N 1
ATOM 1692 C CA . TYR A 1 207 ? -25.474 -27.860 32.176 1.00 75.40 287 TYR A CA 1
ATOM 1693 C C . TYR A 1 207 ? -26.673 -27.996 31.244 1.00 80.05 287 TYR A C 1
ATOM 1694 O O . TYR A 1 207 ? -27.565 -28.820 31.476 1.00 82.11 287 TYR A O 1
ATOM 1703 N N . LYS A 1 208 ? -26.708 -27.191 30.178 1.00 75.16 288 LYS A N 1
ATOM 1704 C CA . LYS A 1 208 ? -27.808 -27.276 29.224 1.00 73.50 288 LYS A CA 1
ATOM 1705 C C . LYS A 1 208 ? -27.813 -28.609 28.486 1.00 76.56 288 LYS A C 1
ATOM 1706 O O . LYS A 1 208 ? -28.870 -29.057 28.025 1.00 73.01 288 LYS A O 1
ATOM 1712 N N . LEU A 1 209 ? -26.651 -29.257 28.364 1.00 71.24 289 LEU A N 1
ATOM 1713 C CA . LEU A 1 209 ? -26.598 -30.555 27.699 1.00 74.87 289 LEU A CA 1
ATOM 1714 C C . LEU A 1 209 ? -27.254 -31.639 28.543 1.00 74.53 289 LEU A C 1
ATOM 1715 O O . LEU A 1 209 ? -27.918 -32.534 28.007 1.00 78.84 289 LEU A O 1
ATOM 1720 N N . LYS A 1 210 ? -27.078 -31.581 29.866 1.00 78.50 290 LYS A N 1
ATOM 1721 C CA . LYS A 1 210 ? -27.688 -32.577 30.738 1.00 82.65 290 LYS A CA 1
ATOM 1722 C C . LYS A 1 210 ? -29.207 -32.470 30.764 1.00 80.98 290 LYS A C 1
ATOM 1723 O O . LYS A 1 210 ? -29.877 -33.439 31.139 1.00 80.14 290 LYS A O 1
ATOM 1729 N N . GLU A 1 211 ? -29.764 -31.320 30.374 1.00 77.63 291 GLU A N 1
ATOM 1730 C CA . GLU A 1 211 ? -31.212 -31.158 30.295 1.00 78.80 291 GLU A CA 1
ATOM 1731 C C . GLU A 1 211 ? -31.847 -32.038 29.228 1.00 74.31 291 GLU A C 1
ATOM 1732 O O . GLU A 1 211 ? -33.073 -32.190 29.227 1.00 76.78 291 GLU A O 1
ATOM 1738 N N . PHE A 1 212 ? -31.052 -32.613 28.323 1.00 75.31 292 PHE A N 1
ATOM 1739 C CA . PHE A 1 212 ? -31.559 -33.567 27.344 1.00 81.97 292 PHE A CA 1
ATOM 1740 C C . PHE A 1 212 ? -31.914 -34.913 27.962 1.00 81.31 292 PHE A C 1
ATOM 1741 O O . PHE A 1 212 ? -32.343 -35.814 27.232 1.00 79.07 292 PHE A O 1
ATOM 1749 N N . GLU A 1 213 ? -31.745 -35.071 29.272 1.00 81.86 293 GLU A N 1
ATOM 1750 C CA . GLU A 1 213 ? -32.076 -36.313 29.959 1.00 78.20 293 GLU A CA 1
ATOM 1751 C C . GLU A 1 213 ? -33.360 -36.169 30.770 1.00 72.54 293 GLU A C 1
ATOM 1752 O O . GLU A 1 213 ? -34.456 -36.100 30.213 1.00 82.19 293 GLU A O 1
ATOM 1758 N N . ASN B 1 3 ? -56.227 -34.150 30.406 1.00 91.67 83 ASN B N 1
ATOM 1759 C CA . ASN B 1 3 ? -55.174 -33.341 31.009 1.00 100.01 83 ASN B CA 1
ATOM 1760 C C . ASN B 1 3 ? -54.689 -32.257 30.047 1.00 92.54 83 ASN B C 1
ATOM 1761 O O . ASN B 1 3 ? -54.630 -32.468 28.836 1.00 90.48 83 ASN B O 1
ATOM 1763 N N . ASN B 1 4 ? -54.357 -31.091 30.596 1.00 94.72 84 ASN B N 1
ATOM 1764 C CA . ASN B 1 4 ? -53.859 -29.958 29.829 1.00 84.63 84 ASN B CA 1
ATOM 1765 C C . ASN B 1 4 ? -52.518 -29.517 30.397 1.00 88.39 84 ASN B C 1
ATOM 1766 O O . ASN B 1 4 ? -52.345 -29.456 31.618 1.00 97.32 84 ASN B O 1
ATOM 1771 N N . ILE B 1 5 ? -51.565 -29.213 29.510 1.00 88.52 85 ILE B N 1
ATOM 1772 C CA . ILE B 1 5 ? -50.218 -28.819 29.910 1.00 81.56 85 ILE B CA 1
ATOM 1773 C C . ILE B 1 5 ? -49.742 -27.660 29.044 1.00 79.09 85 ILE B C 1
ATOM 1774 O O . ILE B 1 5 ? -50.245 -27.424 27.943 1.00 77.61 85 ILE B O 1
ATOM 1779 N N . THR B 1 6 ? -48.749 -26.934 29.558 1.00 76.43 86 THR B N 1
ATOM 1780 C CA . THR B 1 6 ? -48.136 -25.814 28.846 1.00 81.32 86 THR B CA 1
ATOM 1781 C C . THR B 1 6 ? -46.629 -25.896 29.049 1.00 84.72 86 THR B C 1
ATOM 1782 O O . THR B 1 6 ? -46.136 -25.643 30.153 1.00 87.57 86 THR B O 1
ATOM 1786 N N . LEU B 1 7 ? -45.903 -26.243 27.990 1.00 91.04 87 LEU B N 1
ATOM 1787 C CA . LEU B 1 7 ? -44.463 -26.461 28.068 1.00 80.50 87 LEU B CA 1
ATOM 1788 C C . LEU B 1 7 ? -43.730 -25.159 27.767 1.00 86.48 87 LEU B C 1
ATOM 1789 O O . LEU B 1 7 ? -43.920 -24.566 26.700 1.00 84.84 87 LEU B O 1
ATOM 1794 N N . ASN B 1 8 ? -42.892 -24.721 28.704 1.00 94.29 88 ASN B N 1
ATOM 1795 C CA . ASN B 1 8 ? -42.066 -23.528 28.520 1.00 89.68 88 ASN B CA 1
ATOM 1796 C C . ASN B 1 8 ? -40.749 -23.964 27.890 1.00 86.70 88 ASN B C 1
ATOM 1797 O O . ASN B 1 8 ? -39.869 -24.501 28.567 1.00 85.00 88 ASN B O 1
ATOM 1802 N N . LEU B 1 9 ? -40.612 -23.735 26.584 1.00 86.42 89 LEU B N 1
ATOM 1803 C CA . LEU B 1 9 ? -39.427 -24.154 25.836 1.00 85.58 89 LEU B CA 1
ATOM 1804 C C . LEU B 1 9 ? -38.500 -22.951 25.676 1.00 98.01 89 LEU B C 1
ATOM 1805 O O . LEU B 1 9 ? -38.413 -22.331 24.615 1.00 87.19 89 LEU B O 1
ATOM 1810 N N . ASN B 1 10 ? -37.799 -22.625 26.764 1.00 93.03 90 ASN B N 1
ATOM 1811 C CA . ASN B 1 10 ? -36.809 -21.547 26.793 1.00 96.78 90 ASN B CA 1
ATOM 1812 C C . ASN B 1 10 ? -37.427 -20.222 26.335 1.00 97.29 90 ASN B C 1
ATOM 1813 O O . ASN B 1 10 ? -36.959 -19.568 25.400 1.00 96.81 90 ASN B O 1
ATOM 1818 N N . GLY B 1 11 ? -38.505 -19.837 27.019 1.00 96.38 91 GLY B N 1
ATOM 1819 C CA . GLY B 1 11 ? -39.209 -18.610 26.720 1.00 85.52 91 GLY B CA 1
ATOM 1820 C C . GLY B 1 11 ? -40.350 -18.743 25.736 1.00 85.77 91 GLY B C 1
ATOM 1821 O O . GLY B 1 11 ? -41.116 -17.785 25.569 1.00 71.11 91 GLY B O 1
ATOM 1822 N N . SER B 1 12 ? -40.492 -19.890 25.079 1.00 89.40 92 SER B N 1
ATOM 1823 C CA . SER B 1 12 ? -41.557 -20.123 24.111 1.00 88.09 92 SER B CA 1
ATOM 1824 C C . SER B 1 12 ? -42.489 -21.197 24.653 1.00 83.76 92 SER B C 1
ATOM 1825 O O . SER B 1 12 ? -42.073 -22.345 24.846 1.00 77.93 92 SER B O 1
ATOM 1828 N N . GLU B 1 13 ? -43.744 -20.824 24.889 1.00 85.48 93 GLU B N 1
ATOM 1829 C CA . GLU B 1 13 ? -44.723 -21.724 25.483 1.00 88.61 93 GLU B CA 1
ATOM 1830 C C . GLU B 1 13 ? -45.482 -22.464 24.387 1.00 71.78 93 GLU B C 1
ATOM 1831 O O . GLU B 1 13 ? -46.123 -21.839 23.535 1.00 73.95 93 GLU B O 1
ATOM 1837 N N . VAL B 1 14 ? -45.403 -23.791 24.413 1.00 76.21 94 VAL B N 1
ATOM 1838 C CA . VAL B 1 14 ? -46.211 -24.657 23.564 1.00 72.78 94 VAL B CA 1
ATOM 1839 C C . VAL B 1 14 ? -47.201 -25.376 24.467 1.00 65.37 94 VAL B C 1
ATOM 1840 O O . VAL B 1 14 ? -46.800 -26.085 25.398 1.00 71.52 94 VAL B O 1
ATOM 1844 N N . GLU B 1 15 ? -48.485 -25.199 24.198 1.00 64.45 95 GLU B N 1
ATOM 1845 C CA . GLU B 1 15 ? -49.500 -25.834 25.022 1.00 69.83 95 GLU B CA 1
ATOM 1846 C C . GLU B 1 15 ? -50.093 -27.049 24.349 1.00 61.90 95 GLU B C 1
ATOM 1847 O O . GLU B 1 15 ? -50.402 -27.021 23.161 1.00 66.26 95 GLU B O 1
ATOM 1853 N N . ILE B 1 16 ? -50.250 -28.122 25.108 1.00 66.18 96 ILE B N 1
ATOM 1854 C CA . ILE B 1 16 ? -50.867 -29.313 24.568 1.00 66.42 96 ILE B CA 1
ATOM 1855 C C . ILE B 1 16 ? -52.128 -29.555 25.360 1.00 69.22 96 ILE B C 1
ATOM 1856 O O . ILE B 1 16 ? -52.090 -29.616 26.587 1.00 66.32 96 ILE B O 1
ATOM 1861 N N . LYS B 1 17 ? -53.252 -29.680 24.669 1.00 67.01 97 LYS B N 1
ATOM 1862 C CA . LYS B 1 17 ? -54.515 -29.850 25.363 1.00 66.96 97 LYS B CA 1
ATOM 1863 C C . LYS B 1 17 ? -55.560 -30.508 24.493 1.00 68.36 97 LYS B C 1
ATOM 1864 O O . LYS B 1 17 ? -55.403 -30.590 23.278 1.00 69.02 97 LYS B O 1
ATOM 1870 N N . LYS B 1 18 ? -56.633 -30.981 25.113 1.00 69.04 98 LYS B N 1
ATOM 1871 C CA . LYS B 1 18 ? -57.716 -31.570 24.343 1.00 59.96 98 LYS B CA 1
ATOM 1872 C C . LYS B 1 18 ? -58.571 -30.471 23.722 1.00 66.69 98 LYS B C 1
ATOM 1873 O O . LYS B 1 18 ? -58.776 -29.405 24.311 1.00 71.87 98 LYS B O 1
ATOM 1879 N N . GLY B 1 19 ? -59.059 -30.728 22.515 1.00 54.79 99 GLY B N 1
ATOM 1880 C CA . GLY B 1 19 ? -59.879 -29.743 21.844 1.00 63.87 99 GLY B CA 1
ATOM 1881 C C . GLY B 1 19 ? -60.243 -30.187 20.445 1.00 63.20 99 GLY B C 1
ATOM 1882 O O . GLY B 1 19 ? -59.812 -31.240 19.961 1.00 63.47 99 GLY B O 1
ATOM 1883 N N . ASP B 1 20 ? -61.050 -29.348 19.801 1.00 58.32 100 ASP B N 1
ATOM 1884 C CA . ASP B 1 20 ? -61.553 -29.582 18.454 1.00 63.06 100 ASP B CA 1
ATOM 1885 C C . ASP B 1 20 ? -61.021 -28.478 17.551 1.00 63.31 100 ASP B C 1
ATOM 1886 O O . ASP B 1 20 ? -61.284 -27.295 17.795 1.00 62.80 100 ASP B O 1
ATOM 1891 N N . ILE B 1 21 ? -60.284 -28.868 16.506 1.00 58.34 101 ILE B N 1
ATOM 1892 C CA . ILE B 1 21 ? -59.669 -27.894 15.606 1.00 62.28 101 ILE B CA 1
ATOM 1893 C C . ILE B 1 21 ? -60.724 -27.008 14.957 1.00 64.72 101 ILE B C 1
ATOM 1894 O O . ILE B 1 21 ? -60.439 -25.864 14.577 1.00 50.22 101 ILE B O 1
ATOM 1899 N N . PHE B 1 22 ? -61.952 -27.503 14.830 1.00 57.35 102 PHE B N 1
ATOM 1900 C CA . PHE B 1 22 ? -63.019 -26.767 14.169 1.00 64.07 102 PHE B CA 1
ATOM 1901 C C . PHE B 1 22 ? -63.795 -25.862 15.117 1.00 63.12 102 PHE B C 1
ATOM 1902 O O . PHE B 1 22 ? -64.709 -25.162 14.670 1.00 57.88 102 PHE B O 1
ATOM 1910 N N . GLU B 1 23 ? -63.449 -25.849 16.406 1.00 61.66 103 GLU B N 1
ATOM 1911 C CA . GLU B 1 23 ? -64.098 -24.986 17.386 1.00 59.86 103 GLU B CA 1
ATOM 1912 C C . GLU B 1 23 ? -63.181 -23.869 17.872 1.00 67.45 103 GLU B C 1
ATOM 1913 O O . GLU B 1 23 ? -63.471 -23.230 18.890 1.00 66.83 103 GLU B O 1
ATOM 1919 N N . VAL B 1 24 ? -62.085 -23.619 17.164 1.00 65.34 104 VAL B N 1
ATOM 1920 C CA . VAL B 1 24 ? -61.159 -22.547 17.516 1.00 66.21 104 VAL B CA 1
ATOM 1921 C C . VAL B 1 24 ? -61.720 -21.231 16.987 1.00 63.36 104 VAL B C 1
ATOM 1922 O O . VAL B 1 24 ? -62.193 -21.181 15.843 1.00 60.38 104 VAL B O 1
ATOM 1926 N N . PRO B 1 25 ? -61.716 -20.160 17.782 1.00 56.87 105 PRO B N 1
ATOM 1927 C CA . PRO B 1 25 ? -62.236 -18.873 17.303 1.00 65.10 105 PRO B CA 1
ATOM 1928 C C . PRO B 1 25 ? -61.546 -18.408 16.028 1.00 68.96 105 PRO B C 1
ATOM 1929 O O . PRO B 1 25 ? -60.403 -18.765 15.736 1.00 76.23 105 PRO B O 1
ATOM 1933 N N . ARG B 1 26 ? -62.265 -17.578 15.266 1.00 71.25 106 ARG B N 1
ATOM 1934 C CA . ARG B 1 26 ? -61.784 -17.153 13.955 1.00 74.52 106 ARG B CA 1
ATOM 1935 C C . ARG B 1 26 ? -60.534 -16.285 14.040 1.00 70.87 106 ARG B C 1
ATOM 1936 O O . ARG B 1 26 ? -59.849 -16.107 13.026 1.00 75.32 106 ARG B O 1
ATOM 1944 N N . ASN B 1 27 ? -60.211 -15.755 15.219 1.00 61.87 107 ASN B N 1
ATOM 1945 C CA . ASN B 1 27 ? -59.039 -14.910 15.396 1.00 72.21 107 ASN B CA 1
ATOM 1946 C C . ASN B 1 27 ? -57.745 -15.711 15.557 1.00 67.75 107 ASN B C 1
ATOM 1947 O O . ASN B 1 27 ? -56.755 -15.173 16.066 1.00 66.01 107 ASN B O 1
ATOM 1952 N N . ASN B 1 28 ? -57.731 -16.974 15.135 1.00 68.19 108 ASN B N 1
ATOM 1953 C CA . ASN B 1 28 ? -56.561 -17.829 15.262 1.00 63.76 108 ASN B CA 1
ATOM 1954 C C . ASN B 1 28 ? -56.373 -18.623 13.977 1.00 60.68 108 ASN B C 1
ATOM 1955 O O . ASN B 1 28 ? -57.315 -18.839 13.209 1.00 62.02 108 ASN B O 1
ATOM 1960 N N . TYR B 1 29 ? -55.139 -19.063 13.753 1.00 52.33 109 TYR B N 1
ATOM 1961 C CA . TYR B 1 29 ? -54.814 -19.902 12.609 1.00 52.68 109 TYR B CA 1
ATOM 1962 C C . TYR B 1 29 ? -54.955 -21.374 12.974 1.00 41.92 109 TYR B C 1
ATOM 1963 O O . TYR B 1 29 ? -54.630 -21.783 14.092 1.00 45.92 109 TYR B O 1
ATOM 1972 N N . LYS B 1 30 ? -55.448 -22.165 12.024 1.00 51.67 110 LYS B N 1
ATOM 1973 C CA . LYS B 1 30 ? -55.635 -23.600 12.201 1.00 49.61 110 LYS B CA 1
ATOM 1974 C C . LYS B 1 30 ? -54.898 -24.352 11.102 1.00 41.40 110 LYS B C 1
ATOM 1975 O O . LYS B 1 30 ? -54.958 -23.972 9.929 1.00 48.55 110 LYS B O 1
ATOM 1981 N N . VAL B 1 31 ? -54.205 -25.417 11.484 1.00 40.33 111 VAL B N 1
ATOM 1982 C CA . VAL B 1 31 ? -53.444 -26.244 10.553 1.00 44.60 111 VAL B CA 1
ATOM 1983 C C . VAL B 1 31 ? -54.275 -27.463 10.177 1.00 42.19 111 VAL B C 1
ATOM 1984 O O . VAL B 1 31 ? -54.902 -28.088 11.039 1.00 42.23 111 VAL B O 1
ATOM 1988 N N . ILE B 1 32 ? -54.296 -27.791 8.884 1.00 39.24 112 ILE B N 1
ATOM 1989 C CA . ILE B 1 32 ? -54.921 -29.007 8.373 1.00 41.73 112 ILE B CA 1
ATOM 1990 C C . ILE B 1 32 ? -53.963 -29.650 7.380 1.00 47.80 112 ILE B C 1
ATOM 1991 O O . ILE B 1 32 ? -53.485 -28.985 6.454 1.00 41.89 112 ILE B O 1
ATOM 1996 N N . ALA B 1 33 ? -53.692 -30.940 7.567 1.00 44.56 113 ALA B N 1
ATOM 1997 C CA . ALA B 1 33 ? -52.764 -31.663 6.707 1.00 41.20 113 ALA B CA 1
ATOM 1998 C C . ALA B 1 33 ? -53.468 -32.122 5.434 1.00 35.36 113 ALA B C 1
ATOM 1999 O O . ALA B 1 33 ? -54.418 -32.908 5.493 1.00 45.55 113 ALA B O 1
ATOM 2001 N N . PHE B 1 34 ? -53.004 -31.627 4.293 1.00 40.01 114 PHE B N 1
ATOM 2002 C CA . PHE B 1 34 ? -53.366 -32.126 2.976 1.00 38.29 114 PHE B CA 1
ATOM 2003 C C . PHE B 1 34 ? -52.251 -33.066 2.506 1.00 39.21 114 PHE B C 1
ATOM 2004 O O . PHE B 1 34 ? -51.421 -33.504 3.310 1.00 39.26 114 PHE B O 1
ATOM 2012 N N . ASN B 1 35 ? -52.210 -33.379 1.213 1.00 32.58 115 ASN B N 1
ATOM 2013 C CA . ASN B 1 35 ? -51.141 -34.220 0.688 1.00 37.47 115 ASN B CA 1
ATOM 2014 C C . ASN B 1 35 ? -50.240 -33.407 -0.240 1.00 40.64 115 ASN B C 1
ATOM 2015 O O . ASN B 1 35 ? -50.469 -32.220 -0.488 1.00 43.30 115 ASN B O 1
ATOM 2020 N N . GLU B 1 36 ? -49.205 -34.070 -0.764 1.00 42.18 116 GLU B N 1
ATOM 2021 C CA . GLU B 1 36 ? -48.190 -33.398 -1.571 1.00 41.20 116 GLU B CA 1
ATOM 2022 C C . GLU B 1 36 ? -48.741 -32.815 -2.867 1.00 46.23 116 GLU B C 1
ATOM 2023 O O . GLU B 1 36 ? -48.014 -32.086 -3.552 1.00 45.93 116 GLU B O 1
ATOM 2029 N N . TYR B 1 37 ? -49.990 -33.114 -3.221 1.00 39.34 117 TYR B N 1
ATOM 2030 C CA . TYR B 1 37 ? -50.632 -32.547 -4.399 1.00 46.60 117 TYR B CA 1
ATOM 2031 C C . TYR B 1 37 ? -51.706 -31.523 -4.057 1.00 45.94 117 TYR B C 1
ATOM 2032 O O . TYR B 1 37 ? -52.288 -30.931 -4.974 1.00 39.68 117 TYR B O 1
ATOM 2041 N N . PHE B 1 38 ? -51.981 -31.298 -2.770 1.00 36.54 118 PHE B N 1
ATOM 2042 C CA . PHE B 1 38 ? -53.139 -30.516 -2.335 1.00 39.68 118 PHE B CA 1
ATOM 2043 C C . PHE B 1 38 ? -54.418 -31.035 -2.987 1.00 44.52 118 PHE B C 1
ATOM 2044 O O . PHE B 1 38 ? -55.251 -30.265 -3.473 1.00 41.82 118 PHE B O 1
ATOM 2052 N N . ASP B 1 39 ? -54.570 -32.361 -2.995 1.00 47.08 119 ASP B N 1
ATOM 2053 C CA . ASP B 1 39 ? -55.747 -32.984 -3.589 1.00 37.74 119 ASP B CA 1
ATOM 2054 C C . ASP B 1 39 ? -57.013 -32.557 -2.857 1.00 39.20 119 ASP B C 1
ATOM 2055 O O . ASP B 1 39 ? -57.028 -32.423 -1.630 1.00 40.51 119 ASP B O 1
ATOM 2060 N N . THR B 1 40 ? -58.088 -32.355 -3.623 1.00 38.77 120 THR B N 1
ATOM 2061 C CA . THR B 1 40 ? -59.356 -31.883 -3.085 1.00 47.05 120 THR B CA 1
ATOM 2062 C C . THR B 1 40 ? -60.538 -32.801 -3.375 1.00 45.70 120 THR B C 1
ATOM 2063 O O . THR B 1 40 ? -61.655 -32.496 -2.939 1.00 49.44 120 THR B O 1
ATOM 2067 N N A GLN B 1 41 ? -60.290 -33.948 -3.993 0.50 49.21 121 GLN B N 1
ATOM 2068 N N B GLN B 1 41 ? -60.291 -33.940 -4.006 0.50 49.22 121 GLN B N 1
ATOM 2069 C CA A GLN B 1 41 ? -61.374 -34.853 -4.342 0.50 53.74 121 GLN B CA 1
ATOM 2070 C CA B GLN B 1 41 ? -61.370 -34.854 -4.345 0.50 53.74 121 GLN B CA 1
ATOM 2071 C C A GLN B 1 41 ? -61.680 -35.779 -3.184 0.50 46.99 121 GLN B C 1
ATOM 2072 C C B GLN B 1 41 ? -61.676 -35.776 -3.180 0.50 46.99 121 GLN B C 1
ATOM 2073 O O A GLN B 1 41 ? -60.991 -36.778 -2.982 0.50 48.62 121 GLN B O 1
ATOM 2074 O O B GLN B 1 41 ? -60.971 -36.759 -2.957 0.50 48.64 121 GLN B O 1
ATOM 2085 N N . VAL B 1 42 ? -62.780 -35.513 -2.492 1.00 41.86 122 VAL B N 1
ATOM 2086 C CA . VAL B 1 42 ? -63.119 -36.317 -1.324 1.00 45.00 122 VAL B CA 1
ATOM 2087 C C . VAL B 1 42 ? -64.126 -37.387 -1.731 1.00 56.60 122 VAL B C 1
ATOM 2088 O O . VAL B 1 42 ? -65.331 -37.246 -1.493 1.00 61.66 122 VAL B O 1
ATOM 2092 N N . ASP B 1 43 ? -63.634 -38.463 -2.350 1.00 60.06 123 ASP B N 1
ATOM 2093 C CA . ASP B 1 43 ? -64.469 -39.567 -2.813 1.00 55.49 123 ASP B CA 1
ATOM 2094 C C . ASP B 1 43 ? -64.099 -40.886 -2.143 1.00 64.70 123 ASP B C 1
ATOM 2095 O O . ASP B 1 43 ? -64.465 -41.955 -2.643 1.00 64.37 123 ASP B O 1
ATOM 2100 N N . ASP B 1 44 ? -63.368 -40.805 -1.034 1.00 61.94 124 ASP B N 1
ATOM 2101 C CA . ASP B 1 44 ? -62.908 -42.001 -0.319 1.00 55.28 124 ASP B CA 1
ATOM 2102 C C . ASP B 1 44 ? -61.986 -42.849 -1.179 1.00 57.24 124 ASP B C 1
ATOM 2103 O O . ASP B 1 44 ? -61.705 -43.995 -0.846 1.00 65.16 124 ASP B O 1
ATOM 2108 N N . VAL B 1 45 ? -61.509 -42.290 -2.280 1.00 52.69 125 VAL B N 1
ATOM 2109 C CA . VAL B 1 45 ? -60.555 -43.000 -3.110 1.00 51.56 125 VAL B CA 1
ATOM 2110 C C . VAL B 1 45 ? -59.255 -42.242 -3.031 1.00 50.61 125 VAL B C 1
ATOM 2111 O O . VAL B 1 45 ? -58.240 -42.780 -2.599 1.00 46.41 125 VAL B O 1
ATOM 2115 N N . ILE B 1 46 ? -59.281 -40.981 -3.442 1.00 55.56 126 ILE B N 1
ATOM 2116 C CA . ILE B 1 46 ? -58.096 -40.151 -3.341 1.00 50.21 126 ILE B CA 1
ATOM 2117 C C . ILE B 1 46 ? -58.025 -39.592 -1.939 1.00 46.43 126 ILE B C 1
ATOM 2118 O O . ILE B 1 46 ? -57.098 -39.891 -1.195 1.00 49.09 126 ILE B O 1
ATOM 2123 N N . ILE B 1 47 ? -59.014 -38.794 -1.564 1.00 45.93 127 ILE B N 1
ATOM 2124 C CA . ILE B 1 47 ? -59.058 -38.268 -0.209 1.00 38.75 127 ILE B CA 1
ATOM 2125 C C . ILE B 1 47 ? -60.222 -38.894 0.535 1.00 39.28 127 ILE B C 1
ATOM 2126 O O . ILE B 1 47 ? -61.314 -39.023 -0.010 1.00 39.59 127 ILE B O 1
ATOM 2131 N N . ALA B 1 48 ? -59.986 -39.293 1.777 1.00 51.44 128 ALA B N 1
ATOM 2132 C CA . ALA B 1 48 ? -61.022 -39.941 2.562 1.00 46.14 128 ALA B CA 1
ATOM 2133 C C . ALA B 1 48 ? -61.751 -38.942 3.429 1.00 47.68 128 ALA B C 1
ATOM 2134 O O . ALA B 1 48 ? -61.141 -38.042 4.002 1.00 53.65 128 ALA B O 1
ATOM 2136 N N . ARG B 1 49 ? -63.059 -39.109 3.542 1.00 39.50 129 ARG B N 1
ATOM 2137 C CA . ARG B 1 49 ? -63.850 -38.157 4.314 1.00 60.73 129 ARG B CA 1
ATOM 2138 C C . ARG B 1 49 ? -63.546 -38.217 5.807 1.00 59.95 129 ARG B C 1
ATOM 2139 O O . ARG B 1 49 ? -63.855 -37.260 6.527 1.00 54.01 129 ARG B O 1
ATOM 2147 N N . GLU B 1 50 ? -62.936 -39.305 6.285 1.00 40.01 130 GLU B N 1
ATOM 2148 C CA . GLU B 1 50 ? -62.629 -39.412 7.708 1.00 44.92 130 GLU B CA 1
ATOM 2149 C C . GLU B 1 50 ? -61.450 -38.530 8.104 1.00 52.24 130 GLU B C 1
ATOM 2150 O O . GLU B 1 50 ? -61.372 -38.088 9.256 1.00 51.32 130 GLU B O 1
ATOM 2152 N N . THR B 1 51 ? -60.529 -38.269 7.181 1.00 39.98 131 THR B N 1
ATOM 2153 C CA . THR B 1 51 ? -59.376 -37.440 7.498 1.00 50.44 131 THR B CA 1
ATOM 2154 C C . THR B 1 51 ? -59.795 -35.985 7.689 1.00 42.55 131 THR B C 1
ATOM 2155 O O . THR B 1 51 ? -60.837 -35.538 7.198 1.00 46.55 131 TH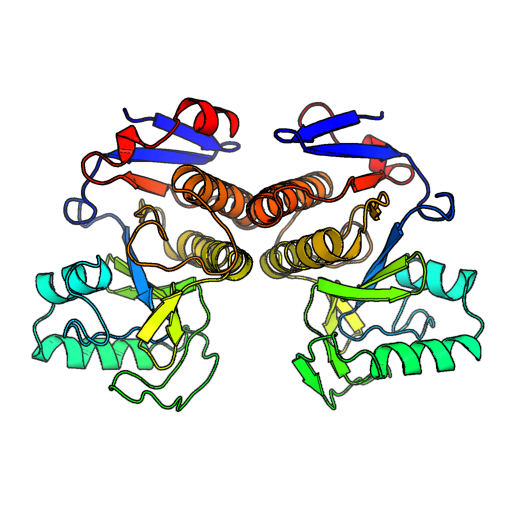R B O 1
ATOM 2159 N N . LEU B 1 52 ? -58.967 -35.241 8.429 1.00 47.60 132 LEU B N 1
ATOM 2160 C CA . LEU B 1 52 ? -59.193 -33.804 8.556 1.00 48.00 132 LEU B CA 1
ATOM 2161 C C . LEU B 1 52 ? -59.158 -33.129 7.193 1.00 43.88 132 LEU B C 1
ATOM 2162 O O . LEU B 1 52 ? -59.930 -32.199 6.933 1.00 45.39 132 LEU B O 1
ATOM 2167 N N . ASN B 1 53 ? -58.269 -33.591 6.310 1.00 41.92 133 ASN B N 1
ATOM 2168 C CA . ASN B 1 53 ? -58.280 -33.154 4.918 1.00 40.88 133 ASN B CA 1
ATOM 2169 C C . ASN B 1 53 ? -59.682 -33.265 4.323 1.00 45.70 133 ASN B C 1
ATOM 2170 O O . ASN B 1 53 ? -60.168 -32.337 3.668 1.00 43.47 133 ASN B O 1
ATOM 2175 N N . GLY B 1 54 ? -60.352 -34.392 4.560 1.00 48.77 134 GLY B N 1
ATOM 2176 C CA . GLY B 1 54 ? -61.690 -34.607 4.042 1.00 43.25 134 GLY B CA 1
ATOM 2177 C C . GLY B 1 54 ? -62.770 -33.859 4.800 1.00 49.13 134 GLY B C 1
ATOM 2178 O O . GLY B 1 54 ? -63.683 -33.294 4.191 1.00 51.98 134 GLY B O 1
ATOM 2179 N N . GLN B 1 55 ? -62.682 -33.858 6.134 1.00 47.39 135 GLN B N 1
ATOM 2180 C CA . GLN B 1 55 ? -63.661 -33.133 6.940 1.00 45.02 135 GLN B CA 1
ATOM 2181 C C . GLN B 1 55 ? -63.642 -31.641 6.625 1.00 47.43 135 GLN B C 1
ATOM 2182 O O . GLN B 1 55 ? -64.700 -31.007 6.525 1.00 45.48 135 GLN B O 1
ATOM 2188 N N . TYR B 1 56 ? -62.447 -31.067 6.462 1.00 40.91 136 TYR B N 1
ATOM 2189 C CA . TYR B 1 56 ? -62.331 -29.633 6.209 1.00 43.75 136 TYR B CA 1
ATOM 2190 C C . TYR B 1 56 ? -63.006 -29.248 4.898 1.00 47.66 136 TYR B C 1
ATOM 2191 O O . TYR B 1 56 ? -63.734 -28.252 4.830 1.00 42.17 136 TYR B O 1
ATOM 2200 N N . ILE B 1 57 ? -62.772 -30.029 3.842 1.00 47.72 137 ILE B N 1
ATOM 2201 C CA . ILE B 1 57 ? -63.339 -29.699 2.539 1.00 43.68 137 ILE B CA 1
ATOM 2202 C C . ILE B 1 57 ? -64.855 -29.873 2.548 1.00 54.67 137 ILE B C 1
ATOM 2203 O O . ILE B 1 57 ? -65.589 -29.068 1.963 1.00 54.08 137 ILE B O 1
ATOM 2208 N N . LYS B 1 58 ? -65.354 -30.917 3.213 1.00 51.73 138 LYS B N 1
ATOM 2209 C CA . LYS B 1 58 ? -66.796 -31.138 3.223 1.00 58.58 138 LYS B CA 1
ATOM 2210 C C . LYS B 1 58 ? -67.522 -30.119 4.093 1.00 58.79 138 LYS B C 1
ATOM 2211 O O . LYS B 1 58 ? -68.676 -29.777 3.810 1.00 52.62 138 LYS B O 1
ATOM 2217 N N . ARG B 1 59 ? -66.872 -29.621 5.145 1.00 53.54 139 ARG B N 1
ATOM 2218 C CA . ARG B 1 59 ? -67.548 -28.701 6.052 1.00 56.18 139 ARG B CA 1
ATOM 2219 C C . ARG B 1 59 ? -67.590 -27.280 5.505 1.00 49.73 139 ARG B C 1
ATOM 2220 O O . ARG B 1 59 ? -68.529 -26.533 5.804 1.00 63.62 139 ARG B O 1
ATOM 2228 N N . TYR B 1 60 ? -66.608 -26.893 4.692 1.00 50.38 140 TYR B N 1
ATOM 2229 C CA . TYR B 1 60 ? -66.468 -25.510 4.269 1.00 48.97 140 TYR B CA 1
ATOM 2230 C C . TYR B 1 60 ? -66.557 -25.291 2.766 1.00 53.62 140 TYR B C 1
ATOM 2231 O O . TYR B 1 60 ? -66.686 -24.138 2.341 1.00 47.06 140 TYR B O 1
ATOM 2240 N N . TYR B 1 61 ? -66.496 -26.339 1.950 1.00 44.78 141 TYR B N 1
ATOM 2241 C CA . TYR B 1 61 ? -66.430 -26.173 0.503 1.00 51.79 141 TYR B CA 1
ATOM 2242 C C . TYR B 1 61 ? -67.545 -26.949 -0.178 1.00 56.42 141 TYR B C 1
ATOM 2243 O O . TYR B 1 61 ? -67.642 -28.172 -0.024 1.00 62.02 141 TYR B O 1
ATOM 2252 N N . SER B 1 62 ? -68.382 -26.235 -0.926 1.00 50.67 142 SER B N 1
ATOM 2253 C CA . SER B 1 62 ? -69.222 -26.875 -1.921 1.00 55.81 142 SER B CA 1
ATOM 2254 C C . SER B 1 62 ? -68.360 -27.304 -3.107 1.00 45.46 142 SER B C 1
ATOM 2255 O O . SER B 1 62 ? -67.201 -26.903 -3.241 1.00 52.41 142 SER B O 1
ATOM 2258 N N A HIS B 1 63 ? -68.941 -28.134 -3.976 0.62 50.66 143 HIS B N 1
ATOM 2259 N N B HIS B 1 63 ? -68.946 -28.125 -3.981 0.38 50.70 143 HIS B N 1
ATOM 2260 C CA A HIS B 1 63 ? -68.185 -28.647 -5.116 0.62 54.03 143 HIS B CA 1
ATOM 2261 C CA B HIS B 1 63 ? -68.190 -28.648 -5.115 0.38 54.05 143 HIS B CA 1
ATOM 2262 C C A HIS B 1 63 ? -67.728 -27.521 -6.035 0.62 56.25 143 HIS B C 1
ATOM 2263 C C B HIS B 1 63 ? -67.733 -27.527 -6.043 0.38 56.26 143 HIS B C 1
ATOM 2264 O O A HIS B 1 63 ? -66.584 -27.519 -6.505 0.62 56.42 143 HIS B O 1
ATOM 2265 O O B HIS B 1 63 ? -66.596 -27.539 -6.528 0.38 56.39 143 HIS B O 1
ATOM 2278 N N . GLN B 1 64 ? -68.603 -26.547 -6.299 1.00 58.81 144 GLN B N 1
ATOM 2279 C CA . GLN B 1 64 ? -68.214 -25.445 -7.174 1.00 59.96 144 GLN B CA 1
ATOM 2280 C C . GLN B 1 64 ? -67.219 -24.512 -6.492 1.00 54.36 144 GLN B C 1
ATOM 2281 O O . GLN B 1 64 ? -66.428 -23.850 -7.172 1.00 52.19 144 GLN B O 1
ATOM 2287 N N . ASP B 1 65 ? -67.229 -24.456 -5.156 1.00 55.64 145 ASP B N 1
ATOM 2288 C CA . ASP B 1 65 ? -66.204 -23.697 -4.446 1.00 41.68 145 ASP B CA 1
ATOM 2289 C C . ASP B 1 65 ? -64.845 -24.382 -4.522 1.00 54.10 145 ASP B C 1
ATOM 2290 O O . ASP B 1 65 ? -63.811 -23.707 -4.477 1.00 55.44 145 ASP B O 1
ATOM 2295 N N . ILE B 1 66 ? -64.826 -25.714 -4.629 1.00 56.93 146 ILE B N 1
ATOM 2296 C CA . ILE B 1 66 ? -63.565 -26.440 -4.752 1.00 50.65 146 ILE B CA 1
ATOM 2297 C C . ILE B 1 66 ? -62.825 -26.014 -6.012 1.00 55.69 146 ILE B C 1
ATOM 2298 O O . ILE B 1 66 ? -61.590 -25.935 -6.021 1.00 50.92 146 ILE B O 1
ATOM 2303 N N . THR B 1 67 ? -63.562 -25.712 -7.084 1.00 50.91 147 THR B N 1
ATOM 2304 C CA . THR B 1 67 ? -62.928 -25.267 -8.321 1.00 59.49 147 THR B CA 1
ATOM 2305 C C . THR B 1 67 ? -62.105 -24.004 -8.095 1.00 55.76 147 THR B C 1
ATOM 2306 O O . THR B 1 67 ? -60.997 -23.874 -8.628 1.00 57.30 147 THR B O 1
ATOM 2310 N N . GLU B 1 68 ? -62.627 -23.067 -7.299 1.00 51.55 148 GLU B N 1
ATOM 2311 C CA . GLU B 1 68 ? -61.882 -21.845 -7.010 1.00 56.97 148 GLU B CA 1
ATOM 2312 C C . GLU B 1 68 ? -60.698 -22.124 -6.092 1.00 55.65 148 GLU B C 1
ATOM 2313 O O . GLU B 1 68 ? -59.641 -21.495 -6.226 1.00 47.94 148 GLU B O 1
ATOM 2315 N N . LEU B 1 69 ? -60.858 -23.058 -5.150 1.00 45.33 149 LEU B N 1
ATOM 2316 C CA . LEU B 1 69 ? -59.749 -23.414 -4.270 1.00 55.34 149 LEU B CA 1
ATOM 2317 C C . LEU B 1 69 ? -58.607 -24.045 -5.055 1.00 47.49 149 LEU B C 1
ATOM 2318 O O . LEU B 1 69 ? -57.432 -23.758 -4.797 1.00 48.96 149 LEU B O 1
ATOM 2323 N N . ASP B 1 70 ? -58.935 -24.905 -6.022 1.00 48.25 150 ASP B N 1
ATOM 2324 C CA . ASP B 1 70 ? -57.903 -25.494 -6.868 1.00 46.31 150 ASP B CA 1
ATOM 2325 C C . ASP B 1 70 ? -57.168 -24.430 -7.671 1.00 47.92 150 ASP B C 1
ATOM 2326 O O . ASP B 1 70 ? -55.965 -24.563 -7.926 1.00 48.62 150 ASP B O 1
ATOM 2331 N N . GLN B 1 71 ? -57.869 -23.368 -8.072 1.00 52.08 151 GLN B N 1
ATOM 2332 C CA . GLN B 1 71 ? -57.234 -22.319 -8.861 1.00 53.69 151 GLN B CA 1
ATOM 2333 C C . GLN B 1 71 ? -56.319 -21.456 -8.002 1.00 44.02 151 GLN B C 1
ATOM 2334 O O . GLN B 1 71 ? -55.245 -21.045 -8.454 1.00 43.66 151 GLN B O 1
ATOM 2340 N N . LYS B 1 72 ? -56.726 -21.175 -6.761 1.00 47.18 152 LYS B N 1
ATOM 2341 C CA . LYS B 1 72 ? -55.905 -20.351 -5.878 1.00 42.62 152 LYS B CA 1
ATOM 2342 C C . LYS B 1 72 ? -54.612 -21.063 -5.493 1.00 49.63 152 LYS B C 1
ATOM 2343 O O . LYS B 1 72 ? -53.550 -20.434 -5.422 1.00 46.22 152 LYS B O 1
ATOM 2349 N N . ILE B 1 73 ? -54.682 -22.373 -5.237 1.00 52.28 153 ILE B N 1
ATOM 2350 C CA . ILE B 1 73 ? -53.473 -23.143 -4.944 1.00 42.73 153 ILE B CA 1
ATOM 2351 C C . ILE B 1 73 ? -52.544 -23.138 -6.151 1.00 42.22 153 ILE B C 1
ATOM 2352 O O . ILE B 1 73 ? -51.339 -22.882 -6.035 1.00 42.29 153 ILE B O 1
ATOM 2357 N N . LYS B 1 74 ? -53.101 -23.423 -7.329 1.00 45.91 154 LYS B N 1
ATOM 2358 C CA . LYS B 1 74 ? -52.327 -23.426 -8.566 1.00 45.34 154 LYS B CA 1
ATOM 2359 C C . LYS B 1 74 ? -51.640 -22.084 -8.802 1.00 50.90 154 LYS B C 1
ATOM 2360 O O . LYS B 1 74 ? -50.516 -22.034 -9.315 1.00 44.54 154 LYS B O 1
ATOM 2366 N N . ASP B 1 75 ? -52.293 -20.987 -8.414 1.00 45.15 155 ASP B N 1
ATOM 2367 C CA . ASP B 1 75 ? -51.775 -19.644 -8.637 1.00 54.23 155 ASP B CA 1
ATOM 2368 C C . ASP B 1 75 ? -50.824 -19.165 -7.547 1.00 52.36 155 ASP B C 1
ATOM 2369 O O . ASP B 1 75 ? -50.202 -18.110 -7.717 1.00 56.57 155 ASP B O 1
ATOM 2374 N N . ASP B 1 76 ? -50.697 -19.893 -6.439 1.00 51.84 156 ASP B N 1
ATOM 2375 C CA . ASP B 1 76 ? -49.803 -19.488 -5.358 1.00 47.00 156 ASP B CA 1
ATOM 2376 C C . ASP B 1 76 ? -48.363 -19.757 -5.785 1.00 51.70 156 ASP B C 1
ATOM 2377 O O . ASP B 1 76 ? -47.926 -20.911 -5.833 1.00 50.98 156 ASP B O 1
ATOM 2382 N N . VAL B 1 77 ? -47.622 -18.687 -6.089 1.00 46.55 157 VAL B N 1
ATOM 2383 C CA . VAL B 1 77 ? -46.253 -18.822 -6.584 1.00 41.93 157 VAL B CA 1
ATOM 2384 C C . VAL B 1 77 ? -45.260 -19.168 -5.488 1.00 47.80 157 VAL B C 1
ATOM 2385 O O . VAL B 1 77 ? -44.134 -19.582 -5.793 1.00 47.54 157 VAL B O 1
ATOM 2389 N N . LYS B 1 78 ? -45.641 -19.018 -4.218 1.00 42.80 158 LYS B N 1
ATOM 2390 C CA . LYS B 1 78 ? -44.745 -19.359 -3.123 1.00 41.95 158 LYS B CA 1
ATOM 2391 C C . LYS B 1 78 ? -44.618 -20.863 -2.912 1.00 51.03 158 LYS B C 1
ATOM 2392 O O . LYS B 1 78 ? -43.624 -21.307 -2.329 1.00 54.02 158 LYS B O 1
ATOM 2398 N N . LEU B 1 79 ? -45.596 -21.649 -3.363 1.00 49.11 159 LEU B N 1
ATOM 2399 C CA . LEU B 1 79 ? -45.530 -23.100 -3.230 1.00 45.36 159 LEU B CA 1
ATOM 2400 C C . LEU B 1 79 ? -44.454 -23.655 -4.154 1.00 47.34 159 LEU B C 1
ATOM 2401 O O . LEU B 1 79 ? -44.560 -23.542 -5.380 1.00 48.93 159 LEU B O 1
ATOM 2406 N N . LYS B 1 80 ? -43.423 -24.257 -3.568 1.00 45.55 160 LYS B N 1
ATOM 2407 C CA . LYS B 1 80 ? -42.326 -24.812 -4.346 1.00 39.43 160 LYS B CA 1
ATOM 2408 C C . LYS B 1 80 ? -42.746 -26.134 -4.979 1.00 49.08 160 LYS B C 1
ATOM 2409 O O . LYS B 1 80 ? -43.205 -27.047 -4.286 1.00 49.20 160 LYS B O 1
ATOM 2415 N N . ILE B 1 81 ? -42.580 -26.234 -6.294 1.00 45.81 161 ILE B N 1
ATOM 2416 C CA . ILE B 1 81 ? -43.005 -27.402 -7.054 1.00 52.62 161 ILE B CA 1
ATOM 2417 C C . ILE B 1 81 ? -41.850 -28.392 -7.136 1.00 53.46 161 ILE B C 1
ATOM 2418 O O . ILE B 1 81 ? -40.711 -28.008 -7.426 1.00 48.44 161 ILE B O 1
ATOM 2423 N N . GLU B 1 82 ? -42.144 -29.670 -6.881 1.00 50.11 162 GLU B N 1
ATOM 2424 C CA . GLU B 1 82 ? -41.152 -30.733 -7.009 1.00 59.54 162 GLU B CA 1
ATOM 2425 C C . GLU B 1 82 ? -41.223 -31.438 -8.357 1.00 52.81 162 GLU B C 1
ATOM 2426 O O . GLU B 1 82 ? -40.187 -31.832 -8.903 1.00 56.37 162 GLU B O 1
ATOM 2432 N N . GLU B 1 83 ? -42.423 -31.606 -8.901 1.00 52.41 163 GLU B N 1
ATOM 2433 C CA . GLU B 1 83 ? -42.598 -32.313 -10.160 1.00 53.90 163 GLU B CA 1
ATOM 2434 C C . GLU B 1 83 ? -43.935 -31.912 -10.765 1.00 52.83 163 GLU B C 1
ATOM 2435 O O . GLU B 1 83 ? -44.881 -31.578 -10.047 1.00 54.19 163 GLU B O 1
ATOM 2441 N N . LYS B 1 84 ? -43.998 -31.944 -12.094 1.00 51.94 164 LYS B N 1
ATOM 2442 C CA . LYS B 1 84 ? -45.217 -31.662 -12.833 1.00 56.18 164 LYS B CA 1
ATOM 2443 C C . LYS B 1 84 ? -45.570 -32.848 -13.721 1.00 60.35 164 LYS B C 1
ATOM 2444 O O . LYS B 1 84 ? -44.736 -33.715 -13.998 1.00 59.01 164 LYS B O 1
ATOM 2450 N N . ASN B 1 85 ? -46.833 -32.878 -14.154 1.00 58.21 165 ASN B N 1
ATOM 2451 C CA . ASN B 1 85 ? -47.328 -33.877 -15.106 1.00 65.71 165 ASN B CA 1
ATOM 2452 C C . ASN B 1 85 ? -47.169 -35.301 -14.576 1.00 60.29 165 ASN B C 1
ATOM 2453 O O . ASN B 1 85 ? -46.860 -36.228 -15.327 1.00 58.39 165 ASN B O 1
ATOM 2458 N N . VAL B 1 86 ? -47.381 -35.486 -13.277 1.00 52.42 166 VAL B N 1
ATOM 2459 C CA . VAL B 1 86 ? -47.284 -36.821 -12.699 1.00 64.31 166 VAL B CA 1
ATOM 2460 C C . VAL B 1 86 ? -48.523 -37.621 -13.077 1.00 63.11 166 VAL B C 1
ATOM 2461 O O . VAL B 1 86 ? -49.601 -37.068 -13.326 1.00 60.41 166 VAL B O 1
ATOM 2465 N N . GLU B 1 87 ? -48.368 -38.941 -13.128 1.00 65.94 167 GLU B N 1
ATOM 2466 C CA . GLU B 1 87 ? -49.443 -39.835 -13.547 1.00 68.32 167 GLU B CA 1
ATOM 2467 C C . GLU B 1 87 ? -50.227 -40.287 -12.320 1.00 52.23 167 GLU B C 1
ATOM 2468 O O . GLU B 1 87 ? -49.693 -40.992 -11.458 1.00 55.54 167 GLU B O 1
ATOM 2474 N N . ARG B 1 88 ? -51.492 -39.876 -12.241 1.00 53.36 168 ARG B N 1
ATOM 2475 C CA . ARG B 1 88 ? -52.396 -40.310 -11.181 1.00 49.57 168 ARG B CA 1
ATOM 2476 C C . ARG B 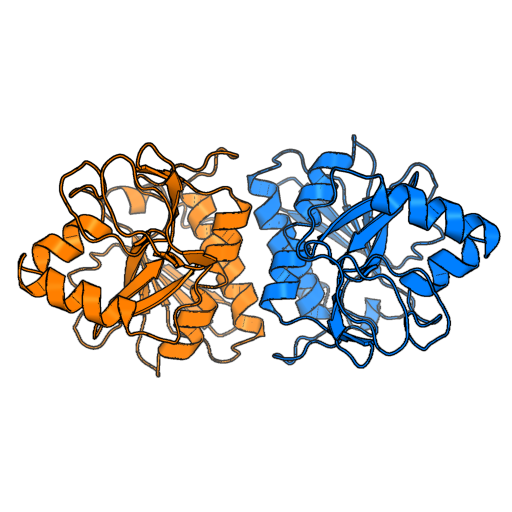1 88 ? -53.358 -41.339 -11.762 1.00 62.72 168 ARG B C 1
ATOM 2477 O O . ARG B 1 88 ? -54.307 -40.968 -12.472 1.00 63.01 168 ARG B O 1
ATOM 2485 N N . PRO B 1 89 ? -53.166 -42.634 -11.493 1.00 58.35 169 PRO B N 1
ATOM 2486 C CA . PRO B 1 89 ? -53.974 -43.652 -12.188 1.00 63.86 169 PRO B CA 1
ATOM 2487 C C . PRO B 1 89 ? -55.455 -43.610 -11.849 1.00 65.84 169 PRO B C 1
ATOM 2488 O O . PRO B 1 89 ? -56.275 -43.995 -12.691 1.00 69.02 169 PRO B O 1
ATOM 2492 N N . PHE B 1 90 ? -55.829 -43.162 -10.650 1.00 70.49 170 PHE B N 1
ATOM 2493 C CA . PHE B 1 90 ? -57.231 -43.072 -10.258 1.00 63.89 170 PHE B CA 1
ATOM 2494 C C . PHE B 1 90 ? -57.708 -41.628 -10.152 1.00 74.55 170 PHE B C 1
ATOM 2495 O O . PHE B 1 90 ? -58.703 -41.353 -9.472 1.00 61.95 170 PHE B O 1
ATOM 2503 N N . GLY B 1 91 ? -57.018 -40.701 -10.809 1.00 73.70 171 GLY B N 1
ATOM 2504 C CA . GLY B 1 91 ? -57.370 -39.299 -10.756 1.00 77.43 171 GLY B CA 1
ATOM 2505 C C . GLY B 1 91 ? -56.599 -38.540 -9.691 1.00 59.35 171 GLY B C 1
ATOM 2506 O O . GLY B 1 91 ? -55.873 -39.103 -8.867 1.00 56.52 171 GLY B O 1
ATOM 2507 N N . GLY B 1 92 ? -56.775 -37.227 -9.713 1.00 62.73 172 GLY B N 1
ATOM 2508 C CA . GLY B 1 92 ? -56.097 -36.330 -8.801 1.00 55.60 172 GLY B CA 1
ATOM 2509 C C . GLY B 1 92 ? -55.210 -35.339 -9.534 1.00 54.66 172 GLY B C 1
ATOM 2510 O O . GLY B 1 92 ? -54.934 -35.461 -10.726 1.00 60.12 172 GLY B O 1
ATOM 2511 N N . LYS B 1 93 ? -54.766 -34.341 -8.776 1.00 44.34 173 LYS B N 1
ATOM 2512 C CA . LYS B 1 93 ? -53.920 -33.298 -9.336 1.00 43.66 173 LYS B CA 1
ATOM 2513 C C . LYS B 1 93 ? -52.554 -33.859 -9.718 1.00 51.47 173 LYS B C 1
ATOM 2514 O O . LYS B 1 93 ? -52.060 -34.820 -9.121 1.00 58.00 173 LYS B O 1
ATOM 2520 N N . THR B 1 94 ? -51.942 -33.246 -10.730 1.00 50.50 174 THR B N 1
ATOM 2521 C CA . THR B 1 94 ? -50.707 -33.753 -11.315 1.00 47.67 174 THR B CA 1
ATOM 2522 C C . THR B 1 94 ? -49.493 -32.886 -10.997 1.00 54.91 174 THR B C 1
ATOM 2523 O O . THR B 1 94 ? -48.444 -33.055 -11.627 1.00 57.36 174 THR B O 1
ATOM 2527 N N . THR B 1 95 ? -49.604 -31.966 -10.043 1.00 47.97 175 THR B N 1
ATOM 2528 C CA . THR B 1 95 ? -48.487 -31.129 -9.623 1.00 53.46 175 THR B CA 1
ATOM 2529 C C . THR B 1 95 ? -48.125 -31.479 -8.186 1.00 49.07 175 THR B C 1
ATOM 2530 O O . THR B 1 95 ? -48.952 -31.325 -7.279 1.00 45.68 175 THR B O 1
ATOM 2534 N N . ARG B 1 96 ? -46.896 -31.946 -7.986 1.00 48.07 176 ARG B N 1
ATOM 2535 C CA . ARG B 1 96 ? -46.402 -32.346 -6.676 1.00 47.55 176 ARG B CA 1
ATOM 2536 C C . ARG B 1 96 ? -45.592 -31.214 -6.057 1.00 46.78 176 ARG B C 1
ATOM 2537 O O . ARG B 1 96 ? -44.748 -30.607 -6.722 1.00 45.28 176 ARG B O 1
ATOM 2545 N N . TYR B 1 97 ? -45.844 -30.942 -4.779 1.00 43.57 177 TYR B N 1
ATOM 2546 C CA . TYR B 1 97 ? -45.197 -29.855 -4.060 1.00 42.83 177 TYR B CA 1
ATOM 2547 C C . TYR B 1 97 ? -44.250 -30.397 -2.996 1.00 47.50 177 TYR B C 1
ATOM 2548 O O . TYR B 1 97 ? -44.309 -31.568 -2.613 1.00 43.24 177 TYR B O 1
ATOM 2557 N N . SER B 1 98 ? -43.375 -29.518 -2.516 1.00 44.59 178 SER B N 1
ATOM 2558 C CA . SER B 1 98 ? -42.442 -29.881 -1.459 1.00 49.04 178 SER B CA 1
ATOM 2559 C C . SER B 1 98 ? -43.186 -30.157 -0.160 1.00 40.74 178 SER B C 1
ATOM 2560 O O . SER B 1 98 ? -44.100 -29.420 0.218 1.00 47.11 178 SER B O 1
ATOM 2563 N N . LEU B 1 99 ? -42.786 -31.224 0.526 1.00 43.68 179 LEU B N 1
ATOM 2564 C CA . LEU B 1 99 ? -43.414 -31.573 1.792 1.00 46.30 179 LEU B CA 1
ATOM 2565 C C . LEU B 1 99 ? -43.214 -30.456 2.806 1.00 37.57 179 LEU B C 1
ATOM 2566 O O . LEU B 1 99 ? -42.124 -29.891 2.930 1.00 42.50 179 LEU B O 1
ATOM 2571 N N . GLY B 1 100 ? -44.277 -30.136 3.535 1.00 45.37 180 GLY B N 1
ATOM 2572 C CA . GLY B 1 100 ? -44.252 -29.030 4.461 1.00 44.09 180 GLY B CA 1
ATOM 2573 C C . GLY B 1 100 ? -44.652 -27.699 3.866 1.00 40.36 180 GLY B C 1
ATOM 2574 O O . GLY B 1 100 ? -44.758 -26.717 4.612 1.00 48.93 180 GLY B O 1
ATOM 2575 N N . SER B 1 101 ? -44.860 -27.629 2.551 1.00 43.80 181 SER B N 1
ATOM 2576 C CA . SER B 1 101 ? -45.413 -26.424 1.947 1.00 45.18 181 SER B CA 1
ATOM 2577 C C . SER B 1 101 ? -46.754 -26.090 2.585 1.00 47.18 181 SER B C 1
ATOM 2578 O O . SER B 1 101 ? -47.559 -26.977 2.884 1.00 46.93 181 SER B O 1
ATOM 2581 N N . VAL B 1 102 ? -46.993 -24.802 2.797 1.00 48.38 182 VAL B N 1
ATOM 2582 C CA . VAL B 1 102 ? -48.221 -24.329 3.417 1.00 47.09 182 VAL B CA 1
ATOM 2583 C C . VAL B 1 102 ? -48.926 -23.410 2.435 1.00 53.91 182 VAL B C 1
ATOM 2584 O O . VAL B 1 102 ? -48.336 -22.431 1.961 1.00 40.64 182 VAL B O 1
ATOM 2588 N N . PHE B 1 103 ? -50.174 -23.734 2.115 1.00 49.05 183 PHE B N 1
ATOM 2589 C CA . PHE B 1 103 ? -51.066 -22.805 1.439 1.00 47.27 183 PHE B CA 1
ATOM 2590 C C . PHE B 1 103 ? -51.971 -22.164 2.478 1.00 53.31 183 PHE B C 1
ATOM 2591 O O . PHE B 1 103 ? -52.592 -22.865 3.285 1.00 44.03 183 PHE B O 1
ATOM 2599 N N . LYS B 1 104 ? -52.036 -20.837 2.457 1.00 46.74 184 LYS B N 1
ATOM 2600 C CA . LYS B 1 104 ? -52.871 -20.083 3.377 1.00 38.61 184 LYS B CA 1
ATOM 2601 C C . LYS B 1 104 ? -54.268 -19.960 2.781 1.00 50.95 184 LYS B C 1
ATOM 2602 O O . LYS B 1 104 ? -54.430 -19.454 1.666 1.00 49.18 184 LYS B O 1
ATOM 2608 N N . ASP B 1 105 ? -55.270 -20.444 3.511 1.00 51.78 185 ASP B N 1
ATOM 2609 C CA . ASP B 1 105 ? -56.669 -20.371 3.091 1.00 53.34 185 ASP B CA 1
ATOM 2610 C C . ASP B 1 105 ? -57.428 -19.629 4.184 1.00 47.35 185 ASP B C 1
ATOM 2611 O O . ASP B 1 105 ? -58.068 -20.245 5.040 1.00 46.44 185 ASP B O 1
ATOM 2616 N N . MET B 1 106 ? -57.341 -18.297 4.149 1.00 51.38 186 MET B N 1
ATOM 2617 C CA . MET B 1 106 ? -57.929 -17.408 5.156 1.00 51.97 186 MET B CA 1
ATOM 2618 C C . MET B 1 106 ? -57.312 -17.751 6.507 1.00 46.28 186 MET B C 1
ATOM 2619 O O . MET B 1 106 ? -56.094 -17.565 6.670 1.00 53.70 186 MET B O 1
ATOM 2624 N N . ASP B 1 107 ? -58.075 -18.229 7.485 1.00 48.07 187 ASP B N 1
ATOM 2625 C CA . ASP B 1 107 ? -57.553 -18.526 8.811 1.00 44.56 187 ASP B CA 1
ATOM 2626 C C . ASP B 1 107 ? -57.033 -19.954 8.943 1.00 47.96 187 ASP B C 1
ATOM 2627 O O . ASP B 1 107 ? -56.772 -20.402 10.064 1.00 48.04 187 ASP B O 1
ATOM 2632 N N . PHE B 1 108 ? -56.877 -20.677 7.836 1.00 38.90 188 PHE B N 1
ATOM 2633 C CA . PHE B 1 108 ? -56.409 -22.056 7.859 1.00 49.63 188 PHE B CA 1
ATOM 2634 C C . PHE B 1 108 ? -55.079 -22.179 7.129 1.00 44.97 188 PHE B C 1
ATOM 2635 O O . PHE B 1 108 ? -54.887 -21.590 6.060 1.00 49.80 188 PHE B O 1
ATOM 2643 N N . PHE B 1 109 ? -54.164 -22.951 7.713 1.00 45.99 189 PHE B N 1
ATOM 2644 C CA . PHE B 1 109 ? -52.898 -23.306 7.078 1.00 41.35 189 PHE B CA 1
ATOM 2645 C C . PHE B 1 109 ? -53.021 -24.736 6.562 1.00 44.84 189 PHE B C 1
ATOM 2646 O O . PHE B 1 109 ? -53.078 -25.683 7.353 1.00 46.58 189 PHE B O 1
ATOM 2654 N N . LEU B 1 110 ? -53.067 -24.892 5.242 1.00 41.08 190 LEU B N 1
ATOM 2655 C CA . LEU B 1 110 ? -53.188 -26.201 4.612 1.00 48.87 190 LEU B CA 1
ATOM 2656 C C . LEU B 1 110 ? -51.796 -26.694 4.226 1.00 49.73 190 LEU B C 1
ATOM 2657 O O . LEU B 1 110 ? -51.091 -26.032 3.457 1.00 41.99 190 LEU B O 1
ATOM 2662 N N . VAL B 1 111 ? -51.412 -27.860 4.745 1.00 47.54 191 VAL B N 1
ATOM 2663 C CA . VAL B 1 111 ? -50.040 -28.354 4.681 1.00 46.93 191 VAL B CA 1
ATOM 2664 C C . VAL B 1 111 ? -49.948 -29.478 3.656 1.00 40.62 191 VAL B C 1
ATOM 2665 O O . VAL B 1 111 ? -50.788 -30.384 3.642 1.00 39.32 191 VAL B O 1
ATOM 2669 N N . ALA B 1 112 ? -48.922 -29.419 2.803 1.00 40.44 192 ALA B N 1
ATOM 2670 C CA . ALA B 1 112 ? -48.565 -30.534 1.927 1.00 43.14 192 ALA B CA 1
ATOM 2671 C C . ALA B 1 112 ? -47.795 -31.544 2.773 1.00 44.60 192 ALA B C 1
ATOM 2672 O O . ALA B 1 112 ? -46.564 -31.556 2.827 1.00 51.85 192 ALA B O 1
ATOM 2674 N N . PHE B 1 113 ? -48.549 -32.412 3.445 1.00 39.00 193 PHE B N 1
ATOM 2675 C CA . PHE B 1 113 ? -48.000 -33.205 4.542 1.00 45.99 193 PHE B CA 1
ATOM 2676 C C . PHE B 1 113 ? -47.465 -34.566 4.096 1.00 46.37 193 PHE B C 1
ATOM 2677 O O . PHE B 1 113 ? -46.298 -34.885 4.342 1.00 43.10 193 PHE B O 1
ATOM 2685 N N . SER B 1 114 ? -48.305 -35.382 3.462 1.00 39.72 194 SER B N 1
ATOM 2686 C CA . SER B 1 114 ? -47.961 -36.768 3.174 1.00 42.56 194 SER B CA 1
ATOM 2687 C C . SER B 1 114 ? -47.773 -37.001 1.680 1.00 43.01 194 SER B C 1
ATOM 2688 O O . SER B 1 114 ? -48.270 -36.248 0.837 1.00 44.95 194 SER B O 1
ATOM 2691 N N . LYS B 1 115 ? -47.048 -38.072 1.363 1.00 46.46 195 LYS B N 1
ATOM 2692 C CA . LYS B 1 115 ? -46.851 -38.506 -0.013 1.00 48.65 195 LYS B CA 1
ATOM 2693 C C . LYS B 1 115 ? -47.924 -39.510 -0.415 1.00 42.81 195 LYS B C 1
ATOM 2694 O O . LYS B 1 115 ? -48.466 -40.238 0.419 1.00 46.19 195 LYS B O 1
ATOM 2700 N N . PHE B 1 116 ? -48.227 -39.540 -1.711 1.00 43.41 196 PHE B N 1
ATOM 2701 C CA . PHE B 1 116 ? -49.206 -40.457 -2.279 1.00 40.82 196 PHE B CA 1
ATOM 2702 C C . PHE B 1 116 ? -48.537 -41.295 -3.358 1.00 51.52 196 PHE B C 1
ATOM 2703 O O . PHE B 1 116 ? -47.866 -40.751 -4.242 1.00 49.76 196 PHE B O 1
ATOM 2711 N N . ASP B 1 117 ? -48.722 -42.613 -3.289 1.00 41.11 197 ASP B N 1
ATOM 2712 C CA . ASP B 1 117 ? -48.219 -43.497 -4.328 1.00 42.75 197 ASP B CA 1
ATOM 2713 C C . ASP B 1 117 ? -49.341 -43.780 -5.329 1.00 49.36 197 ASP B C 1
ATOM 2714 O O . ASP B 1 117 ? -50.420 -43.183 -5.272 1.00 55.35 197 ASP B O 1
ATOM 2719 N N . ARG B 1 118 ? -49.103 -44.709 -6.256 1.00 52.84 198 ARG B N 1
ATOM 2720 C CA . ARG B 1 118 ? -50.095 -45.016 -7.280 1.00 60.27 198 ARG B CA 1
ATOM 2721 C C . ARG B 1 118 ? -51.341 -45.698 -6.726 1.00 54.62 198 ARG B C 1
ATOM 2722 O O . ARG B 1 118 ? -52.331 -45.815 -7.455 1.00 56.16 198 ARG B O 1
ATOM 2730 N N . GLU B 1 119 ? -51.320 -46.152 -5.475 1.00 49.28 199 GLU B N 1
ATOM 2731 C CA . GLU B 1 119 ? -52.518 -46.633 -4.801 1.00 48.61 199 GLU B CA 1
ATOM 2732 C C . GLU B 1 119 ? -53.177 -45.553 -3.954 1.00 46.84 199 GLU B C 1
ATOM 2733 O O . GLU B 1 119 ? -54.124 -45.851 -3.218 1.00 44.60 199 GLU B O 1
ATOM 2739 N N . ASN B 1 120 ? -52.696 -44.311 -4.043 1.00 48.50 200 ASN B N 1
ATOM 2740 C CA . ASN B 1 120 ? -53.204 -43.198 -3.238 1.00 43.50 200 ASN B CA 1
ATOM 2741 C C . ASN B 1 120 ? -53.098 -43.497 -1.744 1.00 43.96 200 ASN B C 1
ATOM 2742 O O . ASN B 1 120 ? -53.997 -43.179 -0.965 1.00 39.74 200 ASN B O 1
ATOM 2747 N N . ARG B 1 121 ? -51.986 -44.108 -1.343 1.00 48.11 201 ARG B N 1
ATOM 2748 C CA . ARG B 1 121 ? -51.726 -44.444 0.051 1.00 48.25 201 ARG B CA 1
ATOM 2749 C C . ARG B 1 121 ? -50.852 -43.356 0.667 1.00 46.79 201 ARG B C 1
ATOM 2750 O O . ARG B 1 121 ? -49.705 -43.161 0.247 1.00 40.68 201 ARG B O 1
ATOM 2758 N N . ALA B 1 122 ? -51.399 -42.650 1.653 1.00 49.65 202 ALA B N 1
ATOM 2759 C CA . ALA B 1 122 ? -50.658 -41.599 2.340 1.00 47.40 202 ALA B CA 1
ATOM 2760 C C . ALA B 1 122 ? -49.545 -42.220 3.173 1.00 39.10 202 ALA B C 1
ATOM 2761 O O . ALA B 1 122 ? -49.806 -43.076 4.024 1.00 42.17 202 ALA B O 1
ATOM 2763 N N . GLN B 1 123 ? -48.306 -41.790 2.938 1.00 44.21 203 GLN B N 1
ATOM 2764 C CA . GLN B 1 123 ? -47.176 -42.427 3.597 1.00 46.68 203 GLN B CA 1
ATOM 2765 C C . GLN B 1 123 ? -46.026 -41.445 3.763 1.00 44.77 203 GLN B C 1
ATOM 2766 O O . GLN B 1 123 ? -45.843 -40.528 2.958 1.00 42.67 203 GLN B O 1
ATOM 2772 N N . LEU B 1 124 ? -45.248 -41.663 4.820 1.00 45.58 204 LEU B N 1
ATOM 2773 C CA . LEU B 1 124 ? -44.048 -40.889 5.101 1.00 43.53 204 LEU B CA 1
ATOM 2774 C C . LEU B 1 124 ? -42.989 -41.807 5.691 1.00 46.01 204 LEU B C 1
ATOM 2775 O O . LEU B 1 124 ? -43.284 -42.588 6.600 1.00 43.26 204 LEU B O 1
ATOM 2780 N N . LYS B 1 125 ? -41.769 -41.720 5.171 1.00 42.54 205 LYS B N 1
ATOM 2781 C CA . LYS B 1 125 ? -40.629 -42.224 5.919 1.00 37.83 205 LYS B CA 1
ATOM 2782 C C . LYS B 1 125 ? -40.362 -41.295 7.098 1.00 50.18 205 LYS B C 1
ATOM 2783 O O . LYS B 1 125 ? -40.730 -40.117 7.084 1.00 48.46 205 LYS B O 1
ATOM 2789 N N . LEU B 1 126 ? -39.722 -41.837 8.137 1.00 41.51 206 LEU B N 1
ATOM 2790 C CA . LEU B 1 126 ? -39.583 -41.073 9.374 1.00 43.56 206 LEU B CA 1
ATOM 2791 C C . LEU B 1 126 ? -38.808 -39.780 9.148 1.00 47.76 206 LEU B C 1
ATOM 2792 O O . LEU B 1 126 ? -39.171 -38.730 9.691 1.00 44.54 206 LEU B O 1
ATOM 2797 N N . ASN B 1 127 ? -37.741 -39.835 8.347 1.00 40.14 207 ASN B N 1
ATOM 2798 C CA . ASN B 1 127 ? -36.971 -38.628 8.068 1.00 48.89 207 ASN B CA 1
ATOM 2799 C C . ASN B 1 127 ? -37.760 -37.645 7.214 1.00 44.61 207 ASN B C 1
ATOM 2800 O O . ASN B 1 127 ? -37.592 -36.430 7.360 1.00 42.45 207 ASN B O 1
ATOM 2805 N N . GLU B 1 128 ? -38.619 -38.148 6.324 1.00 43.88 208 GLU B N 1
ATOM 2806 C CA . GLU B 1 128 ? -39.522 -37.264 5.595 1.00 44.79 208 GLU B CA 1
ATOM 2807 C C . GLU B 1 128 ? -40.506 -36.592 6.542 1.00 42.79 208 GLU B C 1
ATOM 2808 O O . GLU B 1 128 ? -40.830 -35.410 6.376 1.00 45.77 208 GLU B O 1
ATOM 2814 N N . TYR B 1 129 ? -40.990 -37.329 7.546 1.00 39.52 209 TYR B N 1
ATOM 2815 C CA . TYR B 1 129 ? -41.874 -36.731 8.541 1.00 40.32 209 TYR B CA 1
ATOM 2816 C C . TYR B 1 129 ? -41.149 -35.656 9.340 1.00 41.14 209 TYR B C 1
ATOM 2817 O O . TYR B 1 129 ? -41.689 -34.568 9.575 1.00 40.10 209 TYR B O 1
ATOM 2826 N N . ALA B 1 130 ? -39.922 -35.947 9.777 1.00 39.21 210 ALA B N 1
ATOM 2827 C CA . ALA B 1 130 ? -39.152 -34.961 10.528 1.00 44.24 210 ALA B CA 1
ATOM 2828 C C . ALA B 1 130 ? -38.873 -33.726 9.682 1.00 42.19 210 ALA B C 1
ATOM 2829 O O . ALA B 1 130 ? -39.052 -32.593 10.140 1.00 39.73 210 ALA B O 1
ATOM 2831 N N . SER B 1 131 ? -38.443 -33.928 8.432 1.00 43.46 211 SER B N 1
ATOM 2832 C CA . SER B 1 131 ? -38.149 -32.795 7.562 1.00 46.61 211 SER B CA 1
ATOM 2833 C C . SER B 1 131 ? -39.411 -32.041 7.167 1.00 46.72 211 SER B C 1
ATOM 2834 O O . SER B 1 131 ? -39.365 -30.821 6.969 1.00 38.76 211 SER B O 1
ATOM 2837 N N . CYS B 1 132 ? -40.537 -32.733 7.070 1.00 41.23 212 CYS B N 1
ATOM 2838 C CA . CYS B 1 132 ? -41.787 -32.049 6.771 1.00 39.33 212 CYS B CA 1
ATOM 2839 C C . CYS B 1 132 ? -42.153 -31.118 7.915 1.00 37.80 212 CYS B C 1
ATOM 2840 O O . CYS B 1 132 ? -42.491 -29.962 7.690 1.00 45.52 212 CYS B O 1
ATOM 2843 N N . MET B 1 133 ? -42.074 -31.620 9.144 1.00 43.23 213 MET B N 1
ATOM 2844 C CA . MET B 1 133 ? -42.407 -30.788 10.298 1.00 39.06 213 MET B CA 1
ATOM 2845 C C . MET B 1 133 ? -41.487 -29.577 10.395 1.00 49.90 213 MET B C 1
ATOM 2846 O O . MET B 1 133 ? -41.916 -28.493 10.814 1.00 43.04 213 MET B O 1
ATOM 2851 N N . LEU B 1 134 ? -40.213 -29.741 10.027 1.00 38.22 214 LEU B N 1
ATOM 2852 C CA . LEU B 1 134 ? -39.298 -28.603 10.013 1.00 42.68 214 LEU B CA 1
ATOM 2853 C C . LEU B 1 134 ? -39.816 -27.502 9.097 1.00 46.30 214 LEU B C 1
ATOM 2854 O O . LEU B 1 134 ? -39.858 -26.326 9.477 1.00 44.68 214 LEU B O 1
ATOM 2859 N N A ASN B 1 135 ? -40.229 -27.872 7.882 0.50 40.98 215 ASN B N 1
ATOM 2860 N N B ASN B 1 135 ? -40.208 -27.856 7.899 0.50 41.10 215 ASN B N 1
ATOM 2861 C CA A ASN B 1 135 ? -40.766 -26.889 6.950 0.50 44.49 215 ASN B CA 1
ATOM 2862 C CA B ASN B 1 135 ? -40.742 -26.846 6.993 0.50 44.52 215 ASN B CA 1
ATOM 2863 C C A ASN B 1 135 ? -42.095 -26.324 7.436 0.50 47.01 215 ASN B C 1
ATOM 2864 C C B ASN B 1 135 ? -42.078 -26.299 7.481 0.50 46.97 215 ASN B C 1
ATOM 2865 O O A ASN B 1 135 ? -42.416 -25.165 7.150 0.50 42.84 215 ASN B O 1
ATOM 2866 O O B ASN B 1 135 ? -42.393 -25.131 7.228 0.50 42.36 215 ASN B O 1
ATOM 2875 N N . VAL B 1 136 ? -42.873 -27.118 8.176 1.00 45.11 216 VAL B N 1
ATOM 2876 C CA . VAL B 1 136 ? -44.147 -26.635 8.706 1.00 45.12 216 VAL B CA 1
ATOM 2877 C C . VAL B 1 136 ? -43.909 -25.548 9.750 1.00 44.60 216 VAL B C 1
ATOM 2878 O O . VAL B 1 136 ? -44.553 -24.492 9.730 1.00 43.73 216 VAL B O 1
ATOM 2882 N N . TRP B 1 137 ? -42.976 -25.789 10.675 1.00 43.82 217 TRP B N 1
ATOM 2883 C CA . TRP B 1 137 ? -42.638 -24.760 11.654 1.00 47.67 217 TRP B CA 1
ATOM 2884 C C . TRP B 1 137 ? -42.041 -23.535 10.976 1.00 44.42 217 TRP B C 1
ATOM 2885 O O . TRP B 1 137 ? -42.315 -22.398 11.381 1.00 41.88 217 TRP B O 1
ATOM 2896 N N . ASN B 1 138 ? -41.226 -23.746 9.940 1.00 40.46 218 ASN B N 1
ATOM 2897 C CA . ASN B 1 138 ? -40.645 -22.625 9.206 1.00 42.52 218 ASN B CA 1
ATOM 2898 C C . ASN B 1 138 ? -41.734 -21.751 8.598 1.00 43.28 218 ASN B C 1
ATOM 2899 O O . ASN B 1 138 ? -41.681 -20.520 8.687 1.00 43.12 218 ASN B O 1
ATOM 2904 N N . GLU B 1 139 ? -42.739 -22.377 7.982 1.00 44.95 219 GLU B N 1
ATOM 2905 C CA . GLU B 1 139 ? -43.860 -21.620 7.434 1.00 50.81 219 GLU B CA 1
ATOM 2906 C C . GLU B 1 139 ? -44.675 -20.964 8.544 1.00 42.55 219 GLU B C 1
ATOM 2907 O O . GLU B 1 139 ? -45.013 -19.779 8.460 1.00 41.25 219 GLU B O 1
ATOM 2913 N N . ILE B 1 140 ? -44.995 -21.724 9.595 1.00 41.87 220 ILE B N 1
ATOM 2914 C CA . ILE B 1 140 ? -45.808 -21.197 10.690 1.00 40.72 220 ILE B CA 1
ATOM 2915 C C . ILE B 1 140 ? -45.115 -20.011 11.351 1.00 45.28 220 ILE B C 1
ATOM 2916 O O . ILE B 1 140 ? -45.730 -18.964 11.592 1.00 41.83 220 ILE B O 1
ATOM 2921 N N . ASN B 1 141 ? -43.823 -20.153 11.651 1.00 40.12 221 ASN B N 1
ATOM 2922 C CA . ASN B 1 141 ? -43.085 -19.055 12.264 1.00 46.68 221 ASN B CA 1
ATOM 2923 C C . ASN B 1 141 ? -42.961 -17.849 11.341 1.00 45.65 221 ASN B C 1
ATOM 2924 O O . ASN B 1 141 ? -42.694 -16.743 11.819 1.00 41.57 221 ASN B O 1
ATOM 2929 N N . THR B 1 142 ? -43.157 -18.033 10.036 1.00 45.23 222 THR B N 1
ATOM 2930 C CA . THR B 1 142 ? -43.119 -16.903 9.115 1.00 42.26 222 THR B CA 1
ATOM 2931 C C . THR B 1 142 ? -44.474 -16.209 9.016 1.00 46.46 222 THR B C 1
ATOM 2932 O O . THR B 1 142 ? -44.538 -14.978 8.920 1.00 47.66 222 THR B O 1
ATOM 2936 N N . LEU B 1 143 ? -45.561 -16.977 9.062 1.00 43.09 223 LEU B N 1
ATOM 2937 C CA . LEU B 1 143 ? -46.888 -16.487 8.711 1.00 44.66 223 LEU B CA 1
ATOM 2938 C C . LEU B 1 143 ? -47.764 -16.140 9.909 1.00 45.29 223 LEU B C 1
ATOM 2939 O O . LEU B 1 143 ? -48.863 -15.614 9.708 1.00 46.61 223 LEU B O 1
ATOM 2944 N N . HIS B 1 144 ? -47.322 -16.418 11.139 1.00 45.90 224 HIS B N 1
ATOM 2945 C CA . HIS B 1 144 ? -48.243 -16.355 12.272 1.00 44.58 224 HIS B CA 1
ATOM 2946 C C . HIS B 1 144 ? -48.735 -14.934 12.518 1.00 45.24 224 HIS B C 1
ATOM 2947 O O . HIS B 1 144 ? -49.906 -14.732 12.861 1.00 51.12 224 HIS B O 1
ATOM 2954 N N . ALA B 1 145 ? -47.864 -13.939 12.339 1.00 55.16 225 ALA B N 1
ATOM 2955 C CA . ALA B 1 145 ? -48.228 -12.523 12.450 1.00 55.12 225 ALA B CA 1
ATOM 2956 C C . ALA B 1 145 ? -48.914 -12.224 13.782 1.00 52.72 225 ALA B C 1
ATOM 2957 O O . ALA B 1 145 ? -49.966 -11.583 13.840 1.00 55.64 225 ALA B O 1
ATOM 2959 N N . SER B 1 146 ? -48.308 -12.719 14.863 1.00 59.52 226 SER B N 1
ATOM 2960 C CA . SER B 1 146 ? -48.719 -12.536 16.254 1.00 64.39 226 SER B CA 1
ATOM 2961 C C . SER B 1 146 ? -50.015 -13.256 16.612 1.00 55.34 226 SER B C 1
ATOM 2962 O O . SER B 1 146 ? -50.408 -13.234 17.785 1.00 57.09 226 SER B O 1
ATOM 2965 N N . LYS B 1 147 ? -50.693 -13.889 15.658 1.00 53.26 227 LYS B N 1
ATOM 2966 C CA . LYS B 1 147 ? -51.843 -14.712 15.992 1.00 56.15 227 LYS B CA 1
ATOM 2967 C C . LYS B 1 147 ? -51.388 -16.069 16.520 1.00 63.93 227 LYS B C 1
ATOM 2968 O O . LYS B 1 147 ? -50.271 -16.524 16.258 1.00 61.92 227 LYS B O 1
ATOM 2974 N N . GLU B 1 148 ? -52.269 -16.719 17.272 1.00 56.34 228 GLU B N 1
ATOM 29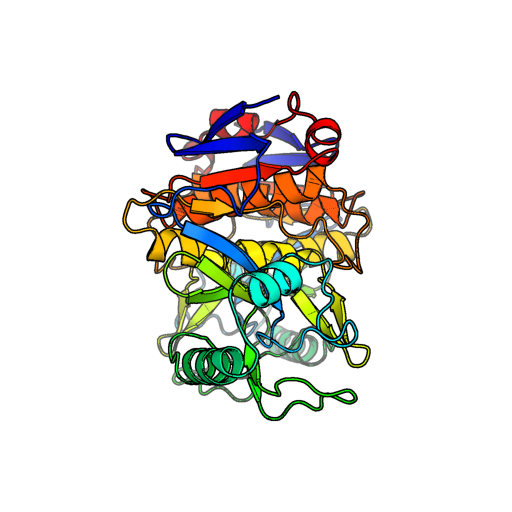75 C CA . GLU B 1 148 ? -51.972 -18.039 17.806 1.00 63.39 228 GLU B CA 1
ATOM 2976 C C . GLU B 1 148 ? -52.313 -19.113 16.779 1.00 61.67 228 GLU B C 1
ATOM 2977 O O . GLU B 1 148 ? -53.276 -18.991 16.017 1.00 55.12 228 GLU B O 1
ATOM 2983 N N . VAL B 1 149 ? -51.500 -20.167 16.760 1.00 53.04 229 VAL B N 1
ATOM 2984 C CA . VAL B 1 149 ? -51.607 -21.242 15.780 1.00 50.54 229 VAL B CA 1
ATOM 2985 C C . VAL B 1 149 ? -52.022 -22.516 16.501 1.00 49.29 229 VAL B C 1
ATOM 2986 O O . VAL B 1 149 ? -51.402 -22.903 17.498 1.00 48.88 229 VAL B O 1
ATOM 2990 N N . PHE B 1 150 ? -53.069 -23.163 15.996 1.00 48.33 230 PHE B N 1
ATOM 2991 C CA . PHE B 1 150 ? -53.558 -24.427 16.529 1.00 47.08 230 PHE B CA 1
ATOM 2992 C C . PHE B 1 150 ? -53.294 -25.525 15.510 1.00 48.66 230 PHE B C 1
ATOM 2993 O O . PHE B 1 150 ? -53.613 -25.369 14.327 1.00 48.84 230 PHE B O 1
ATOM 3001 N N . ILE B 1 151 ? -52.712 -26.628 15.968 1.00 50.15 231 ILE B N 1
ATOM 3002 C CA . ILE B 1 151 ? -52.295 -27.700 15.070 1.00 47.07 2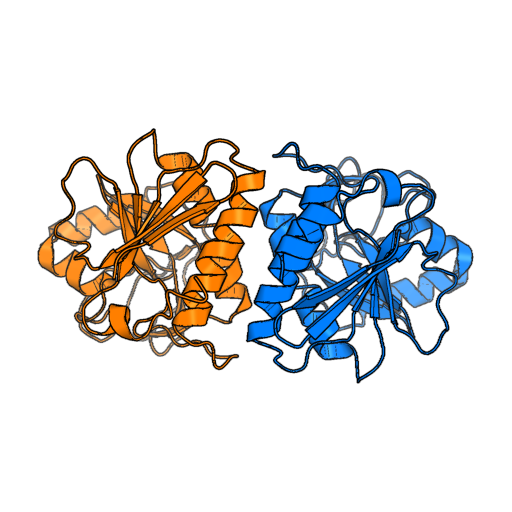31 ILE B CA 1
ATOM 3003 C C . ILE B 1 151 ? -52.710 -29.042 15.664 1.00 44.99 231 ILE B C 1
ATOM 3004 O O . ILE B 1 151 ? -52.594 -29.248 16.882 1.00 45.02 231 ILE B O 1
ATOM 3009 N N . PRO B 1 152 ? -53.230 -29.969 14.856 1.00 42.37 232 PRO B N 1
ATOM 3010 C CA . PRO B 1 152 ? -53.502 -31.320 15.366 1.00 48.75 232 PRO B CA 1
ATOM 3011 C C . PRO B 1 152 ? -52.216 -32.116 15.526 1.00 47.37 232 PRO B C 1
ATOM 3012 O O . PRO B 1 152 ? -51.126 -31.622 15.214 1.00 46.33 232 PRO B O 1
ATOM 3016 N N . LEU B 1 153 ? -52.324 -33.348 16.011 1.00 46.21 233 LEU B N 1
ATOM 3017 C CA . LEU B 1 153 ? -51.159 -34.222 16.142 1.00 42.20 233 LEU B CA 1
ATOM 3018 C C . LEU B 1 153 ? -50.883 -34.829 14.772 1.00 45.73 233 LEU B C 1
ATOM 3019 O O . LEU B 1 153 ? -51.338 -35.928 14.449 1.00 49.73 233 LEU B O 1
ATOM 3024 N N . LEU B 1 154 ? -50.129 -34.094 13.954 1.00 42.32 234 LEU B N 1
ATOM 3025 C CA . LEU B 1 154 ? -49.904 -34.489 12.568 1.00 44.63 234 LEU B CA 1
ATOM 3026 C C . LEU B 1 154 ? -49.207 -35.842 12.487 1.00 50.76 234 LEU B C 1
ATOM 3027 O O . LEU B 1 154 ? -48.212 -36.088 13.177 1.00 50.69 234 LEU B O 1
ATOM 3032 N N . GLY B 1 155 ? -49.735 -36.719 11.633 1.00 39.06 235 GLY B N 1
ATOM 3033 C CA . GLY B 1 155 ? -49.200 -38.043 11.431 1.00 43.31 235 GLY B CA 1
ATOM 3034 C C . GLY B 1 155 ? -49.930 -39.143 12.177 1.00 50.97 235 GLY B C 1
ATOM 3035 O O . GLY B 1 155 ? -49.781 -40.318 11.820 1.00 43.63 235 GLY B O 1
ATOM 3036 N N . SER B 1 156 ? -50.719 -38.796 13.193 1.00 45.27 236 SER B N 1
ATOM 3037 C CA . SER B 1 156 ? -51.380 -39.779 14.043 1.00 49.82 236 SER B CA 1
ATOM 3038 C C . SER B 1 156 ? -52.712 -40.261 13.482 1.00 50.65 236 SER B C 1
ATOM 3039 O O . SER B 1 156 ? -53.492 -40.875 14.217 1.00 49.65 236 SER B O 1
ATOM 3042 N N . GLY B 1 157 ? -52.995 -39.995 12.210 1.00 52.91 237 GLY B N 1
ATOM 3043 C CA . GLY B 1 157 ? -54.215 -40.484 11.599 1.00 45.15 237 GLY B CA 1
ATOM 3044 C C . GLY B 1 157 ? -53.967 -41.668 10.688 1.00 45.02 237 GLY B C 1
ATOM 3045 O O . GLY B 1 157 ? -53.333 -42.648 11.091 1.00 49.47 237 GLY B O 1
ATOM 3046 N N . ILE B 1 158 ? -54.455 -41.581 9.448 1.00 41.27 238 ILE B N 1
ATOM 3047 C CA . ILE B 1 158 ? -54.281 -42.659 8.476 1.00 43.00 238 ILE B CA 1
ATOM 3048 C C . ILE B 1 158 ? -52.888 -42.684 7.863 1.00 49.77 238 ILE B C 1
ATOM 3049 O O . ILE B 1 158 ? -52.562 -43.623 7.126 1.00 42.02 238 ILE B O 1
ATOM 3054 N N . THR B 1 159 ? -52.048 -41.689 8.157 1.00 46.87 239 THR B N 1
ATOM 3055 C CA . THR B 1 159 ? -50.712 -41.624 7.575 1.00 42.09 239 THR B CA 1
ATOM 3056 C C . THR B 1 159 ? -49.916 -42.885 7.894 1.00 40.07 239 THR B C 1
ATOM 3057 O O . THR B 1 159 ? -49.773 -43.269 9.059 1.00 41.63 239 THR B O 1
ATOM 3061 N N . ARG B 1 160 ? -49.399 -43.531 6.851 1.00 38.71 240 ARG B N 1
ATOM 3062 C CA . ARG B 1 160 ? -48.611 -44.749 7.002 1.00 43.95 240 ARG B CA 1
ATOM 3063 C C . ARG B 1 160 ? -47.148 -44.381 7.216 1.00 47.27 240 ARG B C 1
ATOM 3064 O O . ARG B 1 160 ? -46.550 -43.682 6.391 1.00 46.86 240 ARG B O 1
ATOM 3072 N N . HIS B 1 161 ? -46.577 -44.847 8.322 1.00 48.16 241 HIS B N 1
ATOM 3073 C CA . HIS B 1 161 ? -45.168 -44.623 8.636 1.00 41.36 241 HIS B CA 1
ATOM 3074 C C . HIS B 1 161 ? -44.419 -45.890 8.237 1.00 47.46 241 HIS B C 1
ATOM 3075 O O . HIS B 1 161 ? -44.363 -46.863 8.994 1.00 49.56 241 HIS B O 1
ATOM 3082 N N . VAL B 1 162 ? -43.839 -45.866 7.034 1.00 44.12 242 VAL B N 1
ATOM 3083 C CA . VAL B 1 162 ? -43.478 -47.096 6.333 1.00 46.60 242 VAL B CA 1
ATOM 3084 C C . VAL B 1 162 ? -42.129 -47.677 6.724 1.00 50.70 242 VAL B C 1
ATOM 3085 O O . VAL B 1 162 ? -41.804 -48.788 6.286 1.00 52.31 242 VAL B O 1
ATOM 3089 N N . ASP B 1 163 ? -41.328 -46.977 7.530 1.00 46.64 243 ASP B N 1
ATOM 3090 C CA . ASP B 1 163 ? -39.997 -47.475 7.864 1.00 46.28 243 ASP B CA 1
ATOM 3091 C C . ASP B 1 163 ? -39.700 -47.352 9.354 1.00 43.22 243 ASP B C 1
ATOM 3092 O O . ASP B 1 163 ? -38.537 -47.255 9.751 1.00 43.74 243 ASP B O 1
ATOM 3097 N N . SER B 1 164 ? -40.734 -47.363 10.191 1.00 43.39 244 SER B N 1
ATOM 3098 C CA . SER B 1 164 ? -40.551 -47.300 11.635 1.00 47.61 244 SER B CA 1
ATOM 3099 C C . SER B 1 164 ? -41.833 -47.769 12.306 1.00 48.55 244 SER B C 1
ATOM 3100 O O . SER B 1 164 ? -42.883 -47.886 11.672 1.00 58.25 244 SER B O 1
ATOM 3103 N N . ASP B 1 165 ? -41.732 -48.038 13.604 1.00 46.63 245 ASP B N 1
ATOM 3104 C CA . ASP B 1 165 ? -42.885 -48.351 14.441 1.00 48.40 245 ASP B CA 1
ATOM 3105 C C . ASP B 1 165 ? -43.198 -47.186 15.374 1.00 58.76 245 ASP B C 1
ATOM 3106 O O . ASP B 1 165 ? -43.477 -47.374 16.560 1.00 58.11 245 ASP B O 1
ATOM 3111 N N . VAL B 1 166 ? -43.148 -45.966 14.831 1.00 56.53 246 VAL B N 1
ATOM 3112 C CA . VAL B 1 166 ? -43.323 -44.769 15.644 1.00 49.37 246 VAL B CA 1
ATOM 3113 C C . VAL B 1 166 ? -44.709 -44.767 16.275 1.00 47.39 246 VAL B C 1
ATOM 3114 O O . VAL B 1 166 ? -45.711 -45.121 15.638 1.00 43.38 246 VAL B O 1
ATOM 3118 N N . GLY B 1 167 ? -44.765 -44.398 17.556 1.00 50.31 247 GLY B N 1
ATOM 3119 C CA . GLY B 1 167 ? -46.018 -44.254 18.262 1.00 51.34 247 GLY B CA 1
ATOM 3120 C C . GLY B 1 167 ? -46.462 -42.799 18.330 1.00 56.73 247 GLY B C 1
ATOM 3121 O O . GLY B 1 167 ? -45.723 -41.879 17.989 1.00 51.28 247 GLY B O 1
ATOM 3122 N N . VAL B 1 168 ? -47.702 -42.609 18.790 1.00 59.65 248 VAL B N 1
ATOM 3123 C CA . VAL B 1 168 ? -48.279 -41.267 18.832 1.00 50.40 248 VAL B CA 1
ATOM 3124 C C . VAL B 1 168 ? -47.505 -40.377 19.798 1.00 55.77 248 VAL B C 1
ATOM 3125 O O . VAL B 1 168 ? -47.327 -39.178 19.552 1.00 56.72 248 VAL B O 1
ATOM 3129 N N . ASN B 1 169 ? -47.023 -40.947 20.907 1.00 56.98 249 ASN B N 1
ATOM 3130 C CA . ASN B 1 169 ? -46.198 -40.174 21.830 1.00 59.86 249 ASN B CA 1
ATOM 3131 C C . ASN B 1 169 ? -44.888 -39.749 21.186 1.00 61.00 249 ASN B C 1
ATOM 3132 O O . ASN B 1 169 ? -44.360 -38.675 21.498 1.00 58.81 249 ASN B O 1
ATOM 3137 N N . GLU B 1 170 ? -44.349 -40.572 20.287 1.00 54.33 250 GLU B N 1
ATOM 3138 C CA . GLU B 1 170 ? -43.118 -40.213 19.598 1.00 56.28 250 GLU B CA 1
ATOM 3139 C C . GLU B 1 170 ? -43.362 -39.192 18.495 1.00 44.38 250 GLU B C 1
ATOM 3140 O O . GLU B 1 170 ? -42.493 -38.354 18.237 1.00 55.32 250 GLU B O 1
ATOM 3146 N N . LEU B 1 171 ? -44.523 -39.248 17.835 1.00 46.94 251 LEU B N 1
ATOM 3147 C CA . LEU B 1 171 ? -44.881 -38.199 16.885 1.00 51.62 251 LEU B CA 1
ATOM 3148 C C . LEU B 1 171 ? -44.937 -36.840 17.570 1.00 52.03 251 LEU B C 1
ATOM 3149 O O . LEU B 1 171 ? -44.460 -35.839 17.022 1.00 49.83 251 LEU B O 1
ATOM 3154 N N . LEU B 1 172 ? -45.512 -36.788 18.774 1.00 48.18 252 LEU B N 1
ATOM 3155 C CA . LEU B 1 172 ? -45.534 -35.544 19.535 1.00 46.55 252 LEU B CA 1
ATOM 3156 C C . LEU B 1 172 ? -44.123 -35.080 19.872 1.00 49.10 252 LEU B C 1
ATOM 3157 O O . LEU B 1 172 ? -43.820 -33.884 19.797 1.00 46.90 252 LEU B O 1
ATOM 3162 N N . HIS B 1 173 ? -43.242 -36.015 20.240 1.00 52.11 253 HIS B N 1
ATOM 3163 C CA . HIS B 1 173 ? -41.869 -35.646 20.572 1.00 54.58 253 HIS B CA 1
ATOM 3164 C C . HIS B 1 173 ? -41.136 -35.092 19.357 1.00 48.44 253 HIS B C 1
ATOM 3165 O O . HIS B 1 173 ? -40.347 -34.148 19.477 1.00 46.10 253 HIS B O 1
ATOM 3172 N N . ILE B 1 174 ? -41.380 -35.667 18.177 1.00 45.51 254 ILE B N 1
ATOM 3173 C CA . ILE B 1 174 ? -40.745 -35.158 16.966 1.00 48.66 254 ILE B CA 1
ATOM 3174 C C . ILE B 1 174 ? -41.275 -33.768 16.626 1.00 44.86 254 ILE B C 1
ATOM 3175 O O . ILE B 1 174 ? -40.529 -32.905 16.147 1.00 44.75 254 ILE B O 1
ATOM 3180 N N . MET B 1 175 ? -42.565 -33.523 16.874 1.00 43.66 255 MET B N 1
ATOM 3181 C CA . MET B 1 175 ? -43.108 -32.180 16.687 1.00 43.66 255 MET B CA 1
ATOM 3182 C C . MET B 1 175 ? -42.418 -31.176 17.602 1.00 48.27 255 MET B C 1
ATOM 3183 O O . MET B 1 175 ? -42.096 -30.059 17.182 1.00 41.90 255 MET B O 1
ATOM 3188 N N . LEU B 1 176 ? -42.172 -31.561 18.857 1.00 45.71 256 LEU B N 1
ATOM 3189 C CA . LEU B 1 176 ? -41.545 -30.646 19.806 1.00 44.27 256 LEU B CA 1
ATOM 3190 C C . LEU B 1 176 ? -40.061 -30.464 19.510 1.00 49.88 256 LEU B C 1
ATOM 3191 O O . LEU B 1 176 ? -39.518 -29.369 19.694 1.00 49.45 256 LEU B O 1
ATOM 3196 N N . TRP B 1 177 ? -39.388 -31.522 19.055 1.00 45.33 257 TRP B N 1
ATOM 3197 C CA . TRP B 1 177 ? -37.969 -31.409 18.734 1.00 46.42 257 TRP B CA 1
ATOM 3198 C C . TRP B 1 177 ? -37.750 -30.506 17.527 1.00 43.13 257 TRP B C 1
ATOM 3199 O O . TRP B 1 177 ? -36.921 -29.589 17.568 1.00 42.49 257 TRP B O 1
ATOM 3210 N N . THR B 1 178 ? -38.487 -30.751 16.440 1.00 40.58 258 THR B N 1
ATOM 3211 C CA . THR B 1 178 ? -38.367 -29.902 15.259 1.00 40.57 258 THR B CA 1
ATOM 3212 C C . THR B 1 178 ? -38.806 -28.473 15.550 1.00 46.49 258 THR B C 1
ATOM 3213 O O . THR B 1 178 ? -38.292 -27.531 14.936 1.00 46.93 258 THR B O 1
ATOM 3217 N N . PHE B 1 179 ? -39.748 -28.290 16.480 1.00 43.75 259 PHE B N 1
ATOM 3218 C CA . PHE B 1 179 ? -40.107 -26.942 16.909 1.00 42.32 259 PHE B CA 1
ATOM 3219 C C . PHE B 1 179 ? -38.929 -26.250 17.583 1.00 50.64 259 PHE B C 1
ATOM 3220 O O . PHE B 1 179 ? -38.694 -25.055 17.365 1.00 47.22 259 PHE B O 1
ATOM 3228 N N . GLN B 1 180 ? -38.178 -26.985 18.411 1.00 45.29 260 GLN B N 1
ATOM 3229 C CA . GLN B 1 180 ? -37.023 -26.393 19.081 1.00 45.99 260 GLN B CA 1
ATOM 3230 C C . GLN B 1 180 ? -35.899 -26.102 18.095 1.00 44.32 260 GLN B C 1
ATOM 3231 O O . GLN B 1 180 ? -35.178 -25.108 18.243 1.00 52.85 260 GLN B O 1
ATOM 3237 N N . ILE B 1 181 ? -35.736 -26.953 17.080 1.00 43.36 261 ILE B N 1
ATOM 3238 C CA . ILE B 1 181 ? -34.777 -26.662 16.016 1.00 45.94 261 ILE B CA 1
ATOM 3239 C C . ILE B 1 181 ? -35.178 -25.389 15.281 1.00 46.16 261 ILE B C 1
ATOM 3240 O O . ILE B 1 181 ? -34.355 -24.495 15.053 1.00 40.15 261 ILE B O 1
ATOM 3245 N N . SER B 1 182 ? -36.455 -25.290 14.904 1.00 49.05 262 SER B N 1
ATOM 3246 C CA . SER B 1 182 ? -36.931 -24.117 14.179 1.00 45.07 262 SER B CA 1
ATOM 3247 C C . SER B 1 182 ? -36.810 -22.853 15.019 1.00 49.18 262 SER B C 1
ATOM 3248 O O . SER B 1 182 ? -36.598 -21.764 14.473 1.00 43.97 262 SER B O 1
ATOM 3251 N N . LYS B 1 183 ? -36.937 -22.979 16.330 1.00 49.71 263 LYS B N 1
ATOM 3252 C CA . LYS B 1 183 ? -36.800 -21.818 17.199 1.00 52.20 263 LYS B CA 1
ATOM 3253 C C . LYS B 1 183 ? -35.454 -21.117 17.033 1.00 54.97 263 LYS B C 1
ATOM 3254 O O . LYS B 1 183 ? -35.367 -19.902 17.174 1.00 54.77 263 LYS B O 1
ATOM 3260 N N . VAL B 1 184 ? -34.405 -21.874 16.741 1.00 50.38 264 VAL B N 1
ATOM 3261 C CA . VAL B 1 184 ? -33.074 -21.280 16.625 1.00 50.01 264 VAL B CA 1
ATOM 3262 C C . VAL B 1 184 ? -33.053 -20.228 15.522 1.00 48.81 264 VAL B C 1
ATOM 3263 O O . VAL B 1 184 ? -32.379 -19.197 15.639 1.00 54.58 264 VAL B O 1
ATOM 3267 N N . LYS B 1 185 ? -33.794 -20.467 14.438 1.00 51.90 265 LYS B N 1
ATOM 3268 C CA . LYS B 1 185 ? -33.868 -19.496 13.352 1.00 48.22 265 LYS B CA 1
ATOM 3269 C C . LYS B 1 185 ? -34.855 -18.377 13.664 1.00 49.01 265 LYS B C 1
ATOM 3270 O O . LYS B 1 185 ? -34.594 -17.211 13.349 1.00 55.96 265 LYS B O 1
ATOM 3276 N N . PHE B 1 186 ? -35.983 -18.707 14.284 1.00 52.04 266 PHE B N 1
ATOM 3277 C CA . PHE B 1 186 ? -37.023 -17.738 14.623 1.00 50.90 266 PHE B CA 1
ATOM 3278 C C . PHE B 1 186 ? -37.000 -17.541 16.137 1.00 56.63 266 PHE B C 1
ATOM 3279 O O . PHE B 1 186 ? -37.674 -18.255 16.881 1.00 60.53 266 PHE B O 1
ATOM 3287 N N . ARG B 1 187 ? -36.215 -16.559 16.585 1.00 52.10 267 ARG B N 1
ATOM 3288 C CA . ARG B 1 187 ? -36.089 -16.286 18.013 1.00 66.32 267 ARG B CA 1
ATOM 3289 C C . ARG B 1 187 ? -37.409 -15.850 18.637 1.00 71.78 267 ARG B C 1
ATOM 3290 O O . ARG B 1 187 ? -37.583 -15.990 19.853 1.00 74.24 267 ARG B O 1
ATOM 3298 N N . GLU B 1 188 ? -38.337 -15.321 17.839 1.00 62.83 268 GLU B N 1
ATOM 3299 C CA . GLU B 1 188 ? -39.677 -14.995 18.309 1.00 65.91 268 GLU B CA 1
ATOM 3300 C C . GLU B 1 188 ? -40.686 -15.879 17.587 1.00 59.99 268 GLU B C 1
ATOM 3301 O O . GLU B 1 188 ? -41.348 -15.427 16.644 1.00 58.17 268 GLU B O 1
ATOM 3303 N N . PRO B 1 189 ? -40.828 -17.136 17.987 1.00 66.36 269 PRO B N 1
ATOM 3304 C CA . PRO B 1 189 ? -41.692 -18.066 17.257 1.00 65.77 269 PRO B CA 1
ATOM 3305 C C . PRO B 1 189 ? -43.163 -17.803 17.561 1.00 58.25 269 PRO B C 1
ATOM 3306 O O . PRO B 1 189 ? -43.520 -16.960 18.381 1.00 55.50 269 PRO B O 1
ATOM 3310 N N . ALA B 1 190 ? -44.018 -18.559 16.879 1.00 55.89 270 ALA B N 1
ATOM 3311 C CA . ALA B 1 190 ? -45.453 -18.442 17.076 1.00 63.45 270 ALA B CA 1
ATOM 3312 C C . ALA B 1 190 ? -45.880 -19.087 18.388 1.00 65.44 270 ALA B C 1
ATOM 3313 O O . ALA B 1 190 ? -45.235 -20.009 18.894 1.00 67.69 270 ALA B O 1
ATOM 3315 N N . LYS B 1 191 ? -46.983 -18.587 18.939 1.00 61.46 271 LYS B N 1
ATOM 3316 C CA . LYS B 1 191 ? -47.663 -19.263 20.035 1.00 60.31 271 LYS B CA 1
ATOM 3317 C C . LYS B 1 191 ? -48.442 -20.429 19.442 1.00 60.84 271 LYS B C 1
ATOM 3318 O O . LYS B 1 191 ? -49.412 -20.224 18.706 1.00 65.42 271 LYS B O 1
ATOM 3320 N N . VAL B 1 192 ? -48.008 -21.651 19.739 1.00 63.84 272 VAL B N 1
ATOM 3321 C CA . VAL B 1 192 ? -48.568 -22.857 19.142 1.00 58.37 272 VAL B CA 1
ATOM 3322 C C . VAL B 1 192 ? -49.324 -23.636 20.208 1.00 61.56 272 VAL B C 1
ATOM 3323 O O . VAL B 1 192 ? -48.875 -23.737 21.356 1.00 59.09 272 VAL B O 1
ATOM 3327 N N . THR B 1 193 ? -50.480 -24.176 19.825 1.00 60.87 273 THR B N 1
ATOM 3328 C CA . THR B 1 193 ? -51.257 -25.084 20.659 1.00 54.55 273 THR B CA 1
ATOM 3329 C C . THR B 1 193 ? -51.471 -26.376 19.883 1.00 54.26 273 THR B C 1
ATOM 3330 O O . THR B 1 193 ? -52.016 -26.354 18.774 1.00 53.93 273 THR B O 1
ATOM 3334 N N . ILE B 1 194 ? -51.035 -27.492 20.457 1.00 48.50 274 ILE B N 1
ATOM 3335 C CA . ILE B 1 194 ? -51.260 -28.806 19.866 1.00 50.28 274 ILE B CA 1
ATOM 3336 C C . ILE B 1 194 ? -52.529 -29.384 20.476 1.00 52.71 274 ILE B C 1
ATOM 3337 O O . ILE B 1 194 ? -52.610 -29.575 21.694 1.00 59.17 274 ILE B O 1
ATOM 3342 N N . LEU B 1 195 ? -53.522 -29.653 19.635 1.00 49.07 275 LEU B N 1
ATOM 3343 C CA . LEU B 1 195 ? -54.810 -30.161 20.085 1.00 53.36 275 LEU B CA 1
ATOM 3344 C C . LEU B 1 195 ? -54.843 -31.679 19.975 1.00 55.07 275 LEU B C 1
ATOM 3345 O O . LEU B 1 195 ? -54.506 -32.239 18.927 1.00 55.37 275 LEU B O 1
ATOM 3350 N N . LEU B 1 196 ? -55.247 -32.334 21.057 1.00 63.83 276 LEU B N 1
ATOM 3351 C CA . LEU B 1 196 ? -55.511 -33.764 21.063 1.00 62.01 276 LEU B CA 1
ATOM 3352 C C . LEU B 1 196 ? -57.016 -33.996 21.007 1.00 65.56 276 LEU B C 1
ATOM 3353 O O . LEU B 1 196 ? -57.803 -33.201 21.524 1.00 68.86 276 LEU B O 1
ATOM 3358 N N . TYR B 1 197 ? -57.413 -35.096 20.372 1.00 73.12 277 TYR B N 1
ATOM 3359 C CA . TYR B 1 197 ? -58.813 -35.350 20.055 1.00 72.13 277 TYR B CA 1
ATOM 3360 C C . TYR B 1 197 ? -59.254 -36.668 20.674 1.00 83.35 277 TYR B C 1
ATOM 3361 O O . TYR B 1 197 ? -58.701 -37.725 20.350 1.00 94.95 277 TYR B O 1
ATOM 3370 N N . LYS B 1 198 ? -60.245 -36.598 21.562 1.00 91.20 278 LYS B N 1
ATOM 3371 C CA . LYS B 1 198 ? -60.955 -37.769 22.106 1.00 93.41 278 LYS B CA 1
ATOM 3372 C C . LYS B 1 198 ? -59.950 -38.657 22.839 1.00 96.27 278 LYS B C 1
ATOM 3373 O O . LYS B 1 198 ? -59.213 -38.154 23.702 1.00 98.17 278 LYS B O 1
ATOM 3375 N N . ASN B 1 199 ? -59.884 -39.958 22.542 1.00 100.70 279 ASN B N 1
ATOM 3376 C CA . ASN B 1 199 ? -59.053 -40.887 23.301 1.00 101.51 279 ASN B CA 1
ATOM 3377 C C . ASN B 1 199 ? -57.561 -40.640 23.125 1.00 105.72 279 ASN B C 1
ATOM 3378 O O . ASN B 1 199 ? -56.768 -41.201 23.889 1.00 103.99 279 ASN B O 1
ATOM 3380 N N . ASP B 1 200 ? -57.160 -39.823 22.149 1.00 105.78 280 ASP B N 1
ATOM 3381 C CA . ASP B 1 200 ? -55.746 -39.521 21.968 1.00 100.34 280 ASP B CA 1
ATOM 3382 C C . ASP B 1 200 ? -55.173 -38.714 23.127 1.00 102.01 280 ASP B C 1
ATOM 3383 O O . ASP B 1 200 ? -53.949 -38.688 23.301 1.00 97.63 280 ASP B O 1
ATOM 3385 N N . HIS B 1 201 ? -56.025 -38.057 23.920 1.00 97.85 281 HIS B N 1
ATOM 3386 C CA . HIS B 1 201 ? -55.534 -37.324 25.082 1.00 96.65 281 HIS B CA 1
ATOM 3387 C C . HIS B 1 201 ? -55.055 -38.269 26.177 1.00 103.84 281 HIS B C 1
ATOM 3388 O O . HIS B 1 201 ? -54.129 -37.933 26.925 1.00 105.79 281 HIS B O 1
ATOM 3390 N N . LYS B 1 202 ? -55.664 -39.453 26.286 1.00 108.99 282 LYS B N 1
ATOM 3391 C CA . LYS B 1 202 ? -55.249 -40.415 27.301 1.00 105.83 282 LYS B CA 1
ATOM 3392 C C . LYS B 1 202 ? -53.966 -41.139 26.910 1.00 104.71 282 LYS B C 1
ATOM 3393 O O . LYS B 1 202 ? -53.155 -41.468 27.784 1.00 105.25 282 LYS B O 1
ATOM 3395 N N . LYS B 1 203 ? -53.764 -41.396 25.614 1.00 105.51 283 LYS B N 1
ATOM 3396 C CA . LYS B 1 203 ? -52.583 -42.128 25.171 1.00 95.55 283 LYS B CA 1
ATOM 3397 C C . LYS B 1 203 ? -51.295 -41.336 25.360 1.00 92.17 283 LYS B C 1
ATOM 3398 O O . LYS B 1 203 ? -50.219 -41.939 25.444 1.00 91.91 283 LYS B O 1
ATOM 3400 N N . ILE B 1 204 ? -51.375 -40.012 25.427 1.00 98.59 284 ILE B N 1
ATOM 3401 C CA . ILE B 1 204 ? -50.189 -39.183 25.612 1.00 98.28 284 ILE B CA 1
ATOM 3402 C C . ILE B 1 204 ? -49.797 -39.197 27.083 1.00 98.09 284 ILE B C 1
ATOM 3403 O O . ILE B 1 204 ? -50.623 -38.920 27.961 1.00 100.62 284 ILE B O 1
ATOM 3408 N N . ASN B 1 205 ? -48.536 -39.524 27.355 1.00 90.70 285 ASN B N 1
ATOM 3409 C CA . ASN B 1 205 ? -48.002 -39.484 28.714 1.00 94.45 285 ASN B CA 1
ATOM 3410 C C . ASN B 1 205 ? -47.546 -38.061 29.006 1.00 99.78 285 ASN B C 1
ATOM 3411 O O . ASN B 1 205 ? -46.484 -37.629 28.551 1.00 105.85 285 ASN B O 1
ATOM 3416 N N . PHE B 1 206 ? -48.355 -37.322 29.770 1.00 103.95 286 PHE B N 1
ATOM 3417 C CA . PHE B 1 206 ? -48.006 -35.949 30.113 1.00 104.92 286 PHE B CA 1
ATOM 3418 C C . PHE B 1 206 ? -46.853 -35.875 31.106 1.00 101.90 286 PHE B C 1
ATOM 3419 O O . PHE B 1 206 ? -46.224 -34.818 31.227 1.00 101.24 286 PHE B O 1
ATOM 3421 N N . TYR B 1 207 ? -46.564 -36.967 31.819 1.00 106.06 287 TYR B N 1
ATOM 3422 C CA . TYR B 1 207 ? -45.436 -36.971 32.745 1.00 105.55 287 TYR B CA 1
ATOM 3423 C C . TYR B 1 207 ? -44.118 -36.809 31.998 1.00 112.85 287 TYR B C 1
ATOM 3424 O O . TYR B 1 207 ? -43.270 -35.993 32.378 1.00 111.98 287 TYR B O 1
ATOM 3426 N N . LYS B 1 208 ? -43.929 -37.581 30.924 1.00 111.02 288 LYS B N 1
ATOM 3427 C CA . LYS B 1 208 ? -42.726 -37.432 30.111 1.00 108.56 288 LYS B CA 1
ATOM 3428 C C . LYS B 1 208 ? -42.728 -36.105 29.362 1.00 109.09 288 LYS B C 1
ATOM 3429 O O . LYS B 1 208 ? -41.677 -35.472 29.204 1.00 100.01 288 LYS B O 1
ATOM 3431 N N . LEU B 1 209 ? -43.895 -35.668 28.900 1.00 105.80 289 LEU B N 1
ATOM 3432 C CA . LEU B 1 209 ? -44.018 -34.399 28.194 1.00 95.53 289 LEU B CA 1
ATOM 3433 C C . LEU B 1 209 ? -43.834 -33.224 29.149 1.00 95.20 289 LEU B C 1
ATOM 3434 O O . LEU B 1 209 ? -43.162 -32.246 28.824 1.00 96.21 289 LEU B O 1
#

Foldseek 3Di:
DWDWEQQPNAIETEEADDQVPDDLLAAEEFEDAQQNWQDDPCQQNDCVGSSNVVCVVPHDPVRVVVVNVLVVVPPVFAWDDAQCDAPVDTHGTGTQQQDWDDDRRYTYGNHFYQDNSNQTEDEPVSNLVNLLSNQVVQQVPRPQHEYEYELPCQPRYHHDPDPDDSQNSVVSNVVSNSVSCVVRVPGHRYYYHYYDCSVVVYDVVVVNVSD/DKDWDCDPNAIEIEEADDLVPDDLQAAEEFEDAQQNWQDDPCQQNDCVGSSNVVCVVPHDPVRVVVVNVLVVPPPVFAWDDAPQDAPVDTHGTGTQQLDWDDDRRYTYGNHFYQDNSSQTEDAPVSNLVNLLSVQVVQQVPRPQHAYEYELPCQPSYHHPHDPDDSQNSVVSNVVSNSVSCVVRVPGHHYYYHYYDCRVVVHDPVVD

Nearest PDB structures (foldseek):
  8v6q-assembly1_B  TM=9.367E-01  e=3.549E-24  Escherichia coli
  8v6s-assembly1_B  TM=9.164E-01  e=7.781E-24  Pseudomonas corrugata
  6epf-assembly1_K  TM=4.847E-01  e=1.716E-02  Rattus norvegicus
  6epf-assembly1_M  TM=4.672E-01  e=3.761E-02  Rattus norvegicus
  8xkv-assembly1_F  TM=4.054E-01  e=1.115E-01  Arabidopsis thaliana